Protein AF-A0A1Q9RZF3-F1 (afdb_monomer_lite)

Secondary structure (DSSP, 8-state):
--S------TTTS-HHHHHHHHHHHHHHHHHHT-SEEEEEE-SS--HHHHHHHS---SS--EEEEEESSS--EEEESS-GGGHHHHHHHSS--EEEE-SSHHHHHHHHHTTPPP-EEEEETGGGS-HHHHHHHHHH-TTPEEEEE-STTHHHHTS--HHHHHHHHHHHHHHHHHHHHHTTS-HHHHHHHHHHHHHHTT-S----------S---SS--HHHHHHHHHHHHHHHHHHHHHTTS-HHHHHHHHHHHHHHTT-HHHHHHHHHHHHH--S-HHHHHHHHHHHHHHHHHHHHHHHHHHHHHHHHHHHHTTSSS---------------PPPPPPPP---------------------------PPPP---------PPP---------

pLDDT: mean 74.45, std 24.51, range [26.28, 98.81]

Foldseek 3Di:
DLAPQAFDDCVLPPPVNLVVLLLLLLVVCVVVFHQKEKEKDDLVRCVLVCSNWVDHHNHFIWIWIRGSDDAIAIEGQDDCVCVVSSVRNTVHDHYHYDNAVLVVLLVVCVPPDAEEYEYEVVVPDDPVNVVSNPNNRVRHHYYYDYCSRVVVVVDDDPSRVVVVVVLVVQQVVQQVVLVPDDLVCSVVSSCCSNVVVRDSDDDDDRDPPPPPDDPPQDPVRVVLVVVLVVLQVVLCVVLVVDDPVSSLVSNLVSCVVSVVPVLCVVLVVLVVPDDDDVPVVVVVSVVSSVVVVVVVVVVVVVVVVVVVVVVVVVPPPDDDDDDDDDDDDDDDDDDDDDDDDDDDDDDDDDDDDDDDDDDDDDDDDDDDDDDDDDDDDDDDDDDDDDDDDDDDD

Sequence (393 aa):
MKRGLVVLDPAEVPEQERAERVLRVQRRLAGDGVTIALDYADVHRSDDLGYLTNLCLYWNEGILAVPVVGEPTFLMKLSPRVHPWMRRSSTLTDLRSGKGFTALVEGLLEGIEPGVLGLVDAGLWPATAIEEVRAAAPGWEIRPLGGLVREQRLVPSAAERALLSAAQAQLDGALAAAAGAAEDERIALVERALRGAGFTDVLAEVGGLVREQRLVPSAAERALLSAAQAQLDGALAAAAGAAEDERIALVERALRGAGFTDVLAEVGGLVREQRLVPSAAERALLSAAQAQLDGALAAAAGAAEDERIASSSGRCAGRGSPTCWPRSSTARTGWPRWTSPGSTGSAGCAARGWSTAPMRRGWRACGRRWPRRSRPWLPASRPPLRPPWRSGR

Structure (mmCIF, N/CA/C/O backbone):
data_AF-A0A1Q9RZF3-F1
#
_entry.id   AF-A0A1Q9RZF3-F1
#
loop_
_atom_site.group_PDB
_atom_site.id
_atom_site.type_symbol
_atom_site.label_atom_id
_atom_site.label_alt_id
_atom_site.label_comp_id
_atom_site.label_asym_id
_atom_site.label_entity_id
_atom_site.label_seq_id
_atom_site.pdbx_PDB_ins_code
_atom_site.Cartn_x
_atom_site.Cartn_y
_atom_site.Cartn_z
_atom_site.occupancy
_atom_site.B_iso_or_equiv
_atom_site.auth_seq_id
_atom_site.auth_comp_id
_atom_site.auth_asym_id
_atom_site.auth_atom_id
_atom_site.pdbx_PDB_model_num
ATOM 1 N N . MET A 1 1 ? 15.462 14.061 -3.329 1.00 45.66 1 MET A N 1
ATOM 2 C 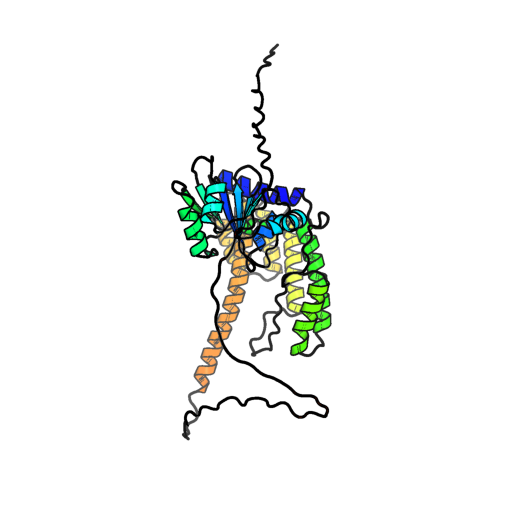CA . MET A 1 1 ? 14.238 13.292 -3.013 1.00 45.66 1 MET A CA 1
ATOM 3 C C . MET A 1 1 ? 14.398 11.919 -3.637 1.00 45.66 1 MET A C 1
ATOM 5 O O . MET A 1 1 ? 14.787 11.875 -4.793 1.00 45.66 1 MET A O 1
ATOM 9 N N . LYS A 1 2 ? 14.195 10.830 -2.879 1.00 50.50 2 LYS A N 1
ATOM 10 C CA . LYS A 1 2 ? 14.403 9.452 -3.375 1.00 50.50 2 LYS A CA 1
ATOM 11 C C . LYS A 1 2 ? 13.351 9.040 -4.415 1.00 50.50 2 LYS A C 1
ATOM 13 O O . LYS A 1 2 ? 13.655 8.288 -5.330 1.00 50.50 2 LYS A O 1
ATOM 18 N N . ARG A 1 3 ? 12.141 9.582 -4.282 1.00 60.59 3 ARG A N 1
ATOM 19 C CA . ARG A 1 3 ? 11.002 9.382 -5.180 1.00 60.59 3 ARG A CA 1
ATOM 20 C C . ARG A 1 3 ? 10.607 10.759 -5.727 1.00 60.59 3 ARG A C 1
ATOM 22 O O . ARG A 1 3 ? 10.690 11.738 -4.981 1.00 60.59 3 ARG A O 1
ATOM 29 N N . GLY A 1 4 ? 10.315 10.863 -7.025 1.00 64.44 4 GLY A N 1
ATOM 30 C CA . GLY A 1 4 ? 9.919 12.117 -7.681 1.00 64.44 4 GLY A CA 1
ATOM 31 C C . GLY A 1 4 ? 8.613 12.697 -7.119 1.00 64.44 4 GLY A C 1
ATOM 32 O O . GLY A 1 4 ? 8.091 12.230 -6.107 1.00 64.44 4 GLY A O 1
ATOM 33 N N . LEU A 1 5 ? 8.069 13.734 -7.760 1.00 69.31 5 LEU A N 1
ATOM 34 C CA . LEU A 1 5 ? 6.765 14.274 -7.372 1.00 69.31 5 LEU A CA 1
ATOM 35 C C . LEU A 1 5 ? 5.672 13.233 -7.682 1.00 69.31 5 LEU A C 1
ATOM 37 O O . LEU A 1 5 ? 5.294 13.075 -8.835 1.00 69.31 5 LEU A O 1
ATOM 41 N N . VAL A 1 6 ? 5.176 12.531 -6.661 1.00 80.19 6 VAL A N 1
ATOM 42 C CA . VAL A 1 6 ? 4.037 11.609 -6.806 1.00 80.19 6 VAL A CA 1
ATOM 43 C C . VAL A 1 6 ? 2.753 12.426 -6.895 1.00 80.19 6 VAL A C 1
ATOM 45 O O . VAL A 1 6 ? 2.451 13.214 -5.990 1.00 80.19 6 VAL A O 1
ATOM 48 N N . VAL A 1 7 ? 2.009 12.239 -7.981 1.00 86.25 7 VAL A N 1
ATOM 49 C CA . VAL A 1 7 ? 0.704 12.857 -8.225 1.00 86.25 7 VAL A CA 1
ATOM 50 C C . VAL A 1 7 ? -0.332 11.743 -8.317 1.00 86.25 7 VAL A C 1
ATOM 52 O O . VAL A 1 7 ? -0.036 10.655 -8.799 1.00 86.25 7 VAL A O 1
ATOM 55 N N . LEU A 1 8 ? -1.535 11.996 -7.808 1.00 91.38 8 LEU A N 1
ATOM 56 C CA . LEU A 1 8 ? -2.672 11.128 -8.076 1.00 91.38 8 LEU A CA 1
ATOM 57 C C . LEU A 1 8 ? -3.182 11.444 -9.482 1.00 91.38 8 LEU A C 1
ATOM 59 O O . LEU A 1 8 ? -3.710 12.536 -9.690 1.00 91.38 8 LEU A O 1
ATOM 63 N N . ASP A 1 9 ? -3.020 10.509 -10.415 1.00 91.88 9 ASP A N 1
ATOM 64 C CA . ASP A 1 9 ? -3.650 10.577 -11.732 1.00 91.88 9 ASP A CA 1
ATOM 65 C C . ASP A 1 9 ? -4.911 9.691 -11.757 1.00 91.88 9 ASP A C 1
ATOM 67 O O . ASP A 1 9 ? -4.808 8.459 -11.740 1.00 91.88 9 ASP A O 1
ATOM 71 N N . PRO A 1 10 ? -6.121 10.285 -11.778 1.00 91.56 10 PRO A N 1
ATOM 72 C CA . PRO A 1 10 ? -7.365 9.528 -11.870 1.00 91.56 10 PRO A CA 1
ATOM 73 C C . PRO A 1 10 ? -7.530 8.761 -13.190 1.00 91.56 10 PRO A C 1
ATOM 75 O O . PRO A 1 10 ? -8.383 7.876 -13.258 1.00 91.56 10 PRO A O 1
ATOM 78 N N . ALA A 1 11 ? -6.764 9.101 -14.235 1.00 92.44 11 ALA A N 1
ATOM 79 C CA . ALA A 1 11 ? -6.804 8.410 -15.520 1.00 92.44 11 ALA A CA 1
ATOM 80 C C . ALA A 1 11 ? -6.021 7.086 -15.506 1.00 92.44 11 ALA A C 1
ATOM 82 O O . ALA A 1 11 ? -6.361 6.184 -16.269 1.00 92.44 11 ALA A O 1
ATOM 83 N N . 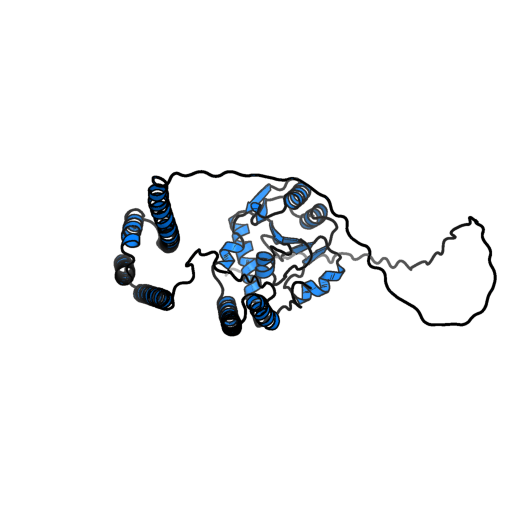GLU A 1 12 ? -5.009 6.947 -14.641 1.00 92.31 12 GLU A N 1
ATOM 84 C CA . GLU A 1 12 ? -4.229 5.708 -14.505 1.00 92.31 12 GLU A CA 1
ATOM 85 C C . GLU A 1 12 ? -5.018 4.620 -13.770 1.00 92.31 12 GLU A C 1
ATOM 87 O O . GLU A 1 12 ? -5.129 3.492 -14.247 1.00 92.31 12 GLU A O 1
ATOM 92 N N . VAL A 1 13 ? -5.580 4.962 -12.606 1.00 94.19 13 VAL A N 1
ATOM 93 C CA . VAL A 1 13 ? -6.428 4.069 -11.804 1.00 94.19 13 VAL A CA 1
ATOM 94 C C . VAL A 1 13 ? -7.645 4.857 -11.315 1.00 94.19 13 VAL A C 1
ATOM 96 O O . VAL A 1 13 ? -7.475 5.756 -10.479 1.00 94.19 13 VAL A O 1
ATOM 99 N N . PRO A 1 14 ? -8.865 4.511 -11.771 1.00 94.81 14 PRO A N 1
ATOM 100 C CA . PRO A 1 14 ? -10.081 5.217 -11.386 1.00 94.81 14 PRO A CA 1
ATOM 101 C C . PRO A 1 14 ? -10.312 5.231 -9.872 1.00 94.81 14 PRO A C 1
ATOM 103 O O . PRO A 1 14 ? -10.046 4.253 -9.170 1.00 94.81 14 PRO A O 1
ATOM 106 N N . GLU A 1 15 ? -10.895 6.317 -9.364 1.00 94.19 15 GLU A N 1
ATOM 107 C CA . GLU A 1 15 ? -11.234 6.465 -7.940 1.00 94.19 15 GLU A CA 1
ATOM 108 C C . GLU A 1 15 ? -12.126 5.321 -7.432 1.00 94.19 15 GLU A C 1
ATOM 110 O O . GLU A 1 15 ? -11.877 4.769 -6.359 1.00 94.19 15 GLU A O 1
ATOM 115 N N . GLN A 1 16 ? -13.105 4.902 -8.241 1.00 96.25 16 GLN A N 1
ATOM 116 C CA . GLN A 1 16 ? -13.979 3.773 -7.924 1.00 96.25 16 GLN A CA 1
ATOM 117 C C . GLN A 1 16 ? -13.185 2.482 -7.686 1.00 96.25 16 GLN A C 1
ATOM 119 O O . GLN A 1 16 ? -13.476 1.755 -6.740 1.00 96.25 16 GLN A O 1
ATOM 124 N N . GLU A 1 17 ? -12.155 2.209 -8.489 1.00 96.44 17 GLU A N 1
ATOM 125 C CA . GLU A 1 17 ? -11.334 1.011 -8.317 1.00 96.44 17 GLU A CA 1
ATOM 126 C C . GLU A 1 17 ? -10.592 1.041 -6.973 1.00 96.44 17 GLU A C 1
ATOM 128 O O . GLU A 1 17 ? -10.495 0.022 -6.288 1.00 96.44 17 GLU A O 1
ATOM 133 N N . ARG A 1 18 ? -10.112 2.216 -6.547 1.00 95.75 18 ARG A N 1
ATOM 134 C CA . ARG A 1 18 ? -9.455 2.379 -5.240 1.00 95.75 18 ARG A CA 1
ATOM 135 C C . ARG A 1 18 ? -10.433 2.176 -4.087 1.00 95.75 18 ARG A C 1
ATOM 137 O O . ARG A 1 18 ? -10.116 1.448 -3.146 1.00 95.75 18 ARG A O 1
ATOM 144 N N . ALA A 1 19 ? -11.636 2.735 -4.190 1.00 97.31 19 ALA A N 1
ATOM 145 C CA . ALA A 1 19 ? -12.700 2.488 -3.220 1.00 97.31 19 ALA A CA 1
ATOM 146 C C . ALA A 1 19 ? -13.056 0.990 -3.141 1.00 97.31 19 ALA A C 1
ATOM 148 O O . ALA A 1 19 ? -13.189 0.428 -2.055 1.00 97.31 19 ALA A O 1
ATOM 149 N N . GLU A 1 20 ? -13.128 0.298 -4.281 1.00 97.88 20 GLU A N 1
ATOM 150 C CA . GLU A 1 20 ? -13.400 -1.141 -4.336 1.00 97.88 20 GLU A CA 1
ATOM 151 C C . GLU A 1 20 ? -12.307 -1.995 -3.676 1.00 97.88 20 GLU A C 1
ATOM 153 O O . GLU A 1 20 ? -12.635 -3.019 -3.066 1.00 97.88 20 GLU A O 1
ATOM 158 N N . ARG A 1 21 ? -11.030 -1.586 -3.744 1.00 98.12 21 ARG A N 1
ATOM 159 C CA . ARG A 1 21 ? -9.920 -2.236 -3.015 1.00 98.12 21 ARG A CA 1
ATOM 160 C C . ARG A 1 21 ? -10.145 -2.173 -1.505 1.00 98.12 21 ARG A C 1
ATOM 162 O O . ARG A 1 21 ? -10.095 -3.202 -0.832 1.00 98.12 21 ARG A O 1
ATOM 169 N N . VAL A 1 22 ? -10.471 -0.990 -0.982 1.00 98.50 22 VAL A N 1
ATOM 170 C CA . VAL A 1 22 ? -10.791 -0.804 0.444 1.00 98.50 22 VAL A CA 1
ATOM 171 C C . VAL A 1 22 ? -12.013 -1.637 0.834 1.00 98.50 22 VAL A C 1
ATOM 173 O O . VAL A 1 22 ? -11.965 -2.372 1.818 1.00 98.50 22 VAL A O 1
ATOM 176 N N . LEU A 1 23 ? -13.074 -1.625 0.024 1.00 98.56 23 LEU A N 1
ATOM 177 C CA . LEU A 1 23 ? -14.278 -2.420 0.284 1.00 98.56 23 LEU A CA 1
ATOM 178 C C . LEU A 1 23 ? -14.004 -3.934 0.304 1.00 98.56 23 LEU A C 1
ATOM 180 O O . LEU A 1 23 ? -14.647 -4.662 1.061 1.00 98.56 23 LEU A O 1
ATOM 184 N N . ARG A 1 24 ? -13.065 -4.444 -0.506 1.00 98.50 24 ARG A N 1
ATOM 185 C CA . ARG A 1 24 ? -12.635 -5.854 -0.438 1.00 98.50 24 ARG A CA 1
ATOM 186 C C . ARG A 1 24 ? -11.941 -6.170 0.881 1.00 98.50 24 ARG A C 1
ATOM 188 O O . ARG A 1 24 ? -12.286 -7.180 1.491 1.00 98.50 24 ARG A O 1
ATOM 195 N N . VAL A 1 25 ? -11.032 -5.300 1.333 1.00 98.56 25 VAL A N 1
ATOM 196 C CA . VAL A 1 25 ? -10.411 -5.420 2.663 1.00 98.56 25 VAL A CA 1
ATOM 197 C C . VAL A 1 25 ? -11.501 -5.458 3.733 1.00 98.56 25 VAL A C 1
ATOM 199 O O . VAL A 1 25 ? -11.568 -6.404 4.505 1.00 98.56 25 VAL A O 1
ATOM 202 N N . GLN A 1 26 ? -12.422 -4.497 3.720 1.00 98.81 26 GLN A N 1
ATOM 203 C CA . GLN A 1 26 ? -13.510 -4.385 4.695 1.00 98.81 26 GLN A CA 1
ATOM 204 C C . GLN A 1 26 ? -14.428 -5.605 4.740 1.00 98.81 26 GLN A C 1
ATOM 206 O O . GLN A 1 26 ? -14.743 -6.100 5.820 1.00 98.81 26 GLN A O 1
ATOM 211 N N . ARG A 1 27 ? -14.811 -6.148 3.577 1.00 98.62 27 ARG A N 1
ATOM 212 C CA . ARG A 1 27 ? -15.575 -7.403 3.512 1.00 98.62 27 ARG A CA 1
ATOM 213 C C . ARG A 1 27 ? -14.814 -8.562 4.143 1.00 98.62 27 ARG A C 1
ATOM 215 O O . ARG A 1 27 ? -15.427 -9.376 4.828 1.00 98.62 27 ARG A O 1
ATOM 222 N N . ARG A 1 28 ? -13.496 -8.632 3.932 1.00 98.31 28 ARG A N 1
ATOM 223 C CA . ARG A 1 28 ? -12.668 -9.659 4.563 1.00 98.31 28 ARG A CA 1
ATOM 224 C C . ARG A 1 28 ? -12.605 -9.475 6.079 1.00 98.31 28 ARG A C 1
ATOM 226 O O . ARG A 1 28 ? -12.827 -10.442 6.796 1.00 98.31 28 ARG A O 1
ATOM 233 N N . LEU A 1 29 ? -12.415 -8.245 6.560 1.00 98.62 29 LEU A N 1
ATOM 234 C CA . LEU A 1 29 ? -12.448 -7.929 7.994 1.00 98.62 29 LEU A CA 1
ATOM 235 C C . LEU A 1 29 ? -13.776 -8.333 8.639 1.00 98.62 29 LEU A C 1
ATOM 237 O O . LEU A 1 29 ? -13.774 -8.968 9.689 1.00 98.62 29 LEU A O 1
ATOM 241 N N . ALA A 1 30 ? -14.899 -8.034 7.981 1.00 98.50 30 ALA A N 1
ATOM 242 C CA . ALA A 1 30 ? -16.222 -8.420 8.458 1.00 98.50 30 ALA A CA 1
ATOM 243 C C . ALA A 1 30 ? -16.376 -9.947 8.559 1.00 98.50 30 ALA A C 1
ATOM 245 O O . ALA A 1 30 ? -16.908 -10.439 9.551 1.00 98.50 30 ALA A O 1
ATOM 246 N N . GLY A 1 31 ? -15.887 -10.693 7.562 1.00 98.19 31 GLY A N 1
ATOM 247 C CA . GLY A 1 31 ? -15.895 -12.159 7.573 1.00 98.19 31 GLY A CA 1
ATOM 248 C C . GLY A 1 31 ? -15.016 -12.770 8.669 1.00 98.19 31 GLY A C 1
ATOM 249 O O . GLY A 1 31 ? -15.392 -13.780 9.256 1.00 98.19 31 GLY A O 1
ATOM 250 N N . ASP A 1 32 ? -13.891 -12.126 8.983 1.00 98.19 32 ASP A N 1
ATOM 251 C CA . ASP A 1 32 ? -12.921 -12.597 9.980 1.00 98.19 32 ASP A CA 1
ATOM 252 C C . ASP A 1 32 ? -13.225 -12.099 11.412 1.00 98.19 32 ASP A C 1
ATOM 254 O O . ASP A 1 32 ? -12.499 -12.426 12.359 1.00 98.19 32 ASP A O 1
ATOM 258 N N . GLY A 1 33 ? -14.286 -11.300 11.589 1.00 98.19 33 GLY A N 1
ATOM 259 C CA . GLY A 1 33 ? -14.644 -10.687 12.872 1.00 98.19 33 GLY A CA 1
ATOM 260 C C . GLY A 1 33 ? -13.629 -9.644 13.353 1.00 98.19 33 GLY A C 1
ATOM 261 O O . GLY A 1 33 ? -13.459 -9.464 14.557 1.00 98.19 33 GLY A O 1
ATOM 262 N N . VAL A 1 34 ? -12.926 -8.983 12.428 1.00 98.69 34 VAL A N 1
ATOM 263 C CA . VAL A 1 34 ? -11.938 -7.939 12.722 1.00 98.69 34 VAL A CA 1
ATOM 264 C C . VAL A 1 34 ? -12.596 -6.567 12.670 1.00 98.69 34 VAL A C 1
ATOM 266 O O . VAL A 1 34 ? -13.186 -6.199 11.658 1.00 98.69 34 VAL A O 1
ATOM 269 N N . THR A 1 35 ? -12.465 -5.779 13.737 1.00 98.62 35 THR A N 1
ATOM 270 C CA . THR A 1 35 ? -13.067 -4.440 13.818 1.00 98.62 35 THR A CA 1
ATOM 271 C C . THR A 1 35 ? -12.256 -3.419 13.023 1.00 98.62 35 THR A C 1
ATOM 273 O O . THR A 1 35 ? -12.820 -2.599 12.300 1.00 98.62 35 THR A O 1
ATOM 276 N N . ILE A 1 36 ? -10.928 -3.452 13.159 1.00 98.81 36 ILE A N 1
ATOM 277 C CA . ILE A 1 36 ? -9.996 -2.547 12.475 1.00 98.81 36 ILE A CA 1
ATOM 278 C C . ILE A 1 36 ? -8.739 -3.337 12.118 1.00 98.81 36 ILE A C 1
ATOM 280 O O . ILE A 1 36 ? -8.187 -4.025 12.975 1.00 98.81 36 ILE A O 1
ATOM 284 N N . ALA A 1 37 ? -8.266 -3.220 10.880 1.00 98.81 37 ALA A N 1
ATOM 285 C CA . ALA A 1 37 ? -6.931 -3.666 10.498 1.00 98.81 37 ALA A CA 1
ATOM 286 C C . ALA A 1 37 ? -5.961 -2.490 10.454 1.00 98.81 37 ALA A C 1
ATOM 288 O O . ALA A 1 37 ? -6.299 -1.407 9.982 1.00 98.81 37 ALA A O 1
ATOM 289 N N . LEU A 1 38 ? -4.749 -2.725 10.932 1.00 98.81 38 LEU A N 1
ATOM 290 C CA . LEU A 1 38 ? -3.630 -1.807 10.880 1.00 98.81 38 LEU A CA 1
ATOM 291 C C . LEU A 1 38 ? -2.598 -2.376 9.912 1.00 98.81 38 LEU A C 1
ATOM 293 O O . LEU A 1 38 ? -2.174 -3.519 10.073 1.00 98.81 38 LEU A O 1
ATOM 297 N N . ASP A 1 39 ? -2.198 -1.575 8.932 1.00 98.50 39 ASP A N 1
ATOM 298 C CA . ASP A 1 39 ? -1.157 -1.877 7.950 1.00 98.50 39 ASP A CA 1
ATOM 299 C C . ASP A 1 39 ? 0.020 -0.914 8.142 1.00 98.50 39 ASP A C 1
ATOM 301 O O . ASP A 1 39 ? -0.155 0.307 8.105 1.00 98.50 39 ASP A O 1
ATOM 305 N N . TYR A 1 40 ? 1.207 -1.452 8.423 1.00 98.25 40 TYR A N 1
ATOM 306 C CA . TYR A 1 40 ? 2.403 -0.647 8.660 1.00 98.25 40 TYR A CA 1
ATOM 307 C C . TYR A 1 40 ? 3.070 -0.310 7.340 1.00 98.25 40 TYR A C 1
ATOM 309 O O . TYR A 1 40 ? 3.354 -1.192 6.533 1.00 98.25 40 TYR A O 1
ATOM 317 N N . ALA A 1 41 ? 3.405 0.965 7.178 1.00 97.31 41 ALA A N 1
ATOM 318 C CA . ALA A 1 41 ? 4.122 1.436 6.016 1.00 97.31 41 ALA A CA 1
ATOM 319 C C . ALA A 1 41 ? 5.360 2.244 6.394 1.00 97.31 41 ALA A C 1
ATOM 321 O O . ALA A 1 41 ? 5.325 3.080 7.295 1.00 97.31 41 ALA A O 1
ATOM 322 N N . ASP A 1 42 ? 6.437 2.056 5.638 1.00 95.50 42 ASP A N 1
ATOM 323 C CA . ASP A 1 42 ? 7.649 2.869 5.708 1.00 95.50 42 ASP A CA 1
ATOM 324 C C . ASP A 1 42 ? 8.211 3.165 4.303 1.00 95.50 42 ASP A C 1
ATOM 326 O O . ASP A 1 42 ? 7.578 2.921 3.268 1.00 95.50 42 ASP A O 1
ATOM 330 N N . VAL A 1 43 ? 9.418 3.731 4.253 1.00 91.06 43 VAL A N 1
ATOM 331 C CA . VAL A 1 43 ? 10.106 4.086 2.999 1.00 91.06 43 VAL A CA 1
ATOM 332 C C . VAL A 1 43 ? 10.456 2.862 2.144 1.00 91.06 43 VAL A C 1
ATOM 334 O O . VAL A 1 43 ? 10.650 2.993 0.940 1.00 91.06 43 VAL A O 1
ATOM 337 N N . HIS A 1 44 ? 10.566 1.681 2.742 1.00 88.56 44 HIS A N 1
ATOM 338 C CA . HIS A 1 44 ? 10.882 0.425 2.066 1.00 88.56 44 HIS A CA 1
ATOM 339 C C . HIS A 1 44 ? 9.643 -0.440 1.815 1.00 88.56 44 HIS A C 1
ATOM 341 O O . HIS A 1 44 ? 9.696 -1.338 0.982 1.00 88.56 44 HIS A O 1
ATOM 347 N N . ARG A 1 45 ? 8.549 -0.186 2.536 1.00 87.44 45 ARG A N 1
ATOM 348 C CA . ARG A 1 45 ? 7.334 -1.000 2.566 1.00 87.44 45 ARG A CA 1
ATOM 349 C C . ARG A 1 45 ? 6.124 -0.085 2.529 1.00 87.44 45 ARG A C 1
ATOM 351 O O . ARG A 1 45 ? 5.480 0.136 3.537 1.00 87.44 45 ARG A O 1
ATOM 358 N N . SER A 1 46 ? 5.840 0.510 1.380 1.00 93.00 46 SER A N 1
ATOM 359 C CA . SER A 1 46 ? 4.656 1.369 1.199 1.00 93.00 46 SER A CA 1
ATOM 360 C C . SER A 1 46 ? 3.726 0.848 0.115 1.00 93.00 46 SER A C 1
ATOM 362 O O . SER A 1 46 ? 2.820 1.559 -0.306 1.00 93.00 46 SER A O 1
ATOM 364 N N . ASP A 1 47 ? 3.927 -0.392 -0.320 1.00 93.81 47 ASP A N 1
ATOM 365 C CA . ASP A 1 47 ? 3.193 -0.949 -1.446 1.00 93.81 47 ASP A CA 1
ATOM 366 C C . ASP A 1 47 ? 1.717 -1.184 -1.116 1.00 93.81 47 ASP A C 1
ATOM 368 O O . ASP A 1 47 ? 0.862 -0.895 -1.946 1.00 93.81 47 ASP A O 1
ATOM 372 N N . ASP A 1 48 ? 1.403 -1.672 0.088 1.00 97.12 48 ASP A N 1
ATOM 373 C CA . ASP A 1 48 ? 0.022 -1.934 0.512 1.00 97.12 48 ASP A CA 1
ATOM 374 C C . ASP A 1 48 ? -0.729 -0.615 0.765 1.00 97.12 48 ASP A C 1
ATOM 376 O O . ASP A 1 48 ? -1.817 -0.396 0.220 1.00 97.12 48 ASP A O 1
ATOM 380 N N . LEU A 1 49 ? -0.078 0.344 1.434 1.00 97.19 49 LEU A N 1
ATOM 381 C CA . LEU A 1 49 ? -0.537 1.732 1.525 1.00 97.19 49 LEU A CA 1
ATOM 382 C C . LEU A 1 49 ? -0.785 2.349 0.135 1.00 97.19 49 LEU A C 1
ATOM 384 O O . LEU A 1 49 ? -1.843 2.938 -0.100 1.00 97.19 49 LEU A O 1
ATOM 388 N N . GLY A 1 50 ? 0.162 2.213 -0.794 1.00 95.81 50 GLY A N 1
ATOM 389 C CA . GLY A 1 50 ? 0.080 2.753 -2.150 1.00 95.81 50 GLY A CA 1
ATOM 390 C C . GLY A 1 50 ? -1.018 2.089 -2.977 1.00 95.81 50 GLY A C 1
ATOM 391 O O . GLY A 1 50 ? -1.775 2.776 -3.665 1.00 95.81 50 GLY A O 1
ATOM 392 N N . TYR A 1 51 ? -1.179 0.773 -2.847 1.00 97.25 51 TYR A N 1
ATOM 393 C CA . TYR A 1 51 ? -2.243 0.012 -3.495 1.00 97.25 51 TYR A CA 1
ATOM 394 C C . TYR A 1 51 ? -3.627 0.486 -3.046 1.00 97.25 51 TYR A C 1
ATOM 396 O O . TYR A 1 51 ? -4.506 0.689 -3.888 1.00 97.25 51 TYR A O 1
ATOM 404 N N . LEU A 1 52 ? -3.819 0.703 -1.743 1.00 98.12 52 LEU A N 1
ATOM 405 C CA . LEU A 1 52 ? -5.108 1.111 -1.184 1.00 98.12 52 LEU A CA 1
ATOM 406 C C . LEU A 1 52 ? -5.403 2.604 -1.370 1.00 98.12 52 LEU A C 1
ATOM 408 O O . LEU A 1 52 ? -6.565 2.976 -1.515 1.00 98.12 52 LEU A O 1
ATOM 412 N N . THR A 1 53 ? -4.379 3.464 -1.373 1.00 97.50 53 THR A N 1
ATOM 413 C CA . THR A 1 53 ? -4.587 4.918 -1.220 1.00 97.50 53 THR A CA 1
ATOM 414 C C . THR A 1 53 ? -3.887 5.798 -2.249 1.00 97.50 53 THR A C 1
ATOM 416 O O . THR A 1 53 ? -4.135 6.998 -2.275 1.00 97.50 53 THR A O 1
ATOM 419 N N . ASN A 1 54 ? -3.003 5.247 -3.085 1.00 95.94 54 ASN A N 1
ATOM 420 C CA . ASN A 1 54 ? -2.012 5.980 -3.888 1.00 95.94 54 ASN A CA 1
ATOM 421 C C . ASN A 1 54 ? -0.918 6.704 -3.079 1.00 95.94 54 ASN A C 1
ATOM 423 O O . ASN A 1 54 ? -0.024 7.318 -3.662 1.00 95.94 54 ASN A O 1
ATOM 427 N N . LEU A 1 55 ? -0.950 6.658 -1.742 1.00 94.88 55 LEU A N 1
ATOM 428 C CA . LEU A 1 55 ? 0.075 7.305 -0.936 1.00 94.88 55 LEU A CA 1
ATOM 429 C C . LEU A 1 55 ? 1.364 6.479 -0.938 1.00 94.88 55 LEU A C 1
ATOM 431 O O . LEU A 1 55 ? 1.401 5.343 -0.483 1.00 94.88 55 LEU A O 1
ATOM 435 N N . CYS A 1 56 ? 2.451 7.096 -1.382 1.00 91.69 56 CYS A N 1
ATOM 436 C CA . CYS A 1 56 ? 3.782 6.512 -1.359 1.00 91.69 56 CYS A CA 1
ATOM 437 C C . CYS A 1 56 ? 4.668 7.280 -0.364 1.00 91.69 56 CYS A C 1
ATOM 439 O O . CYS A 1 56 ? 4.957 8.467 -0.552 1.00 91.69 56 CYS A O 1
ATOM 441 N N . LEU A 1 57 ? 5.122 6.612 0.700 1.00 91.19 57 LEU A N 1
ATOM 442 C CA . LEU A 1 57 ? 5.988 7.222 1.713 1.00 91.19 57 LEU A CA 1
ATOM 443 C C . LEU A 1 57 ? 7.434 7.283 1.227 1.00 91.19 57 LEU A C 1
ATOM 445 O O . LEU A 1 57 ? 7.970 6.295 0.743 1.00 91.19 57 LEU A O 1
ATOM 449 N N . TYR A 1 58 ? 8.094 8.433 1.388 1.00 85.25 58 TYR A N 1
ATOM 450 C CA . TYR A 1 58 ? 9.504 8.575 0.995 1.00 85.25 58 TYR A CA 1
ATOM 451 C C . TYR A 1 58 ? 10.449 9.007 2.121 1.00 85.25 58 TYR A C 1
ATOM 453 O O . TYR A 1 58 ? 11.647 9.139 1.871 1.00 85.25 58 TYR A O 1
ATOM 461 N N . TRP A 1 59 ? 9.956 9.248 3.344 1.00 84.31 59 TRP A N 1
ATOM 462 C CA . TRP A 1 59 ? 10.810 9.764 4.425 1.00 84.31 59 TRP A CA 1
ATOM 463 C C . TRP A 1 59 ? 10.474 9.325 5.860 1.00 84.31 59 TRP A C 1
ATOM 465 O O . TRP A 1 59 ? 11.215 9.695 6.767 1.00 84.31 59 TRP A O 1
ATOM 475 N N . ASN A 1 60 ? 9.374 8.610 6.107 1.00 91.19 60 ASN A N 1
ATOM 476 C CA . ASN A 1 60 ? 9.001 8.189 7.462 1.00 91.19 60 ASN A CA 1
ATOM 477 C C . ASN A 1 60 ? 8.169 6.902 7.444 1.00 91.19 60 ASN A C 1
ATOM 479 O O . ASN A 1 60 ? 7.899 6.354 6.377 1.00 91.19 60 ASN A O 1
ATOM 483 N N . GLU A 1 61 ? 7.751 6.486 8.632 1.00 96.06 61 GLU A N 1
ATOM 484 C CA . GLU A 1 61 ? 6.785 5.436 8.903 1.00 96.06 61 GLU A CA 1
ATOM 485 C C . GLU A 1 61 ? 5.373 5.977 9.192 1.00 96.06 61 GLU A C 1
ATOM 487 O O . GLU A 1 61 ? 5.175 7.134 9.595 1.00 96.06 61 GLU A O 1
ATOM 492 N N . GLY A 1 62 ? 4.386 5.107 9.011 1.00 97.81 62 GLY A N 1
ATOM 493 C CA . GLY A 1 62 ? 2.992 5.332 9.353 1.00 97.81 62 GLY A CA 1
ATOM 494 C C . GLY A 1 62 ? 2.209 4.027 9.457 1.00 97.81 62 GLY A C 1
ATOM 495 O O . GLY A 1 62 ? 2.711 2.957 9.130 1.00 97.81 62 GLY A O 1
ATOM 496 N N . ILE A 1 63 ? 0.969 4.131 9.922 1.00 98.56 63 ILE A N 1
ATOM 497 C CA . ILE A 1 63 ? 0.019 3.024 9.996 1.00 98.56 63 ILE A CA 1
ATOM 498 C C . ILE A 1 63 ? -1.247 3.447 9.259 1.00 98.56 63 ILE A C 1
ATOM 500 O O . ILE A 1 63 ? -1.865 4.455 9.611 1.00 98.56 63 ILE A O 1
ATOM 504 N N . LEU A 1 64 ? -1.642 2.686 8.245 1.00 98.81 64 LEU A N 1
ATOM 505 C CA . LEU A 1 64 ? -2.961 2.791 7.640 1.00 98.81 64 LEU A CA 1
ATOM 506 C C . LEU A 1 64 ? -3.942 1.953 8.458 1.00 98.81 64 LEU A C 1
ATOM 508 O O . LEU A 1 64 ? -3.818 0.735 8.535 1.00 98.81 64 LEU A O 1
ATOM 512 N N . ALA A 1 65 ? -4.921 2.608 9.068 1.00 98.81 65 ALA A N 1
ATOM 513 C CA . ALA A 1 65 ? -6.027 1.950 9.736 1.00 98.81 65 ALA A CA 1
ATOM 514 C C . ALA A 1 65 ? -7.205 1.813 8.771 1.00 98.81 65 ALA A C 1
ATOM 516 O O . ALA A 1 65 ? -7.727 2.812 8.275 1.00 98.81 65 ALA A O 1
ATOM 517 N N . VAL A 1 66 ? -7.639 0.581 8.528 1.00 98.75 66 VAL A N 1
ATOM 518 C CA . VAL A 1 66 ? -8.821 0.259 7.727 1.00 98.75 66 VAL A CA 1
ATOM 519 C C . VAL A 1 66 ? -9.889 -0.301 8.668 1.00 98.75 66 VAL A C 1
ATOM 521 O O . VAL A 1 66 ? -9.768 -1.450 9.103 1.00 98.75 66 VAL A O 1
ATOM 524 N N . PRO A 1 67 ? -10.919 0.483 9.033 1.00 98.75 67 PRO A N 1
ATOM 525 C CA . PRO A 1 67 ? -12.020 -0.032 9.836 1.00 98.75 67 PRO A CA 1
ATOM 526 C C . PRO A 1 67 ? -12.884 -0.971 8.994 1.00 98.75 67 PRO A C 1
ATOM 528 O O . PRO A 1 67 ? -12.986 -0.787 7.783 1.00 98.75 67 PRO A O 1
ATOM 531 N N . VAL A 1 68 ? -13.562 -1.930 9.630 1.00 98.56 68 VAL A N 1
ATOM 532 C CA . VAL A 1 68 ? -14.515 -2.843 8.969 1.00 98.56 68 VAL A CA 1
ATOM 533 C C . VAL A 1 68 ? -15.609 -2.098 8.195 1.00 98.56 68 VAL A C 1
ATOM 535 O O . VAL A 1 68 ? -16.089 -2.585 7.175 1.00 98.56 68 VAL A O 1
ATOM 538 N N . VAL A 1 69 ? -15.972 -0.896 8.651 1.00 98.12 69 VAL A N 1
ATOM 539 C CA . VAL A 1 69 ? -16.876 0.035 7.971 1.00 98.12 69 VAL A CA 1
ATOM 540 C C . VAL A 1 69 ? -16.337 1.454 8.140 1.00 98.12 69 VAL A C 1
ATOM 542 O O . VAL A 1 69 ? -16.010 1.856 9.255 1.00 98.12 69 VAL A O 1
ATOM 545 N N . GLY A 1 70 ? -16.301 2.230 7.056 1.00 97.81 70 GLY A N 1
ATOM 546 C CA . GLY A 1 70 ? -15.922 3.646 7.071 1.00 97.81 70 GLY A CA 1
ATOM 547 C C . GLY A 1 70 ? -14.687 3.962 6.231 1.00 97.81 70 GLY A C 1
ATOM 548 O O . GLY A 1 70 ? -14.213 3.130 5.461 1.00 97.81 70 GLY A O 1
ATOM 549 N N . GLU A 1 71 ? -14.186 5.185 6.369 1.00 97.94 71 GLU A N 1
ATOM 550 C CA . GLU A 1 71 ? -13.010 5.658 5.637 1.00 97.94 71 GLU A CA 1
ATOM 551 C C . GLU A 1 71 ? -11.708 5.184 6.301 1.00 97.94 71 GLU A C 1
ATOM 553 O O . GLU A 1 71 ? -11.622 5.188 7.533 1.00 97.94 71 GLU A O 1
ATOM 558 N N . PRO A 1 72 ? -10.676 4.814 5.522 1.00 98.62 72 PRO A N 1
ATOM 559 C CA . PRO A 1 72 ? -9.347 4.577 6.064 1.00 98.62 72 PRO A CA 1
ATOM 560 C C . PRO A 1 72 ? -8.736 5.840 6.682 1.00 98.62 72 PRO A C 1
ATOM 562 O O . PRO A 1 72 ? -8.838 6.941 6.135 1.00 98.62 72 PRO A O 1
ATOM 565 N N . THR A 1 73 ? -8.014 5.658 7.784 1.00 98.75 73 THR A N 1
ATOM 566 C CA . THR A 1 73 ? -7.290 6.723 8.484 1.00 98.75 73 THR A CA 1
ATOM 567 C C . THR A 1 73 ? -5.796 6.444 8.431 1.00 98.75 73 THR A C 1
ATOM 569 O O . THR A 1 73 ? -5.355 5.360 8.804 1.00 98.75 73 THR A O 1
ATOM 572 N N . PHE A 1 74 ? -4.982 7.425 8.040 1.00 98.62 74 PHE A N 1
ATOM 573 C CA . PHE A 1 74 ? -3.525 7.268 8.048 1.00 98.62 74 PHE A CA 1
ATOM 574 C C . PHE A 1 74 ? -2.882 7.983 9.245 1.00 98.62 74 PHE A C 1
ATOM 576 O O . PHE A 1 74 ? -2.958 9.208 9.386 1.00 98.62 74 PHE A O 1
ATOM 583 N N . LEU A 1 75 ? -2.245 7.198 10.116 1.00 98.69 75 LEU A N 1
ATOM 584 C CA . LEU A 1 75 ? -1.570 7.621 11.340 1.00 98.69 75 LEU A CA 1
ATOM 585 C C . LEU A 1 75 ? -0.068 7.776 11.075 1.00 98.69 75 LEU A C 1
ATOM 587 O O . LEU A 1 75 ? 0.584 6.826 10.654 1.00 98.69 75 LEU A O 1
ATOM 591 N N . MET A 1 76 ? 0.521 8.941 11.350 1.00 97.69 76 MET A N 1
ATOM 592 C CA . MET A 1 76 ? 1.934 9.195 11.037 1.00 97.69 76 MET A CA 1
ATOM 593 C C . MET A 1 76 ? 2.682 9.950 12.137 1.00 97.69 76 MET A C 1
ATOM 595 O O . MET A 1 76 ? 2.174 10.910 12.728 1.00 97.69 76 MET A O 1
ATOM 599 N N . LYS A 1 77 ? 3.961 9.606 12.331 1.00 95.44 77 LYS A N 1
ATOM 600 C CA . LYS A 1 77 ? 4.884 10.325 13.228 1.00 95.44 77 LYS A CA 1
ATOM 601 C C . LYS A 1 77 ? 5.464 11.586 12.567 1.00 95.44 77 LYS A C 1
ATOM 603 O O . LYS A 1 77 ? 6.674 11.803 12.544 1.00 95.44 77 LYS A O 1
ATOM 608 N N . LEU A 1 78 ? 4.610 12.404 11.947 1.00 93.88 78 LEU A N 1
ATOM 609 C CA . LEU A 1 78 ? 5.005 13.587 11.169 1.00 93.88 78 LEU A CA 1
ATOM 610 C C . LEU A 1 78 ? 4.252 14.843 11.569 1.00 93.88 78 LEU A C 1
ATOM 612 O O . LEU A 1 78 ? 3.158 14.788 12.116 1.00 93.88 78 LEU A O 1
ATOM 616 N N . SER A 1 79 ? 4.825 15.996 11.222 1.00 95.06 79 SER A N 1
ATOM 617 C CA . SER A 1 79 ? 4.143 17.284 11.341 1.00 95.06 79 SER A CA 1
ATOM 618 C C . SER A 1 79 ? 2.922 17.353 10.409 1.00 95.06 79 SER A C 1
ATOM 620 O O . SER A 1 79 ? 3.065 17.017 9.234 1.00 95.06 79 SER A O 1
ATOM 622 N N . PRO A 1 80 ? 1.779 17.922 10.848 1.00 96.94 80 PRO A N 1
ATOM 623 C CA . PRO A 1 80 ? 0.603 18.146 9.994 1.00 96.94 80 PRO A CA 1
ATOM 624 C C . PRO A 1 80 ? 0.861 18.979 8.727 1.00 96.94 80 PRO A C 1
ATOM 626 O O . PRO A 1 80 ? 0.037 19.006 7.817 1.00 96.94 80 PRO A O 1
ATOM 629 N N . ARG A 1 81 ? 2.017 19.654 8.627 1.00 96.12 81 ARG A N 1
ATOM 630 C CA . ARG A 1 81 ? 2.438 20.416 7.436 1.00 96.12 81 ARG A CA 1
ATOM 631 C C . ARG A 1 81 ? 2.450 19.588 6.148 1.00 96.12 81 ARG A C 1
ATOM 633 O O . ARG A 1 81 ? 2.409 20.164 5.068 1.00 96.12 81 ARG A O 1
ATOM 640 N N . VAL A 1 82 ? 2.519 18.265 6.259 1.00 94.12 82 VAL A N 1
ATOM 641 C CA . VAL A 1 82 ? 2.621 17.338 5.124 1.00 94.12 82 VAL A CA 1
ATOM 642 C C . VAL A 1 82 ? 1.243 16.911 4.605 1.00 94.12 82 VAL A C 1
ATOM 644 O O . VAL A 1 82 ? 1.135 16.427 3.481 1.00 94.12 82 VAL A O 1
ATOM 647 N N . HIS A 1 83 ? 0.172 17.152 5.375 1.00 96.12 83 HIS A N 1
ATOM 648 C CA . HIS A 1 83 ? -1.193 16.757 5.012 1.00 96.12 83 HIS A CA 1
ATOM 649 C C . HIS A 1 83 ? -1.678 17.357 3.686 1.00 96.12 83 HIS A C 1
ATOM 651 O O . HIS A 1 83 ? -2.266 16.613 2.908 1.00 96.12 83 HIS A O 1
ATOM 657 N N . PRO A 1 84 ? -1.437 18.647 3.353 1.00 95.62 84 PRO A N 1
ATOM 658 C CA . PRO A 1 84 ? -1.865 19.192 2.062 1.00 95.62 84 PRO A CA 1
ATOM 659 C C . PRO A 1 84 ? -1.195 18.519 0.860 1.00 95.62 84 PRO A C 1
ATOM 661 O O . PRO A 1 84 ? -1.755 18.507 -0.231 1.00 95.62 84 PRO A O 1
ATOM 664 N N . TRP A 1 85 ? 0.018 17.988 1.027 1.00 93.19 85 TRP A N 1
ATOM 665 C CA . TRP A 1 85 ? 0.658 17.190 -0.015 1.00 93.19 85 TRP A CA 1
ATOM 666 C C . TRP A 1 85 ? 0.019 15.802 -0.094 1.00 93.19 85 TRP A C 1
ATOM 668 O O . TRP A 1 85 ? -0.443 15.437 -1.168 1.00 93.19 85 TRP A O 1
ATOM 678 N N . MET A 1 86 ? -0.120 15.100 1.035 1.00 95.56 86 MET A N 1
ATOM 679 C CA . MET A 1 86 ? -0.715 13.757 1.071 1.00 95.56 86 MET A CA 1
ATOM 680 C C . MET A 1 86 ? -2.142 13.725 0.515 1.00 95.56 86 MET A C 1
ATOM 682 O O . MET A 1 86 ? -2.457 12.853 -0.283 1.00 95.56 86 MET A O 1
ATOM 686 N N . ARG A 1 87 ? -2.992 14.707 0.845 1.00 95.94 87 ARG A N 1
ATOM 687 C CA . ARG A 1 87 ? -4.356 14.796 0.285 1.00 95.94 87 ARG A CA 1
ATOM 688 C C . ARG A 1 87 ? -4.387 15.037 -1.226 1.00 95.94 87 ARG A C 1
ATOM 690 O O . ARG A 1 87 ? -5.390 14.755 -1.858 1.00 95.94 87 ARG A O 1
ATOM 697 N N . ARG A 1 88 ? -3.324 15.606 -1.806 1.00 94.25 88 ARG A N 1
ATOM 698 C CA . ARG A 1 88 ? -3.225 15.820 -3.261 1.00 94.25 88 ARG A CA 1
ATOM 699 C C . ARG A 1 88 ? -2.655 14.613 -3.999 1.00 94.25 88 ARG A C 1
ATOM 701 O O . ARG A 1 88 ? -2.866 14.499 -5.199 1.00 94.25 88 ARG A O 1
ATOM 708 N N . SER A 1 89 ? -1.904 13.756 -3.313 1.00 94.31 89 SER A N 1
ATOM 709 C CA . SER A 1 89 ? -1.262 12.577 -3.901 1.00 94.31 89 SER A CA 1
ATOM 710 C C . SER A 1 89 ? -1.940 11.257 -3.528 1.00 94.31 89 SER A C 1
ATOM 712 O O . SER A 1 89 ? -1.482 10.209 -3.972 1.00 94.31 89 SER A O 1
ATOM 714 N N . SER A 1 90 ? -3.013 11.282 -2.734 1.00 96.25 90 SER A N 1
ATOM 715 C CA . SER A 1 90 ? -3.716 10.088 -2.257 1.00 96.25 90 SER A CA 1
ATOM 716 C C . SER A 1 90 ? -5.222 10.303 -2.148 1.00 96.25 90 SER A C 1
ATOM 718 O O . SER A 1 90 ? -5.697 11.435 -2.206 1.00 96.25 90 SER A O 1
ATOM 720 N N . THR A 1 91 ? -5.965 9.217 -1.949 1.00 97.19 91 THR A N 1
ATOM 721 C CA . THR A 1 91 ? -7.410 9.234 -1.670 1.00 97.19 91 THR A CA 1
ATOM 722 C C . THR A 1 91 ? -7.738 9.467 -0.189 1.00 97.19 91 THR A C 1
ATOM 724 O O . THR A 1 91 ? -8.905 9.506 0.188 1.00 97.19 91 THR A O 1
ATOM 727 N N . LEU A 1 92 ? -6.731 9.631 0.678 1.00 97.88 92 LEU A N 1
ATOM 728 C CA . LEU A 1 92 ? -6.935 9.749 2.121 1.00 97.88 92 LEU A CA 1
ATOM 729 C C . LEU A 1 92 ? -7.499 11.117 2.522 1.00 97.88 92 LEU A C 1
ATOM 731 O O . LEU A 1 92 ? -6.918 12.167 2.232 1.00 97.88 92 LEU A O 1
ATOM 735 N N . THR A 1 93 ? -8.587 11.097 3.292 1.00 97.69 93 THR A N 1
ATOM 736 C CA . THR A 1 93 ? -9.210 12.301 3.863 1.00 97.69 93 THR A CA 1
ATOM 737 C C . THR A 1 93 ? -8.868 12.482 5.345 1.00 97.69 93 THR A C 1
ATOM 739 O O . THR A 1 93 ? -8.556 13.608 5.762 1.00 97.69 93 THR A O 1
ATOM 742 N N . ASP A 1 94 ? -8.833 11.387 6.117 1.00 98.44 94 ASP A N 1
ATOM 743 C CA . ASP A 1 94 ? -8.425 11.363 7.526 1.00 98.44 94 ASP A CA 1
ATOM 744 C C . ASP A 1 94 ? -6.920 11.077 7.665 1.00 98.44 94 ASP A C 1
ATOM 746 O O . ASP A 1 94 ? -6.426 9.969 7.449 1.00 98.44 94 ASP A O 1
ATOM 750 N N . LEU A 1 95 ? -6.178 12.124 8.027 1.00 98.44 95 LEU A N 1
ATOM 751 C CA . LEU A 1 95 ? -4.737 12.096 8.246 1.00 98.44 95 LEU A CA 1
ATOM 752 C C . LEU A 1 95 ? -4.459 12.578 9.666 1.00 98.44 95 LEU A C 1
ATOM 754 O O . LEU A 1 95 ? -4.806 13.710 10.018 1.00 98.44 95 LEU A O 1
ATOM 758 N N . ARG A 1 96 ? -3.776 11.762 10.469 1.00 98.31 96 ARG A N 1
ATOM 759 C CA . ARG A 1 96 ? -3.482 12.081 11.871 1.00 98.31 96 ARG A CA 1
ATOM 760 C C . ARG A 1 96 ? -1.989 12.070 12.125 1.00 98.31 96 ARG A C 1
ATOM 762 O O . ARG A 1 96 ? -1.276 11.152 11.741 1.00 98.31 96 ARG A O 1
ATOM 769 N N . SER A 1 97 ? -1.523 13.120 12.785 1.00 98.06 97 SER A N 1
ATOM 770 C CA . SER A 1 97 ? -0.109 13.414 12.993 1.00 98.06 97 SER A CA 1
ATOM 771 C C . SER A 1 97 ? 0.200 13.474 14.482 1.00 98.06 97 SER A C 1
ATOM 773 O O . SER A 1 97 ? -0.476 14.192 15.216 1.00 98.06 97 SER A O 1
ATOM 775 N N . GLY A 1 98 ? 1.227 12.754 14.927 1.00 96.88 98 GLY A N 1
ATOM 776 C CA . GLY A 1 98 ? 1.563 12.631 16.346 1.00 96.88 98 GLY A CA 1
ATOM 777 C C . GLY A 1 98 ? 3.050 12.398 16.593 1.00 96.88 98 GLY A C 1
ATOM 778 O O . GLY A 1 98 ? 3.848 12.341 15.661 1.00 96.88 98 GLY A O 1
ATOM 779 N N . LYS A 1 99 ? 3.434 12.296 17.871 1.00 94.88 99 LYS A N 1
ATOM 780 C CA . LYS A 1 99 ? 4.824 12.009 18.275 1.00 94.88 99 LYS A CA 1
ATOM 781 C C . LYS A 1 99 ? 5.155 10.512 18.296 1.00 94.88 99 LYS A C 1
ATOM 783 O O . LYS A 1 99 ? 6.324 10.167 18.205 1.00 94.88 99 LYS A O 1
ATOM 788 N N . GLY A 1 100 ? 4.147 9.655 18.431 1.00 96.81 100 GLY A N 1
ATOM 789 C CA . GLY A 1 100 ? 4.284 8.203 18.540 1.00 96.81 100 GLY A CA 1
ATOM 790 C C . GLY A 1 100 ? 2.981 7.510 18.148 1.00 96.81 100 GLY A C 1
ATOM 791 O O . GLY A 1 100 ? 1.936 8.169 18.121 1.00 96.81 100 GLY A O 1
ATOM 792 N N . PHE A 1 101 ? 3.030 6.213 17.841 1.00 98.56 101 PHE A N 1
ATOM 793 C CA . PHE A 1 101 ? 1.839 5.454 17.472 1.00 98.56 101 PHE A CA 1
ATOM 794 C C . PHE A 1 101 ? 0.925 5.205 18.662 1.00 98.56 101 PHE A C 1
ATOM 796 O O . PHE A 1 101 ? -0.277 5.155 18.447 1.00 98.56 101 PHE A O 1
ATOM 803 N N . THR A 1 102 ? 1.443 5.173 19.896 1.00 98.50 102 THR A N 1
ATOM 804 C CA . THR A 1 102 ? 0.602 4.966 21.084 1.00 98.50 102 THR A CA 1
ATOM 805 C C . THR A 1 102 ? -0.552 5.970 21.156 1.00 98.50 102 THR A C 1
ATOM 807 O O . THR A 1 102 ? -1.708 5.587 21.034 1.00 98.50 102 THR A O 1
ATOM 810 N N . ALA A 1 103 ? -0.248 7.272 21.196 1.00 98.19 103 ALA A N 1
ATOM 811 C CA . ALA A 1 103 ? -1.276 8.317 21.252 1.00 98.19 103 ALA A CA 1
ATOM 812 C C . ALA A 1 103 ? -2.142 8.403 19.978 1.00 98.19 103 ALA A C 1
ATOM 814 O O . ALA A 1 103 ? -3.291 8.839 20.025 1.00 98.19 103 ALA A O 1
ATOM 815 N N . LEU A 1 104 ? -1.589 8.031 18.818 1.00 98.56 104 LEU A N 1
ATOM 816 C CA . LEU A 1 104 ? -2.329 8.048 17.553 1.00 98.56 104 LEU A CA 1
ATOM 817 C C . LEU A 1 104 ? -3.363 6.926 17.484 1.00 98.56 104 LEU A C 1
ATOM 819 O O . LEU A 1 104 ? -4.472 7.159 17.010 1.00 98.56 104 LEU A O 1
ATOM 823 N N . VAL A 1 105 ? -2.998 5.733 17.951 1.00 98.75 105 VAL A N 1
ATOM 824 C CA . VAL A 1 105 ? -3.887 4.575 18.023 1.00 98.75 105 VAL A CA 1
ATOM 825 C C . VAL A 1 105 ? -4.907 4.774 19.141 1.00 98.75 105 VAL A C 1
ATOM 827 O O . VAL A 1 105 ? -6.085 4.578 18.889 1.00 98.75 105 VAL A O 1
ATOM 830 N N . GLU A 1 106 ? -4.522 5.286 20.314 1.00 98.56 106 GLU A N 1
ATOM 831 C CA . GLU A 1 106 ? -5.480 5.663 21.371 1.00 98.56 106 GLU A CA 1
ATOM 832 C C . GLU A 1 106 ? -6.563 6.612 20.835 1.00 98.56 106 GLU A C 1
ATOM 834 O O . GLU A 1 106 ? -7.753 6.347 20.980 1.00 98.56 106 GLU A O 1
ATOM 839 N N . GLY A 1 107 ? -6.164 7.680 20.133 1.00 98.44 107 GLY A N 1
ATOM 840 C CA . GLY A 1 107 ? -7.112 8.620 19.528 1.00 98.44 107 GLY A CA 1
ATOM 841 C C . GLY A 1 107 ? -7.901 8.049 18.341 1.00 98.44 107 GLY A C 1
ATOM 842 O O . GLY A 1 107 ? -8.949 8.587 17.988 1.00 98.44 107 GLY A O 1
ATOM 843 N N . LEU A 1 108 ? -7.417 6.990 17.683 1.00 98.56 108 LEU A N 1
ATOM 844 C CA . LEU A 1 108 ? -8.190 6.246 16.681 1.00 98.56 108 LEU A CA 1
ATOM 845 C C . LEU A 1 108 ? -9.295 5.415 17.344 1.00 98.56 108 LEU A C 1
ATOM 847 O O . LEU A 1 108 ? -10.395 5.352 16.805 1.00 98.56 108 LEU A O 1
ATOM 851 N N . LEU A 1 109 ? -8.991 4.788 18.481 1.00 98.56 109 LEU A N 1
ATOM 852 C CA . LEU A 1 109 ? -9.884 3.871 19.191 1.00 98.56 109 LEU A CA 1
ATOM 853 C C . LEU A 1 109 ? -10.848 4.589 20.153 1.00 98.56 109 LEU A C 1
ATOM 855 O O . LEU A 1 109 ? -11.780 3.968 20.662 1.00 98.56 109 LEU A O 1
ATOM 859 N N . GLU A 1 110 ? -10.647 5.884 20.407 1.00 98.06 110 GLU A N 1
ATOM 860 C CA . GLU A 1 110 ? -11.500 6.687 21.285 1.00 98.06 110 GLU A CA 1
ATOM 861 C C . GLU A 1 110 ? -12.978 6.626 20.857 1.00 98.06 110 GLU A C 1
ATOM 863 O O . GLU A 1 110 ? -13.351 7.012 19.749 1.00 98.06 110 GLU A O 1
ATOM 868 N N . GLY A 1 111 ? -13.837 6.145 21.763 1.00 97.25 111 GLY A N 1
ATOM 869 C CA . GLY A 1 111 ? -15.279 6.018 21.530 1.00 97.25 111 GLY A CA 1
ATOM 870 C C . GLY A 1 111 ? -15.703 4.789 20.716 1.00 97.25 111 GLY A C 1
ATOM 871 O O . GLY A 1 111 ? -16.882 4.681 20.379 1.00 97.25 111 GLY A O 1
ATOM 872 N N . ILE A 1 112 ? -14.781 3.871 20.410 1.00 97.94 112 ILE A N 1
ATOM 873 C CA . ILE A 1 112 ? -15.072 2.592 19.755 1.00 97.94 112 ILE A CA 1
ATOM 874 C C . ILE A 1 112 ? -15.062 1.480 20.809 1.00 97.94 112 ILE A C 1
ATOM 876 O O . ILE A 1 112 ? -14.105 1.353 21.573 1.00 97.94 112 ILE A O 1
ATOM 880 N N . GLU A 1 113 ? -16.118 0.665 20.843 1.00 97.69 113 GLU A N 1
ATOM 881 C CA . GLU A 1 113 ? -16.174 -0.512 21.717 1.00 97.69 113 GLU A CA 1
ATOM 882 C C . GLU A 1 113 ? -15.033 -1.492 21.382 1.00 97.69 113 GLU A C 1
ATOM 884 O O . GLU A 1 113 ? -14.817 -1.781 20.197 1.00 97.69 113 GLU A O 1
ATOM 889 N N . PRO A 1 114 ? -14.304 -2.018 22.388 1.00 98.06 114 PRO A N 1
ATOM 890 C CA . PRO A 1 114 ? -13.215 -2.955 22.151 1.00 98.06 114 PRO A CA 1
ATOM 891 C C . PRO A 1 114 ? -13.651 -4.193 21.362 1.00 98.06 114 PRO A C 1
ATOM 893 O O . PRO A 1 114 ? -14.665 -4.825 21.658 1.00 98.06 114 PRO A O 1
ATOM 896 N N . GLY A 1 115 ? -12.844 -4.559 20.369 1.00 98.06 115 GLY A N 1
ATOM 897 C CA . GLY A 1 115 ? -13.023 -5.764 19.566 1.00 98.06 115 GLY A CA 1
ATOM 898 C C . GLY A 1 115 ? -11.680 -6.340 19.134 1.00 98.06 115 GLY A C 1
ATOM 899 O O . GLY A 1 115 ? -10.729 -6.370 19.919 1.00 98.06 115 GLY A O 1
ATOM 900 N N . VAL A 1 116 ? -11.590 -6.776 17.877 1.00 98.81 116 VAL A N 1
ATOM 901 C CA . VAL A 1 116 ? -10.351 -7.331 17.317 1.00 98.81 116 VAL A CA 1
ATOM 902 C C . VAL A 1 116 ? -9.616 -6.263 16.505 1.00 98.81 116 VAL A C 1
ATOM 904 O O . VAL A 1 116 ? -10.165 -5.696 15.556 1.00 98.81 116 VAL A O 1
ATOM 907 N N . LEU A 1 117 ? -8.357 -6.023 16.868 1.00 98.81 117 LEU A N 1
ATOM 908 C CA . LEU A 1 117 ? -7.409 -5.165 16.166 1.00 98.81 117 LEU A CA 1
ATOM 909 C C . LEU A 1 117 ? -6.419 -6.038 15.381 1.00 98.81 117 LEU A C 1
ATOM 911 O O . LEU A 1 117 ? -5.553 -6.706 15.950 1.00 98.81 117 LEU A O 1
ATOM 915 N N . GLY A 1 118 ? -6.563 -6.056 14.061 1.00 98.69 118 GLY A N 1
ATOM 916 C CA . GLY A 1 118 ? -5.725 -6.839 13.161 1.00 98.69 118 GLY A CA 1
ATOM 917 C C . GLY A 1 118 ? -4.399 -6.151 12.842 1.00 98.69 118 GLY A C 1
ATOM 918 O O . GLY A 1 118 ? -4.405 -4.984 12.474 1.00 98.69 118 GLY A O 1
ATOM 919 N N . LEU A 1 119 ? -3.272 -6.861 12.915 1.00 98.69 119 LEU A N 1
ATOM 920 C CA . LEU A 1 119 ? -1.966 -6.392 12.433 1.00 98.69 119 LEU A CA 1
ATOM 921 C C . LEU A 1 119 ? -1.636 -7.073 11.104 1.00 98.69 119 LEU A C 1
ATOM 923 O O . LEU A 1 119 ? -1.298 -8.261 11.086 1.00 98.69 119 LEU A O 1
ATOM 927 N N . VAL A 1 120 ? -1.743 -6.334 10.003 1.00 98.44 120 VAL A N 1
ATOM 928 C CA . VAL A 1 120 ? -1.495 -6.848 8.650 1.00 98.44 120 VAL A CA 1
ATOM 929 C C . VAL A 1 120 ? -0.020 -7.179 8.488 1.00 98.44 120 VAL A C 1
ATOM 931 O O . VAL A 1 120 ? 0.837 -6.333 8.722 1.00 98.44 120 VAL A O 1
ATOM 934 N N . ASP A 1 121 ? 0.271 -8.426 8.124 1.00 96.88 121 ASP A N 1
ATOM 935 C CA . ASP A 1 121 ? 1.617 -8.955 7.930 1.00 96.88 121 ASP A CA 1
ATOM 936 C C . ASP A 1 121 ? 2.564 -8.619 9.096 1.00 96.88 121 ASP A C 1
ATOM 938 O O . ASP A 1 121 ? 3.700 -8.193 8.901 1.00 96.88 121 ASP A O 1
ATOM 942 N N . ALA A 1 122 ? 2.100 -8.834 10.335 1.00 96.94 122 ALA A N 1
ATOM 943 C CA . ALA A 1 122 ? 2.786 -8.450 11.576 1.00 96.94 122 ALA A CA 1
ATOM 944 C C . ALA A 1 122 ? 4.276 -8.848 11.657 1.00 96.94 122 ALA A C 1
ATOM 946 O O . ALA A 1 122 ? 5.066 -8.140 12.274 1.00 96.94 122 ALA A O 1
ATOM 947 N N . GLY A 1 123 ? 4.687 -9.948 11.011 1.00 96.12 123 GLY A N 1
ATOM 948 C CA . GLY A 1 123 ? 6.096 -10.366 10.934 1.00 96.12 123 GLY A CA 1
ATOM 949 C C . GLY A 1 123 ? 7.012 -9.383 10.189 1.00 96.12 123 GLY A C 1
ATOM 950 O O . GLY A 1 123 ? 8.231 -9.518 10.225 1.00 96.12 123 GLY A O 1
ATOM 951 N N . LEU A 1 124 ? 6.434 -8.390 9.517 1.00 94.06 124 LEU A N 1
ATOM 952 C CA . LEU A 1 124 ? 7.129 -7.347 8.774 1.00 94.06 124 LEU A CA 1
ATOM 953 C C . LEU A 1 124 ? 7.160 -5.997 9.489 1.00 94.06 124 LEU A C 1
ATOM 955 O O . LEU A 1 124 ? 7.753 -5.049 8.974 1.00 94.06 124 LEU A O 1
ATOM 959 N N . TRP A 1 125 ? 6.546 -5.898 10.659 1.00 97.31 125 TRP A N 1
ATOM 960 C CA . TRP A 1 125 ? 6.552 -4.676 11.443 1.00 97.31 125 TRP A CA 1
ATOM 961 C C . TRP A 1 125 ? 7.838 -4.566 12.267 1.00 97.31 125 TRP A C 1
ATOM 963 O O . TRP A 1 125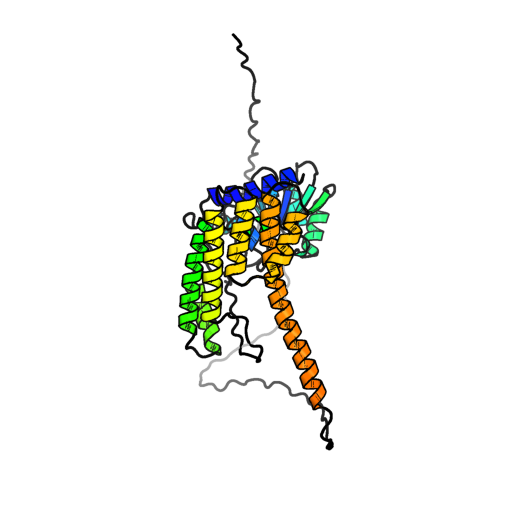 ? 8.346 -5.580 12.759 1.00 97.31 125 TRP A O 1
ATOM 973 N N . PRO A 1 126 ? 8.346 -3.349 12.517 1.00 97.38 126 PRO A N 1
ATOM 974 C CA . PRO A 1 126 ? 9.304 -3.137 13.590 1.00 97.38 126 PRO A CA 1
ATOM 975 C C . PRO A 1 126 ? 8.685 -3.537 14.933 1.00 97.38 126 PRO A C 1
ATOM 977 O O . PRO A 1 126 ? 7.558 -3.146 15.244 1.00 97.38 126 PRO A O 1
ATOM 980 N N . ALA A 1 127 ? 9.439 -4.264 15.762 1.00 97.94 127 ALA A N 1
ATOM 981 C CA . ALA A 1 127 ? 8.970 -4.699 17.080 1.00 97.94 127 ALA A CA 1
ATOM 982 C C . ALA A 1 127 ? 8.470 -3.522 17.938 1.00 97.94 127 ALA A C 1
ATOM 984 O O . ALA A 1 127 ? 7.413 -3.613 18.558 1.00 97.94 127 ALA A O 1
ATOM 985 N N . THR A 1 128 ? 9.162 -2.382 17.878 1.00 97.88 128 THR A N 1
ATOM 986 C CA . THR A 1 128 ? 8.790 -1.154 18.595 1.00 97.88 128 THR A CA 1
ATOM 987 C C . THR A 1 128 ? 7.427 -0.601 18.171 1.00 97.88 128 THR A C 1
ATOM 989 O O . THR A 1 128 ? 6.672 -0.120 19.010 1.00 97.88 128 THR A O 1
ATOM 992 N N . ALA A 1 129 ? 7.062 -0.693 16.888 1.00 98.00 129 ALA A N 1
ATOM 993 C CA . ALA A 1 129 ? 5.749 -0.261 16.412 1.00 98.00 129 ALA A CA 1
ATOM 994 C C . ALA A 1 129 ? 4.637 -1.188 16.931 1.00 98.00 129 ALA A C 1
ATOM 996 O O . ALA A 1 129 ? 3.590 -0.706 17.362 1.00 98.00 129 ALA A O 1
ATOM 997 N N . ILE A 1 130 ? 4.878 -2.506 16.956 1.00 98.44 130 ILE A N 1
ATOM 998 C CA . ILE A 1 130 ? 3.944 -3.481 17.546 1.00 98.44 130 ILE A CA 1
ATOM 999 C C . ILE A 1 130 ? 3.745 -3.195 19.041 1.00 98.44 130 ILE A C 1
ATOM 1001 O O . ILE A 1 130 ? 2.614 -3.212 19.526 1.00 98.44 130 ILE A O 1
ATOM 1005 N N . GLU A 1 131 ? 4.827 -2.935 19.776 1.00 98.50 131 GLU A N 1
ATOM 1006 C CA . GLU A 1 131 ? 4.784 -2.598 21.203 1.00 98.50 131 GLU A CA 1
ATOM 1007 C C . GLU A 1 131 ? 3.972 -1.321 21.462 1.00 98.50 131 GLU A C 1
ATOM 1009 O O . GLU A 1 131 ? 3.108 -1.317 22.341 1.00 98.50 131 GLU A O 1
ATOM 1014 N N . GLU A 1 132 ? 4.177 -0.268 20.662 1.00 98.56 132 GLU A N 1
ATOM 1015 C CA . GLU A 1 132 ? 3.407 0.979 20.756 1.00 98.56 132 GLU A CA 1
ATOM 1016 C C . GLU A 1 132 ? 1.903 0.755 20.516 1.00 98.56 132 GLU A C 1
ATOM 1018 O O . GLU A 1 132 ? 1.090 1.331 21.242 1.00 98.56 132 GLU A O 1
ATOM 1023 N N . VAL A 1 133 ? 1.528 -0.087 19.541 1.00 98.56 133 VAL A N 1
ATOM 1024 C CA . VAL A 1 133 ? 0.123 -0.455 19.271 1.00 98.56 133 VAL A CA 1
ATOM 1025 C C . VAL A 1 133 ? -0.474 -1.256 20.428 1.00 98.56 133 VAL A C 1
ATOM 1027 O O . VAL A 1 133 ? -1.589 -0.973 20.859 1.00 98.56 133 VAL A O 1
ATOM 1030 N N . ARG A 1 134 ? 0.265 -2.234 20.968 1.00 98.50 134 ARG A N 1
ATOM 1031 C CA . ARG A 1 134 ? -0.184 -3.031 22.122 1.00 98.50 134 ARG A CA 1
ATOM 1032 C C . ARG A 1 134 ? -0.432 -2.162 23.349 1.00 98.50 134 ARG A C 1
ATOM 1034 O O . ARG A 1 134 ? -1.427 -2.362 24.039 1.00 98.50 134 ARG A O 1
ATOM 1041 N N . ALA A 1 135 ? 0.444 -1.192 23.599 1.00 98.38 135 ALA A N 1
ATOM 1042 C CA . ALA A 1 135 ? 0.284 -0.247 24.698 1.00 98.38 135 ALA A CA 1
ATOM 1043 C C . ALA A 1 135 ? -0.958 0.650 24.532 1.00 98.38 135 ALA A C 1
ATOM 1045 O O . ALA A 1 135 ? -1.586 0.998 25.526 1.00 98.38 135 ALA A O 1
ATOM 1046 N N . ALA A 1 136 ? -1.323 0.989 23.292 1.00 98.44 136 ALA A N 1
ATOM 1047 C CA . ALA A 1 136 ? -2.427 1.894 22.964 1.00 98.44 136 ALA A CA 1
ATOM 1048 C C . ALA A 1 136 ? -3.827 1.279 23.055 1.00 98.44 136 ALA A C 1
ATOM 1050 O O . ALA A 1 136 ? -4.820 2.005 23.062 1.00 98.44 136 ALA A O 1
ATOM 1051 N N . ALA A 1 137 ? -3.920 -0.050 23.045 1.00 98.25 137 ALA A N 1
ATOM 1052 C CA . ALA A 1 137 ? -5.183 -0.763 22.897 1.00 98.25 137 ALA A CA 1
ATOM 1053 C C . ALA A 1 137 ? -5.450 -1.731 24.069 1.00 98.25 137 ALA A C 1
ATOM 1055 O O . ALA A 1 137 ? -5.707 -2.918 23.841 1.00 98.25 137 ALA A O 1
ATOM 1056 N N . PRO A 1 138 ? -5.393 -1.273 25.340 1.00 97.38 138 PRO A N 1
ATOM 1057 C CA . PRO A 1 138 ? -5.724 -2.132 26.470 1.00 97.38 138 PRO A CA 1
ATOM 1058 C C . PRO A 1 138 ? -7.186 -2.590 26.359 1.00 97.38 138 PRO A C 1
ATOM 1060 O O . PRO A 1 138 ? -8.095 -1.777 26.217 1.00 97.38 138 PRO A O 1
ATOM 1063 N N . GLY A 1 139 ? -7.411 -3.903 26.405 1.00 97.19 139 GLY A N 1
ATOM 1064 C CA . GLY A 1 139 ? -8.743 -4.506 26.269 1.00 97.19 139 GLY A CA 1
ATOM 1065 C C . GLY A 1 139 ? -9.142 -4.898 24.843 1.00 97.19 139 GLY A C 1
ATOM 1066 O O . GLY A 1 139 ? -10.177 -5.535 24.675 1.00 97.19 139 GLY A O 1
ATOM 1067 N N . TRP A 1 140 ? -8.326 -4.584 23.835 1.00 98.62 140 TRP A N 1
ATOM 1068 C CA . TRP A 1 140 ? -8.512 -5.091 22.475 1.00 98.62 140 TRP A CA 1
ATOM 1069 C C . TRP A 1 140 ? -7.826 -6.447 22.295 1.00 98.62 140 TRP A C 1
ATOM 1071 O O . TRP A 1 140 ? -6.720 -6.671 22.793 1.00 98.62 140 TRP A O 1
ATO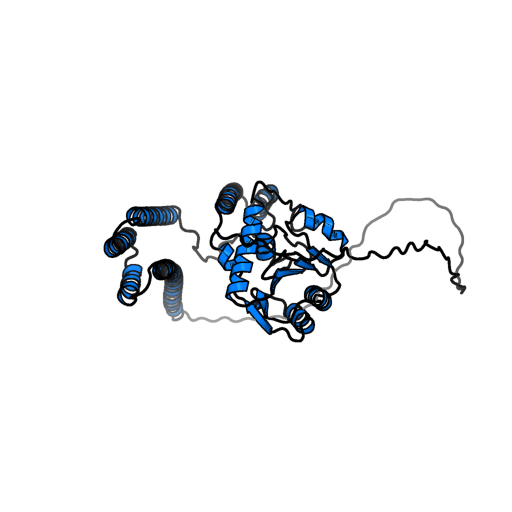M 1081 N N . GLU A 1 141 ? -8.445 -7.347 21.531 1.00 98.62 141 GLU A N 1
ATOM 1082 C CA . GLU A 1 141 ? -7.769 -8.553 21.053 1.00 98.62 141 GLU A CA 1
ATOM 1083 C C . GLU A 1 141 ? -6.886 -8.180 19.858 1.00 98.62 141 GLU A C 1
ATOM 1085 O O . GLU A 1 141 ? -7.387 -7.771 18.813 1.00 98.62 141 GLU A O 1
ATOM 1090 N N . ILE A 1 142 ? -5.568 -8.333 19.985 1.00 98.56 142 ILE A N 1
ATOM 1091 C CA . ILE A 1 142 ? -4.634 -8.042 18.891 1.00 98.56 142 ILE A CA 1
ATOM 1092 C C . ILE A 1 142 ? -4.300 -9.333 18.148 1.00 98.56 142 ILE A C 1
ATOM 1094 O O . ILE A 1 142 ? -3.732 -10.257 18.733 1.00 98.56 142 ILE A O 1
ATOM 1098 N N . ARG A 1 143 ? -4.605 -9.380 16.847 1.00 98.62 143 ARG A N 1
ATOM 1099 C CA . ARG A 1 143 ? -4.465 -10.583 16.013 1.00 98.62 143 ARG A CA 1
ATOM 1100 C C . ARG A 1 143 ? -3.589 -10.319 14.782 1.00 98.62 143 ARG A C 1
ATOM 1102 O O . ARG A 1 143 ? -3.843 -9.350 14.074 1.00 98.62 143 ARG A O 1
ATOM 1109 N N . PRO A 1 144 ? -2.582 -11.153 14.468 1.00 98.31 144 PRO A N 1
ATOM 1110 C CA . PRO A 1 144 ? -1.871 -11.043 13.196 1.00 98.31 144 PRO A CA 1
ATOM 1111 C C . PRO A 1 144 ? -2.785 -11.449 12.030 1.00 98.31 144 PRO A C 1
ATOM 1113 O O . PRO A 1 144 ? -3.497 -12.447 12.122 1.00 98.31 144 PRO A O 1
ATOM 1116 N N . LEU A 1 145 ? -2.742 -10.699 10.929 1.00 98.00 145 LEU A N 1
ATOM 1117 C CA . LEU A 1 145 ? -3.483 -10.978 9.698 1.00 98.00 145 LEU A CA 1
ATOM 1118 C C . LEU A 1 145 ? -2.496 -11.139 8.540 1.00 98.00 145 LEU A C 1
ATOM 1120 O O . LEU A 1 145 ? -1.909 -10.157 8.097 1.00 98.00 145 LEU A O 1
ATOM 1124 N N . GLY A 1 146 ? -2.291 -12.361 8.057 1.00 95.50 146 GLY A N 1
ATOM 1125 C CA . GLY A 1 146 ? -1.435 -12.601 6.892 1.00 95.50 146 GLY A CA 1
ATOM 1126 C C . GLY A 1 146 ? -2.147 -12.256 5.585 1.00 95.50 146 GLY A C 1
ATOM 1127 O O . GLY A 1 146 ? -3.332 -12.543 5.443 1.00 95.50 146 GLY A O 1
ATOM 1128 N N . GLY A 1 147 ? -1.437 -11.644 4.637 1.00 93.31 147 GLY A N 1
ATOM 1129 C CA . GLY A 1 147 ? -1.838 -11.597 3.226 1.00 93.31 147 GLY A CA 1
ATOM 1130 C C . GLY A 1 147 ? -3.022 -10.692 2.868 1.00 93.31 147 GLY A C 1
ATOM 1131 O O . GLY A 1 147 ? -3.346 -10.583 1.689 1.00 93.31 147 GLY A O 1
ATOM 1132 N N . LEU A 1 148 ? -3.635 -9.991 3.829 1.00 96.88 148 LEU A N 1
ATOM 1133 C CA . LEU A 1 148 ? -4.901 -9.257 3.651 1.00 96.88 148 LEU A CA 1
ATOM 1134 C C . LEU A 1 148 ? -4.950 -8.345 2.407 1.00 96.88 148 LEU A C 1
ATOM 1136 O O . LEU A 1 148 ? -5.970 -8.284 1.711 1.00 96.88 148 LEU A O 1
ATOM 1140 N N . VAL A 1 149 ? -3.864 -7.614 2.145 1.00 97.75 149 VAL A N 1
ATOM 1141 C CA . VAL A 1 149 ? -3.737 -6.723 0.978 1.00 97.75 149 VAL A CA 1
ATOM 1142 C C . VAL A 1 149 ? -2.979 -7.411 -0.156 1.00 97.75 149 VAL A C 1
ATOM 1144 O O . VAL A 1 149 ? -3.373 -7.314 -1.318 1.00 97.75 149 VAL A O 1
ATOM 1147 N N . ARG A 1 150 ? -1.930 -8.169 0.171 1.00 94.94 150 ARG A N 1
ATOM 1148 C CA . ARG A 1 150 ? -1.075 -8.847 -0.812 1.00 94.94 150 ARG A CA 1
ATOM 1149 C C . ARG A 1 150 ? -1.816 -9.841 -1.680 1.00 94.94 150 ARG A C 1
ATOM 1151 O O . ARG A 1 150 ? -1.608 -9.839 -2.885 1.00 94.94 150 ARG A O 1
ATOM 1158 N N . GLU A 1 151 ? -2.715 -10.629 -1.102 1.00 96.19 151 GLU A N 1
ATOM 1159 C CA . GLU A 1 151 ? -3.530 -11.584 -1.853 1.00 96.19 151 GLU A CA 1
ATOM 1160 C C . GLU A 1 151 ? -4.401 -10.882 -2.901 1.00 96.19 151 GLU A C 1
ATOM 1162 O O . GLU A 1 151 ? -4.586 -11.398 -3.999 1.00 96.19 151 GLU A O 1
ATOM 1167 N N . GLN A 1 152 ? -4.877 -9.665 -2.615 1.00 96.06 152 GLN A N 1
ATOM 1168 C CA . GLN A 1 152 ? -5.629 -8.875 -3.595 1.00 96.06 152 GLN A CA 1
ATOM 1169 C C . GLN A 1 152 ? -4.741 -8.370 -4.732 1.00 96.06 152 GLN A C 1
ATOM 1171 O O . GLN A 1 152 ? -5.195 -8.271 -5.869 1.00 96.06 152 GLN A O 1
ATOM 1176 N N . ARG A 1 153 ? -3.479 -8.055 -4.429 1.00 95.94 153 ARG A N 1
ATOM 1177 C CA . ARG A 1 153 ? -2.493 -7.559 -5.397 1.00 95.94 153 ARG A CA 1
ATOM 1178 C C . ARG A 1 153 ? -2.007 -8.636 -6.366 1.00 95.94 153 ARG A C 1
ATOM 1180 O O . ARG A 1 153 ? -1.475 -8.290 -7.415 1.00 95.94 153 ARG A O 1
ATOM 1187 N N . LEU A 1 154 ? -2.203 -9.918 -6.047 1.00 96.25 154 LEU A N 1
ATOM 1188 C CA . LEU A 1 154 ? -1.853 -11.027 -6.942 1.00 96.25 154 LEU A CA 1
ATOM 1189 C C . LEU A 1 154 ? -2.712 -11.062 -8.213 1.00 96.25 154 LEU A C 1
ATOM 1191 O O . LEU A 1 154 ? -2.300 -11.645 -9.212 1.00 96.25 154 LEU A O 1
ATOM 1195 N N . VAL A 1 155 ? -3.897 -10.443 -8.192 1.00 95.25 155 VAL A N 1
ATOM 1196 C CA . VAL A 1 155 ? -4.809 -10.401 -9.338 1.00 95.25 155 VAL A CA 1
ATOM 1197 C C . VAL A 1 155 ? -4.953 -8.951 -9.803 1.00 95.25 155 VAL A C 1
ATOM 1199 O O . VAL A 1 155 ? -5.840 -8.245 -9.317 1.00 95.25 155 VAL A O 1
ATOM 1202 N N . PRO A 1 156 ? -4.103 -8.482 -10.738 1.00 95.50 156 PRO A N 1
ATOM 1203 C CA . PRO A 1 156 ? -4.170 -7.105 -11.206 1.00 95.50 156 PRO A CA 1
ATOM 1204 C C . PRO A 1 156 ? -5.506 -6.827 -11.903 1.00 95.50 156 PRO A C 1
ATOM 1206 O O . PRO A 1 156 ? -6.077 -7.693 -12.577 1.00 95.50 156 PRO A O 1
ATOM 1209 N N . SER A 1 157 ? -6.008 -5.603 -11.779 1.00 95.19 157 SER A N 1
ATOM 1210 C CA . SER A 1 157 ? -7.157 -5.120 -12.545 1.00 95.19 157 SER A CA 1
ATOM 1211 C C . SER A 1 157 ? -6.813 -4.925 -14.029 1.00 95.19 157 SER A C 1
ATOM 1213 O O . SER A 1 157 ? -5.671 -5.089 -14.465 1.00 95.19 157 SER A O 1
ATOM 1215 N N . ALA A 1 158 ? -7.809 -4.577 -14.850 1.00 95.50 158 ALA A N 1
ATOM 1216 C CA . ALA A 1 158 ? -7.555 -4.215 -16.244 1.00 95.50 158 ALA A CA 1
ATOM 1217 C C . ALA A 1 158 ? -6.704 -2.936 -16.361 1.00 95.50 158 ALA A C 1
ATOM 1219 O O . ALA A 1 158 ? -5.801 -2.894 -17.195 1.00 95.50 158 ALA A O 1
ATOM 1220 N N . ALA A 1 159 ? -6.950 -1.941 -15.501 1.00 94.12 159 ALA A N 1
ATOM 1221 C CA . ALA A 1 159 ? -6.158 -0.715 -15.443 1.00 94.12 159 ALA A CA 1
ATOM 1222 C C . ALA A 1 159 ? -4.714 -1.013 -15.012 1.00 94.12 159 ALA A C 1
ATOM 1224 O O . ALA A 1 159 ? -3.767 -0.595 -15.673 1.00 94.12 159 ALA A O 1
ATOM 1225 N N . GLU A 1 160 ? -4.529 -1.842 -13.981 1.00 95.50 160 GLU A N 1
ATOM 1226 C CA . GLU A 1 160 ? -3.197 -2.256 -13.527 1.00 95.50 160 GLU A CA 1
ATOM 1227 C C . GLU A 1 160 ? -2.441 -3.044 -14.598 1.00 95.50 160 GLU A C 1
ATOM 1229 O O . GLU A 1 160 ? -1.267 -2.776 -14.835 1.00 95.50 160 GLU A O 1
ATOM 1234 N N . ARG A 1 161 ? -3.101 -3.969 -15.306 1.00 96.88 161 ARG A N 1
ATOM 1235 C CA . ARG A 1 161 ? -2.483 -4.678 -16.440 1.00 96.88 161 ARG A CA 1
ATOM 1236 C C . ARG A 1 161 ? -2.045 -3.730 -17.554 1.00 96.88 161 ARG A C 1
ATOM 1238 O O . ARG A 1 161 ? -0.987 -3.950 -18.146 1.00 96.88 161 ARG A O 1
ATOM 1245 N N . ALA A 1 162 ? -2.826 -2.689 -17.842 1.00 95.88 162 ALA A N 1
ATOM 1246 C CA . ALA A 1 162 ? -2.455 -1.681 -18.831 1.00 95.88 162 ALA A CA 1
ATOM 1247 C C . ALA A 1 162 ? -1.207 -0.898 -18.389 1.00 95.88 162 ALA A C 1
ATOM 1249 O O . ALA A 1 162 ? -0.270 -0.759 -19.175 1.00 95.88 162 ALA A O 1
ATOM 1250 N N . LEU A 1 163 ? -1.149 -0.474 -17.121 1.00 94.38 163 LEU A N 1
ATOM 1251 C CA . LEU A 1 163 ? 0.023 0.193 -16.544 1.00 94.38 163 LEU A CA 1
ATOM 1252 C C . LEU A 1 163 ? 1.260 -0.712 -16.547 1.00 94.38 163 LEU A C 1
ATOM 1254 O O . LEU A 1 163 ? 2.334 -0.272 -16.945 1.00 94.38 163 LEU A O 1
ATOM 1258 N N . LEU A 1 164 ? 1.113 -1.986 -16.175 1.00 95.38 164 LEU A N 1
ATOM 1259 C CA . LEU A 1 164 ? 2.198 -2.972 -16.216 1.00 95.38 164 LEU A CA 1
ATOM 1260 C C . LEU A 1 164 ? 2.716 -3.187 -17.644 1.00 95.38 164 LEU A C 1
ATOM 1262 O O . LEU A 1 164 ? 3.923 -3.245 -17.857 1.00 95.38 164 LEU A O 1
ATOM 1266 N N . SER A 1 165 ? 1.821 -3.243 -18.634 1.00 96.44 165 SER A N 1
ATOM 1267 C CA . SER A 1 165 ? 2.202 -3.381 -20.047 1.00 96.44 165 SER A CA 1
ATOM 1268 C C . SER A 1 165 ? 2.955 -2.147 -20.554 1.00 96.44 165 SER A C 1
ATOM 1270 O O . SER A 1 165 ? 3.973 -2.272 -21.234 1.00 96.44 165 SER A O 1
ATOM 1272 N N . ALA A 1 166 ? 2.494 -0.947 -20.190 1.00 95.12 166 ALA A N 1
ATOM 1273 C CA . ALA A 1 166 ? 3.191 0.296 -20.508 1.00 95.12 166 ALA A CA 1
ATOM 1274 C C . ALA A 1 166 ? 4.566 0.361 -19.822 1.00 95.12 166 ALA A C 1
ATOM 1276 O O . ALA A 1 166 ? 5.552 0.758 -20.445 1.00 95.12 166 ALA A O 1
ATOM 1277 N N . ALA A 1 167 ? 4.650 -0.077 -18.563 1.00 94.94 167 ALA A N 1
ATOM 1278 C CA . ALA A 1 167 ? 5.895 -0.136 -17.816 1.00 94.94 167 ALA A CA 1
ATOM 1279 C C . ALA A 1 167 ? 6.901 -1.118 -18.436 1.00 94.94 167 ALA A C 1
ATOM 1281 O O . ALA A 1 167 ? 8.081 -0.785 -18.552 1.00 94.94 167 ALA A O 1
ATOM 1282 N N . GLN A 1 168 ? 6.435 -2.282 -18.901 1.00 96.38 168 GLN A N 1
ATOM 1283 C CA . GLN A 1 168 ? 7.264 -3.257 -19.610 1.00 96.38 168 GLN A CA 1
ATOM 1284 C C . GLN A 1 168 ? 7.894 -2.648 -20.867 1.00 96.38 168 GLN A C 1
ATOM 1286 O O . GLN A 1 168 ? 9.096 -2.783 -21.070 1.00 96.38 168 GLN A O 1
ATOM 1291 N N . ALA A 1 169 ? 7.127 -1.907 -21.671 1.00 96.00 169 ALA A N 1
ATOM 1292 C CA . ALA A 1 169 ? 7.660 -1.260 -22.870 1.00 96.00 169 ALA A CA 1
ATOM 1293 C C . ALA A 1 169 ? 8.773 -0.239 -22.550 1.00 96.00 169 ALA A C 1
ATOM 1295 O O . ALA A 1 169 ? 9.764 -0.147 -23.278 1.00 96.00 169 ALA A O 1
ATOM 1296 N N . GLN A 1 170 ? 8.641 0.508 -21.446 1.00 96.50 170 GLN A N 1
ATOM 1297 C CA . GLN A 1 170 ? 9.686 1.430 -20.978 1.00 96.50 170 GLN A CA 1
ATOM 1298 C C . GLN A 1 170 ? 10.938 0.680 -20.513 1.00 96.50 170 GLN A C 1
ATOM 1300 O O . GLN A 1 170 ? 12.058 1.088 -20.826 1.00 96.50 170 GLN A O 1
ATOM 1305 N N . LEU A 1 171 ? 10.753 -0.433 -19.797 1.00 95.94 171 LEU A N 1
ATOM 1306 C CA . LEU A 1 171 ? 11.845 -1.300 -19.366 1.00 95.94 171 LEU A CA 1
ATOM 1307 C C . LEU A 1 171 ? 12.591 -1.904 -20.558 1.00 95.94 171 LEU A C 1
ATOM 1309 O O . LEU A 1 171 ? 13.816 -1.823 -20.601 1.00 95.94 171 LEU A O 1
ATOM 1313 N N . ASP A 1 172 ? 11.878 -2.434 -21.550 1.00 96.25 172 ASP A N 1
ATOM 1314 C CA . ASP A 1 172 ? 12.478 -3.006 -22.758 1.00 96.25 172 ASP A CA 1
ATOM 1315 C C . ASP A 1 172 ? 13.318 -1.965 -23.510 1.00 96.25 172 ASP A C 1
ATOM 1317 O O . ASP A 1 172 ? 14.453 -2.242 -23.904 1.00 96.25 172 ASP A O 1
ATOM 1321 N N . GLY A 1 173 ? 12.805 -0.737 -23.646 1.00 95.44 173 GLY A N 1
ATOM 1322 C CA . GLY A 1 173 ? 13.546 0.377 -24.239 1.00 95.44 173 GLY A CA 1
ATOM 1323 C C . GLY A 1 173 ? 14.805 0.747 -23.446 1.00 95.44 173 GLY A C 1
ATOM 1324 O O . GLY A 1 173 ? 15.875 0.939 -24.030 1.00 95.44 173 GLY A O 1
ATOM 1325 N N . ALA A 1 174 ? 14.705 0.803 -22.114 1.00 95.62 174 ALA A N 1
ATOM 1326 C CA . ALA A 1 174 ? 15.833 1.091 -21.231 1.00 95.62 174 ALA A CA 1
ATOM 1327 C C . ALA A 1 174 ? 16.924 0.007 -21.312 1.00 95.62 174 ALA A C 1
ATOM 1329 O O . ALA A 1 174 ? 18.111 0.326 -21.411 1.00 95.62 174 ALA A O 1
ATOM 1330 N N . LEU A 1 175 ? 16.529 -1.269 -21.322 1.00 95.19 175 LEU A N 1
ATOM 1331 C CA . LEU A 1 175 ? 17.443 -2.405 -21.445 1.00 95.19 175 LEU A CA 1
ATOM 1332 C C . LEU A 1 175 ? 18.114 -2.448 -22.822 1.00 95.19 175 LEU A C 1
ATOM 1334 O O . LEU A 1 175 ? 19.325 -2.656 -22.901 1.00 95.19 175 LEU A O 1
ATOM 1338 N N . ALA A 1 176 ? 17.366 -2.196 -23.899 1.00 95.19 176 ALA A N 1
ATOM 1339 C CA . ALA A 1 176 ? 17.917 -2.128 -25.250 1.00 95.19 176 ALA A CA 1
ATOM 1340 C C . ALA A 1 176 ? 18.977 -1.021 -25.377 1.00 95.19 176 ALA A C 1
ATOM 1342 O O . ALA A 1 176 ? 20.042 -1.250 -25.952 1.00 95.19 176 ALA A O 1
ATOM 1343 N N . ALA A 1 177 ? 18.727 0.152 -24.786 1.00 92.44 177 ALA A N 1
ATOM 1344 C CA . ALA A 1 177 ? 19.690 1.251 -24.760 1.00 92.44 177 ALA A CA 1
ATOM 1345 C C . ALA A 1 177 ? 20.955 0.919 -23.946 1.00 92.44 177 ALA A C 1
ATOM 1347 O O . ALA A 1 177 ? 22.046 1.373 -24.290 1.00 92.44 177 ALA A O 1
ATOM 1348 N N . ALA A 1 178 ? 20.828 0.120 -22.883 1.00 95.50 178 ALA A N 1
ATOM 1349 C CA . ALA A 1 178 ? 21.948 -0.277 -22.032 1.00 95.50 178 ALA A CA 1
ATOM 1350 C C . ALA A 1 178 ? 22.758 -1.467 -22.585 1.00 95.50 178 ALA A C 1
ATOM 1352 O O . ALA A 1 178 ? 23.921 -1.632 -22.221 1.00 95.50 178 ALA A O 1
ATOM 1353 N N . ALA A 1 179 ? 22.193 -2.290 -23.475 1.00 93.56 179 ALA A N 1
ATOM 1354 C CA . ALA A 1 179 ? 22.808 -3.543 -23.930 1.00 93.56 179 ALA A CA 1
ATOM 1355 C C . ALA A 1 179 ? 24.216 -3.374 -24.542 1.00 93.56 179 ALA A C 1
ATOM 1357 O O . ALA A 1 179 ? 25.079 -4.232 -24.349 1.00 93.56 179 ALA A O 1
ATOM 1358 N N . GLY A 1 180 ? 24.460 -2.264 -25.248 1.00 91.88 180 GLY A N 1
ATOM 1359 C CA . GLY A 1 180 ? 25.754 -1.946 -25.867 1.00 91.88 180 GLY A CA 1
ATOM 1360 C C . GLY A 1 180 ? 26.712 -1.128 -24.996 1.00 91.88 180 GLY A C 1
ATOM 1361 O O . GLY A 1 180 ? 27.831 -0.862 -25.425 1.00 91.88 180 GLY A O 1
ATOM 1362 N N . ALA A 1 181 ? 26.286 -0.709 -23.805 1.00 95.12 181 ALA A N 1
ATOM 1363 C CA . ALA A 1 181 ? 27.080 0.143 -22.930 1.00 95.12 181 ALA A CA 1
ATOM 1364 C C . ALA A 1 181 ? 28.091 -0.654 -22.098 1.00 95.12 181 ALA A C 1
ATOM 1366 O O . ALA A 1 181 ? 27.933 -1.869 -21.890 1.00 95.12 181 ALA A O 1
ATOM 1367 N N . ALA A 1 182 ? 29.106 0.054 -21.595 1.00 93.19 182 ALA A N 1
ATOM 1368 C CA . ALA A 1 182 ? 30.058 -0.491 -20.637 1.00 93.19 182 ALA A CA 1
ATOM 1369 C C . ALA A 1 182 ? 29.339 -0.950 -19.354 1.00 93.19 182 ALA A C 1
ATOM 1371 O O . ALA A 1 182 ? 28.269 -0.447 -19.008 1.00 93.19 182 ALA A O 1
ATOM 1372 N N . GLU A 1 183 ? 29.896 -1.951 -18.668 1.00 89.31 183 GLU A N 1
ATOM 1373 C CA . GLU A 1 183 ? 29.255 -2.598 -17.513 1.00 89.31 183 GLU A CA 1
ATOM 1374 C C . GLU A 1 183 ? 28.893 -1.599 -16.403 1.00 89.31 183 GLU A C 1
ATOM 1376 O O . GLU A 1 183 ? 27.786 -1.639 -15.865 1.00 89.31 183 GLU A O 1
ATOM 1381 N N . ASP A 1 184 ? 29.793 -0.655 -16.136 1.00 88.12 184 ASP A N 1
ATOM 1382 C CA . ASP A 1 184 ? 29.647 0.425 -15.163 1.00 88.12 184 ASP A CA 1
ATOM 1383 C C . ASP A 1 184 ? 28.637 1.508 -15.585 1.00 88.12 184 ASP A C 1
ATOM 1385 O O . ASP A 1 184 ? 28.100 2.219 -14.734 1.00 88.12 184 ASP A O 1
ATOM 1389 N N . GLU A 1 185 ? 28.304 1.605 -16.874 1.00 95.06 185 GLU A N 1
ATOM 1390 C CA . GLU A 1 185 ? 27.330 2.569 -17.403 1.00 95.06 185 GLU A CA 1
ATOM 1391 C C . GLU A 1 185 ? 25.897 2.023 -17.453 1.00 95.06 185 GLU A C 1
ATOM 1393 O O . GLU A 1 185 ? 24.932 2.791 -17.405 1.00 95.06 185 GLU A O 1
ATOM 1398 N N . ARG A 1 186 ? 25.723 0.699 -17.535 1.00 94.81 186 ARG A N 1
ATOM 1399 C CA . ARG A 1 186 ? 24.413 0.053 -17.740 1.00 94.81 186 ARG A CA 1
ATOM 1400 C C . ARG A 1 186 ? 23.378 0.431 -16.688 1.00 94.81 186 ARG A C 1
ATOM 1402 O O . ARG A 1 186 ? 22.261 0.801 -17.049 1.00 94.81 186 ARG A O 1
ATOM 1409 N N . ILE A 1 187 ? 23.750 0.382 -15.406 1.00 93.75 187 ILE A N 1
ATOM 1410 C CA . ILE A 1 187 ? 22.850 0.759 -14.301 1.00 93.75 187 ILE A CA 1
ATOM 1411 C C . ILE A 1 187 ? 22.400 2.209 -14.472 1.00 93.75 187 ILE A C 1
ATOM 1413 O O . ILE A 1 187 ? 21.204 2.491 -14.433 1.00 93.75 187 ILE A O 1
ATOM 1417 N N . ALA A 1 188 ? 23.343 3.120 -14.723 1.00 93.81 188 ALA A N 1
ATOM 1418 C CA . ALA A 1 188 ? 23.048 4.539 -14.871 1.00 93.81 188 ALA A CA 1
ATOM 1419 C C . ALA A 1 188 ? 22.119 4.813 -16.065 1.00 93.81 188 ALA A C 1
ATOM 1421 O O . ALA A 1 188 ? 21.230 5.659 -15.967 1.00 93.81 188 ALA A O 1
ATOM 1422 N N . LEU A 1 189 ? 22.290 4.096 -17.181 1.00 95.44 189 LEU A N 1
ATOM 1423 C CA . LEU A 1 189 ? 21.416 4.212 -18.350 1.00 95.44 189 LEU A CA 1
ATOM 1424 C C . LEU A 1 189 ? 19.991 3.737 -18.052 1.00 95.44 189 LEU A C 1
ATOM 1426 O O . LEU A 1 189 ? 19.043 4.466 -18.356 1.00 95.44 189 LEU A O 1
ATOM 1430 N N . VAL A 1 190 ? 19.847 2.563 -17.429 1.00 95.25 190 VAL A N 1
ATOM 1431 C CA . VAL A 1 190 ? 18.539 1.998 -17.064 1.00 95.25 190 VAL A CA 1
ATOM 1432 C C . VAL A 1 190 ? 17.830 2.891 -16.050 1.00 95.25 190 VAL A C 1
ATOM 1434 O O . VAL A 1 190 ? 16.690 3.294 -16.280 1.00 95.25 190 VAL A O 1
ATOM 1437 N N . GLU A 1 191 ? 18.505 3.269 -14.961 1.00 94.62 191 GLU A N 1
ATOM 1438 C CA . GLU A 1 191 ? 17.921 4.143 -13.943 1.00 94.62 191 GLU A CA 1
ATOM 1439 C C . GLU A 1 191 ? 17.519 5.498 -14.522 1.00 94.62 191 GLU A C 1
ATOM 1441 O O . GLU A 1 191 ? 16.429 5.986 -14.229 1.00 94.62 191 GLU A O 1
ATOM 1446 N N . ARG A 1 192 ? 18.366 6.112 -15.356 1.00 93.88 192 ARG A N 1
ATOM 1447 C CA . ARG A 1 192 ? 18.053 7.400 -15.981 1.00 93.88 192 ARG A CA 1
ATOM 1448 C C . ARG A 1 192 ? 16.821 7.300 -16.873 1.00 93.88 192 ARG A C 1
ATOM 1450 O O . ARG A 1 192 ? 15.971 8.185 -16.804 1.00 93.88 192 ARG A O 1
ATOM 1457 N N . ALA A 1 193 ? 16.727 6.255 -17.695 1.00 94.69 193 ALA A N 1
ATOM 1458 C CA . ALA A 1 193 ? 15.588 6.046 -18.582 1.00 94.69 193 ALA A CA 1
ATOM 1459 C C . ALA A 1 193 ? 14.290 5.847 -17.784 1.00 94.69 193 ALA A C 1
ATOM 1461 O O . ALA A 1 193 ? 13.333 6.596 -17.972 1.00 94.69 193 ALA A O 1
ATOM 1462 N N . LEU A 1 194 ? 14.283 4.914 -16.828 1.00 94.44 194 LEU A N 1
ATOM 1463 C CA . LEU A 1 194 ? 13.092 4.597 -16.037 1.00 94.44 194 LEU A CA 1
ATOM 1464 C C . LEU A 1 194 ? 12.672 5.754 -15.123 1.00 94.44 194 LEU A C 1
ATOM 1466 O O . LEU A 1 194 ? 11.502 6.126 -15.087 1.00 94.44 194 LEU A O 1
ATOM 1470 N N . ARG A 1 195 ? 13.608 6.403 -14.423 1.00 91.69 195 ARG A N 1
ATOM 1471 C CA . ARG A 1 195 ? 13.279 7.575 -13.591 1.00 91.69 195 ARG A CA 1
ATOM 1472 C C . ARG A 1 195 ? 12.808 8.755 -14.439 1.00 91.69 195 ARG A C 1
ATOM 1474 O O . ARG A 1 195 ? 11.922 9.489 -14.009 1.00 91.69 195 ARG A O 1
ATOM 1481 N N . GLY A 1 196 ? 13.363 8.923 -15.641 1.00 91.56 196 GLY A N 1
ATOM 1482 C CA . GLY A 1 196 ? 12.891 9.903 -16.623 1.00 91.56 196 GLY A CA 1
ATOM 1483 C C . GLY A 1 196 ? 11.454 9.643 -17.084 1.00 91.56 196 GLY A C 1
ATOM 1484 O O . GLY A 1 196 ? 10.724 10.595 -17.341 1.00 91.56 196 GLY A O 1
ATOM 1485 N N . ALA A 1 197 ? 11.033 8.376 -17.107 1.00 91.19 197 ALA A N 1
ATOM 1486 C CA . ALA A 1 197 ? 9.662 7.951 -17.379 1.00 91.19 197 ALA A CA 1
ATOM 1487 C C . ALA A 1 197 ? 8.738 7.978 -16.140 1.00 91.19 197 ALA A C 1
ATOM 1489 O O . ALA A 1 197 ? 7.585 7.573 -16.235 1.00 91.19 197 ALA A O 1
ATOM 1490 N N . GLY A 1 198 ? 9.214 8.456 -14.983 1.00 88.50 198 GLY A N 1
ATOM 1491 C CA . GLY A 1 198 ? 8.396 8.636 -13.778 1.00 88.50 198 GLY A CA 1
ATOM 1492 C C . GLY A 1 198 ? 8.423 7.479 -12.773 1.00 88.50 198 GLY A C 1
ATOM 1493 O O . GLY A 1 198 ? 7.763 7.571 -11.740 1.00 88.50 198 GLY A O 1
ATOM 1494 N N . PHE A 1 199 ? 9.213 6.425 -13.003 1.00 89.25 199 PHE A N 1
ATOM 1495 C CA . PHE A 1 199 ? 9.327 5.310 -12.057 1.00 89.25 199 PHE A CA 1
ATOM 1496 C C . PHE A 1 199 ? 9.950 5.771 -10.729 1.00 89.25 199 PHE A C 1
ATOM 1498 O O . PHE A 1 199 ? 11.003 6.418 -10.700 1.00 89.25 199 PHE A O 1
ATOM 1505 N N . THR A 1 200 ? 9.308 5.424 -9.611 1.00 83.31 200 THR A N 1
ATOM 1506 C CA . THR A 1 200 ? 9.707 5.889 -8.272 1.00 83.31 200 THR A CA 1
ATOM 1507 C C . THR A 1 200 ? 10.735 4.988 -7.601 1.00 83.31 200 THR A C 1
ATOM 1509 O O . THR A 1 200 ? 11.650 5.496 -6.950 1.00 83.31 200 THR A O 1
ATOM 1512 N N . ASP A 1 201 ? 10.613 3.674 -7.787 1.00 82.75 201 ASP A N 1
ATOM 1513 C CA . ASP A 1 201 ? 11.496 2.661 -7.217 1.00 82.75 201 ASP A CA 1
ATOM 1514 C C . ASP A 1 201 ? 12.077 1.805 -8.341 1.00 82.75 201 ASP A C 1
ATOM 1516 O O . ASP A 1 201 ? 11.426 0.915 -8.879 1.00 82.75 201 ASP A O 1
ATOM 1520 N N . VAL A 1 202 ? 13.317 2.118 -8.711 1.00 88.00 202 VAL A N 1
ATOM 1521 C CA . VAL A 1 202 ? 14.108 1.332 -9.657 1.00 88.00 202 VAL A CA 1
ATOM 1522 C C . VAL A 1 202 ? 15.168 0.601 -8.850 1.00 88.00 202 VAL A C 1
ATOM 1524 O O . VAL A 1 202 ? 15.964 1.235 -8.156 1.00 88.00 202 VAL A O 1
ATOM 1527 N N . LEU A 1 203 ? 15.147 -0.725 -8.925 1.00 87.44 203 LEU A N 1
ATOM 1528 C CA . LEU A 1 203 ? 16.212 -1.593 -8.445 1.00 87.44 203 LEU A CA 1
ATOM 1529 C C . LEU A 1 203 ? 16.864 -2.193 -9.686 1.00 87.44 203 LEU A C 1
ATOM 1531 O O . LEU A 1 203 ? 16.216 -2.911 -10.442 1.00 87.44 203 LEU A O 1
ATOM 1535 N N . ALA A 1 204 ? 18.117 -1.826 -9.927 1.00 87.50 204 ALA A N 1
ATOM 1536 C CA . ALA A 1 204 ? 18.884 -2.298 -11.065 1.00 87.50 204 ALA A CA 1
ATOM 1537 C C . ALA A 1 204 ? 20.189 -2.896 -10.553 1.00 87.50 204 ALA A C 1
ATOM 1539 O O . ALA A 1 204 ? 20.944 -2.247 -9.829 1.00 87.50 204 ALA A O 1
ATOM 1540 N N . GLU A 1 205 ? 20.449 -4.129 -10.958 1.00 86.75 205 GLU A N 1
ATOM 1541 C CA . GLU A 1 205 ? 21.677 -4.842 -10.654 1.00 86.75 205 GLU A CA 1
ATOM 1542 C C . GLU A 1 205 ? 22.302 -5.265 -11.977 1.00 86.75 205 GLU A C 1
ATOM 1544 O O . GLU A 1 205 ? 21.634 -5.810 -12.857 1.00 86.75 205 GLU A O 1
ATOM 1549 N N . VAL A 1 206 ? 23.592 -4.988 -12.137 1.00 83.69 206 VAL A N 1
ATOM 1550 C CA . VAL A 1 206 ? 24.381 -5.559 -13.224 1.00 83.69 206 VAL A CA 1
ATOM 1551 C C . VAL A 1 206 ? 25.179 -6.685 -12.608 1.00 83.69 206 VAL A C 1
ATOM 1553 O O . VAL A 1 206 ? 26.182 -6.470 -11.934 1.00 83.69 206 VAL A O 1
ATOM 1556 N N . GLY A 1 207 ? 24.686 -7.901 -12.809 1.00 76.44 207 GLY A N 1
ATOM 1557 C CA . GLY A 1 207 ? 25.481 -9.082 -12.547 1.00 76.44 207 GLY A CA 1
ATOM 1558 C C . GLY A 1 207 ? 26.603 -9.145 -13.574 1.00 76.44 207 GLY A C 1
ATOM 1559 O O . GLY A 1 207 ? 26.384 -9.584 -14.704 1.00 76.44 207 GLY A O 1
ATOM 1560 N N . GLY A 1 208 ? 27.812 -8.744 -13.185 1.00 54.44 208 GLY A N 1
ATOM 1561 C CA . GLY A 1 208 ? 29.002 -9.343 -13.767 1.00 54.44 208 GLY A CA 1
ATOM 1562 C C . GLY A 1 208 ? 28.885 -10.837 -13.500 1.00 54.44 208 GLY A C 1
ATOM 1563 O O . GLY A 1 208 ? 28.675 -11.239 -12.356 1.00 54.44 208 GLY A O 1
ATOM 1564 N N . LEU A 1 209 ? 28.924 -11.666 -14.541 1.00 45.12 209 LEU A N 1
ATOM 1565 C CA . LEU A 1 209 ? 28.951 -13.115 -14.377 1.00 45.12 209 LEU A CA 1
ATOM 1566 C C . LEU A 1 209 ? 30.157 -13.477 -13.494 1.00 45.12 209 LEU A C 1
ATOM 1568 O O . LEU A 1 209 ? 31.235 -13.784 -14.002 1.00 45.12 209 LEU A O 1
ATOM 1572 N N . VAL A 1 210 ? 29.972 -13.571 -12.179 1.00 43.59 210 VAL A N 1
ATOM 1573 C CA . VAL A 1 210 ? 30.698 -14.546 -11.371 1.00 43.59 210 VAL A CA 1
ATOM 1574 C C . VAL A 1 210 ? 30.147 -15.896 -11.796 1.00 43.59 210 VAL A C 1
ATOM 1576 O O . VAL A 1 210 ? 29.374 -16.477 -11.068 1.00 43.59 210 VAL A O 1
ATOM 1579 N N . ARG A 1 211 ? 30.461 -16.329 -13.026 1.00 44.53 211 ARG A N 1
ATOM 1580 C CA . ARG A 1 211 ? 30.368 -17.688 -13.590 1.00 44.53 211 ARG A CA 1
ATOM 1581 C C . ARG A 1 211 ? 29.224 -18.617 -13.120 1.00 44.53 211 ARG A C 1
ATOM 1583 O O . ARG A 1 211 ? 29.349 -19.826 -13.269 1.00 44.53 211 ARG A O 1
ATOM 1590 N N . GLU A 1 212 ? 28.113 -18.083 -12.640 1.00 43.53 212 GLU A N 1
ATOM 1591 C CA . GLU A 1 212 ? 26.860 -18.763 -12.350 1.00 43.53 212 GLU A CA 1
ATOM 1592 C C . GLU A 1 212 ? 25.947 -18.446 -13.523 1.00 43.53 212 GLU A C 1
ATOM 1594 O O . GLU A 1 212 ? 25.331 -17.390 -13.653 1.00 43.53 212 GLU A O 1
ATOM 1599 N N . GLN A 1 213 ? 26.027 -19.345 -14.496 1.00 47.16 213 GLN A N 1
ATOM 1600 C CA . GLN A 1 213 ? 25.243 -19.309 -15.712 1.00 47.16 213 GLN A CA 1
ATOM 1601 C C . GLN A 1 213 ? 23.768 -19.606 -15.413 1.00 47.16 213 GLN A C 1
ATOM 1603 O O . GLN A 1 213 ? 23.461 -20.600 -14.767 1.00 47.16 213 GLN A O 1
ATOM 1608 N N . ARG A 1 214 ? 22.910 -18.817 -16.075 1.00 50.31 214 ARG A N 1
ATOM 1609 C CA . ARG A 1 214 ? 21.503 -19.066 -16.454 1.00 50.31 214 ARG A CA 1
ATOM 1610 C C . ARG A 1 214 ? 20.417 -18.923 -15.380 1.00 50.31 214 ARG A C 1
ATOM 1612 O O . ARG A 1 214 ? 20.000 -19.896 -14.777 1.00 50.31 214 ARG A O 1
ATOM 1619 N N . LEU A 1 215 ? 19.797 -17.738 -15.370 1.00 48.47 215 LEU A N 1
ATOM 1620 C CA . LEU A 1 215 ? 18.361 -17.551 -15.087 1.00 48.47 215 LEU A CA 1
ATOM 1621 C C . LEU A 1 215 ? 17.689 -16.575 -16.077 1.00 48.47 215 LEU A C 1
ATOM 1623 O O . LEU A 1 215 ? 16.690 -15.936 -15.771 1.00 48.47 215 LEU A O 1
ATOM 1627 N N . VAL A 1 216 ? 18.223 -16.453 -17.295 1.00 50.94 216 VAL A N 1
ATOM 1628 C CA . VAL A 1 216 ? 17.482 -15.830 -18.399 1.00 50.94 216 VAL A CA 1
ATOM 1629 C C . VAL A 1 216 ? 17.251 -16.919 -19.438 1.00 50.94 216 VAL A C 1
ATOM 1631 O O . VAL A 1 216 ? 18.237 -17.382 -20.023 1.00 50.94 216 VAL A O 1
ATOM 1634 N N . PRO A 1 217 ? 15.994 -17.344 -19.673 1.00 56.72 217 PRO A N 1
ATOM 1635 C CA . PRO A 1 217 ? 15.699 -18.291 -20.732 1.00 56.72 217 PRO A CA 1
ATOM 1636 C C . PRO A 1 217 ? 16.182 -17.686 -22.050 1.00 56.72 217 PRO A C 1
ATOM 1638 O O . PRO A 1 217 ? 15.925 -16.515 -22.341 1.00 56.72 217 PRO A O 1
ATOM 1641 N N . SER A 1 218 ? 16.921 -18.457 -22.834 1.00 69.88 218 SER A N 1
ATOM 1642 C CA . SER A 1 218 ? 17.313 -18.128 -24.200 1.00 69.88 218 SER A CA 1
ATOM 1643 C C . SER A 1 218 ? 16.094 -17.748 -25.045 1.00 69.88 218 SER A C 1
ATOM 1645 O O . SER A 1 218 ? 14.953 -18.058 -24.708 1.00 69.88 218 SER A O 1
ATOM 1647 N N . ALA A 1 219 ? 16.312 -17.086 -26.184 1.00 67.94 219 ALA A N 1
ATOM 1648 C CA . ALA A 1 219 ? 15.216 -16.758 -27.098 1.00 67.94 219 ALA A CA 1
ATOM 1649 C C . ALA A 1 219 ? 14.408 -18.006 -27.516 1.00 67.94 219 ALA A C 1
ATOM 1651 O O . ALA A 1 219 ? 13.191 -17.923 -27.647 1.00 67.94 219 ALA A O 1
ATOM 1652 N N . ALA A 1 220 ? 15.072 -19.160 -27.649 1.00 64.56 220 ALA A N 1
ATOM 1653 C CA . ALA A 1 220 ? 14.422 -20.439 -27.921 1.00 64.56 220 ALA A CA 1
ATOM 1654 C C . ALA A 1 220 ? 13.574 -20.925 -26.734 1.00 64.56 220 ALA A C 1
ATOM 1656 O O . ALA A 1 220 ? 12.431 -21.322 -26.929 1.00 64.56 220 ALA A O 1
ATOM 1657 N N . GLU A 1 221 ? 14.089 -20.838 -25.504 1.00 65.00 221 GLU A N 1
ATOM 1658 C CA . GLU A 1 221 ? 13.338 -21.212 -24.295 1.00 65.00 221 GLU A CA 1
ATOM 1659 C C . GLU A 1 221 ? 12.145 -20.276 -24.056 1.00 65.00 221 GLU A C 1
ATOM 1661 O O . GLU A 1 221 ? 11.058 -20.744 -23.735 1.00 65.00 221 GLU A O 1
ATOM 1666 N N . ARG A 1 222 ? 12.286 -18.967 -24.303 1.00 76.00 222 ARG A N 1
ATOM 1667 C CA . ARG A 1 222 ? 11.155 -18.024 -24.253 1.00 76.00 222 ARG A CA 1
ATOM 1668 C C . ARG A 1 222 ? 10.100 -18.326 -25.316 1.00 76.00 222 ARG A C 1
ATOM 1670 O O . ARG A 1 222 ? 8.913 -18.244 -25.022 1.00 76.00 222 ARG A O 1
ATOM 1677 N N . ALA A 1 223 ? 10.516 -18.690 -26.530 1.00 71.62 223 ALA A N 1
ATOM 1678 C CA . ALA A 1 223 ? 9.591 -19.088 -27.590 1.00 71.62 223 ALA A CA 1
ATOM 1679 C C . ALA A 1 223 ? 8.849 -20.388 -27.237 1.00 71.62 223 ALA A C 1
ATOM 1681 O O . ALA A 1 223 ? 7.643 -20.475 -27.452 1.00 71.62 223 ALA A O 1
ATOM 1682 N N . LEU A 1 224 ? 9.543 -21.363 -26.640 1.00 69.69 224 LEU A N 1
ATOM 1683 C CA . LEU A 1 224 ? 8.947 -22.605 -26.140 1.00 69.69 224 LEU A CA 1
ATOM 1684 C C . LEU A 1 224 ? 7.938 -22.341 -25.016 1.00 69.69 224 LEU A C 1
ATOM 1686 O O . LEU A 1 224 ? 6.813 -22.826 -25.094 1.00 69.69 224 LEU A O 1
ATOM 1690 N N . LEU A 1 225 ? 8.297 -21.524 -24.020 1.00 73.31 225 LEU A N 1
ATOM 1691 C CA . LEU A 1 225 ? 7.399 -21.151 -22.920 1.00 73.31 225 LEU A CA 1
ATOM 1692 C C . LEU A 1 225 ? 6.169 -20.384 -23.423 1.00 73.31 225 LEU A C 1
ATOM 1694 O O . LEU A 1 225 ? 5.051 -20.672 -23.009 1.00 73.31 225 LEU A O 1
ATOM 1698 N N . SER A 1 226 ? 6.353 -19.451 -24.361 1.00 74.81 226 SER A N 1
ATOM 1699 C CA . SER A 1 226 ? 5.244 -18.713 -24.973 1.00 74.81 226 SER A CA 1
ATOM 1700 C C . SER A 1 226 ? 4.319 -19.626 -25.786 1.00 74.81 226 SER A C 1
ATOM 1702 O O . SER A 1 226 ? 3.101 -19.477 -25.705 1.00 74.81 226 SER A O 1
ATOM 1704 N N . ALA A 1 227 ? 4.869 -20.591 -26.529 1.00 74.19 227 ALA A N 1
ATOM 1705 C CA . ALA A 1 227 ? 4.077 -21.569 -27.272 1.00 74.19 227 ALA A CA 1
ATOM 1706 C C . ALA A 1 227 ? 3.298 -22.508 -26.336 1.00 74.19 227 ALA A C 1
ATOM 1708 O O . ALA A 1 227 ? 2.124 -22.778 -26.586 1.00 74.19 227 ALA A O 1
ATOM 1709 N N . ALA A 1 228 ? 3.920 -22.956 -25.241 1.00 72.06 228 ALA A N 1
ATOM 1710 C CA . ALA A 1 228 ? 3.268 -23.771 -24.220 1.00 72.06 228 ALA A CA 1
ATOM 1711 C C . ALA A 1 228 ? 2.123 -23.011 -23.530 1.00 72.06 228 ALA A C 1
ATOM 1713 O O . ALA A 1 228 ? 1.025 -23.550 -23.393 1.00 72.06 228 ALA A O 1
ATOM 1714 N N . GLN A 1 229 ? 2.341 -21.740 -23.174 1.00 79.00 229 GLN A N 1
ATOM 1715 C CA . GLN A 1 229 ? 1.298 -20.887 -22.599 1.00 79.00 229 GLN A CA 1
ATOM 1716 C C . GLN A 1 229 ? 0.124 -20.710 -23.570 1.00 79.00 229 GLN A C 1
ATOM 1718 O O . GLN A 1 229 ? -1.023 -20.907 -23.184 1.00 79.00 229 GLN A O 1
ATOM 1723 N N . ALA A 1 230 ? 0.396 -20.428 -24.848 1.00 78.00 230 ALA A N 1
ATOM 1724 C CA . ALA A 1 230 ? -0.651 -20.283 -25.859 1.00 78.00 230 ALA A CA 1
ATOM 1725 C C . ALA A 1 230 ? -1.462 -21.578 -26.067 1.00 78.00 230 ALA A C 1
ATOM 1727 O O . ALA A 1 230 ? -2.674 -21.525 -26.285 1.00 78.00 230 ALA A O 1
ATOM 1728 N N . GLN A 1 231 ? -0.818 -22.749 -25.983 1.00 76.81 231 GLN A N 1
ATOM 1729 C CA . GLN A 1 231 ? -1.506 -24.043 -26.033 1.00 76.81 231 GLN A CA 1
ATOM 1730 C C . GLN A 1 231 ? -2.399 -24.269 -24.810 1.00 76.81 231 GLN A C 1
ATOM 1732 O O . GLN A 1 231 ? -3.522 -24.754 -24.963 1.00 76.81 231 GLN A O 1
ATOM 1737 N N . LEU A 1 232 ? -1.927 -23.899 -23.617 1.00 75.00 232 LEU A N 1
ATOM 1738 C CA . LEU A 1 232 ? -2.706 -23.997 -22.386 1.00 75.00 232 LEU A CA 1
ATOM 1739 C C . LEU A 1 232 ? -3.918 -23.058 -22.419 1.00 75.00 232 LEU A C 1
ATOM 1741 O O . LEU A 1 232 ? -5.034 -23.500 -22.154 1.00 75.00 232 LEU A O 1
ATOM 1745 N N . ASP A 1 233 ? -3.726 -21.804 -22.824 1.00 75.12 233 ASP A N 1
ATOM 1746 C CA . ASP A 1 233 ? -4.803 -20.817 -22.952 1.00 75.12 233 ASP A CA 1
ATOM 1747 C C . ASP A 1 233 ? -5.860 -21.275 -23.969 1.00 75.12 233 ASP A C 1
ATOM 1749 O O . ASP A 1 233 ? -7.063 -21.189 -23.711 1.00 75.12 233 ASP A O 1
ATOM 1753 N N . GLY A 1 234 ? -5.426 -21.836 -25.104 1.00 81.50 234 GLY A N 1
ATOM 1754 C CA . GLY A 1 234 ? -6.321 -22.416 -26.105 1.00 81.50 234 GLY A CA 1
ATOM 1755 C C . GLY A 1 234 ? -7.113 -23.617 -25.578 1.00 81.50 234 GLY A C 1
ATOM 1756 O O . GLY A 1 234 ? -8.309 -23.734 -25.846 1.00 81.50 234 GLY A O 1
ATOM 1757 N N . ALA A 1 235 ? -6.478 -24.490 -24.791 1.00 74.94 235 ALA A N 1
ATOM 1758 C CA . ALA A 1 235 ? -7.144 -25.632 -24.171 1.00 74.94 235 ALA A CA 1
ATOM 1759 C C . ALA A 1 235 ? -8.155 -25.203 -23.099 1.00 74.94 235 ALA A C 1
ATOM 1761 O O . ALA A 1 235 ? -9.261 -25.739 -23.061 1.00 74.94 235 ALA A O 1
ATOM 1762 N N . LEU A 1 236 ? -7.816 -24.206 -22.277 1.00 73.38 236 LEU A N 1
ATOM 1763 C CA . LEU A 1 236 ? -8.723 -23.626 -21.283 1.00 73.38 236 LEU A CA 1
ATOM 1764 C C . LEU A 1 236 ? -9.927 -22.944 -21.946 1.00 73.38 236 LEU A C 1
ATOM 1766 O O . LEU A 1 236 ? -11.055 -23.110 -21.484 1.00 73.38 236 LEU A O 1
ATOM 1770 N N . ALA A 1 237 ? -9.713 -22.240 -23.061 1.00 78.88 237 ALA A N 1
ATOM 1771 C CA . ALA A 1 237 ? -10.791 -21.647 -23.844 1.00 78.88 237 ALA A CA 1
ATOM 1772 C C . ALA A 1 237 ? -11.707 -22.712 -24.475 1.00 78.88 237 ALA A C 1
ATOM 1774 O O . ALA A 1 237 ? -12.926 -22.574 -24.420 1.00 78.88 237 ALA A O 1
ATOM 1775 N N . ALA A 1 238 ? -11.148 -23.797 -25.023 1.00 75.75 238 ALA A N 1
ATOM 1776 C CA . ALA A 1 238 ? -11.930 -24.911 -25.570 1.00 75.75 238 ALA A CA 1
ATOM 1777 C C . ALA A 1 238 ? -12.690 -25.697 -24.485 1.00 75.75 238 ALA A C 1
ATOM 1779 O O . ALA A 1 238 ? -13.770 -26.225 -24.734 1.00 75.75 238 ALA A O 1
ATOM 1780 N N . ALA A 1 239 ? -12.141 -25.747 -23.271 1.00 74.62 239 ALA A N 1
ATOM 1781 C CA . ALA A 1 239 ? -12.757 -26.362 -22.102 1.00 74.62 239 ALA A CA 1
ATOM 1782 C C . ALA A 1 239 ? -13.914 -25.524 -21.518 1.00 74.62 239 ALA A C 1
ATOM 1784 O O . ALA A 1 239 ? -14.697 -26.035 -20.711 1.00 74.62 239 ALA A O 1
ATOM 1785 N N . ALA A 1 240 ? -14.057 -24.253 -21.908 1.00 77.25 240 ALA A N 1
ATOM 1786 C CA . ALA A 1 240 ? -15.130 -23.384 -21.441 1.00 77.25 240 ALA A CA 1
ATOM 1787 C C . ALA A 1 240 ? -16.486 -23.829 -22.026 1.00 77.25 240 ALA A C 1
ATOM 1789 O O . ALA A 1 240 ? -16.889 -23.417 -23.110 1.00 77.25 240 ALA A O 1
ATOM 1790 N N . GLY A 1 241 ? -17.193 -24.690 -21.289 1.00 77.12 241 GLY A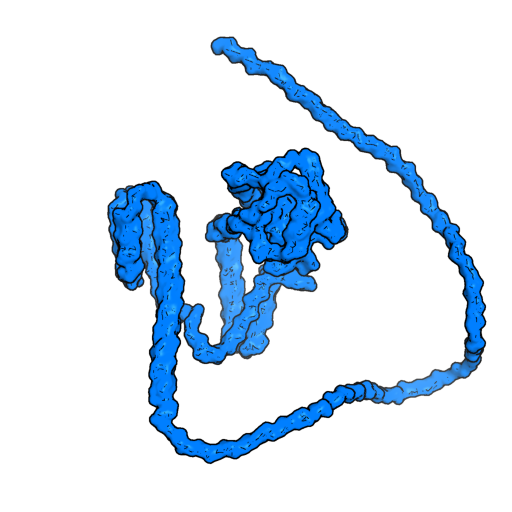 N 1
ATOM 1791 C CA . GLY A 1 241 ? -18.496 -25.251 -21.673 1.00 77.12 241 GLY A CA 1
ATOM 1792 C C . GLY A 1 241 ? -18.498 -26.766 -21.898 1.00 77.12 241 GLY A C 1
ATOM 1793 O O . GLY A 1 241 ? -19.570 -27.339 -22.081 1.00 77.12 241 GLY A O 1
ATOM 1794 N N . ALA A 1 242 ? -17.333 -27.416 -21.845 1.00 82.81 242 ALA A N 1
ATOM 1795 C CA . ALA A 1 242 ? -17.218 -28.869 -21.901 1.00 82.81 242 ALA A CA 1
ATOM 1796 C C . ALA A 1 242 ? -17.594 -29.521 -20.556 1.00 82.81 242 ALA A C 1
ATOM 1798 O O . ALA A 1 242 ? -17.497 -28.896 -19.492 1.00 82.81 242 ALA A O 1
ATOM 1799 N N . ALA A 1 243 ? -18.006 -30.792 -20.597 1.00 86.81 243 ALA A N 1
ATOM 1800 C CA . ALA A 1 243 ? -18.209 -31.586 -19.386 1.00 86.81 243 ALA A CA 1
ATOM 1801 C C . ALA A 1 243 ? -16.881 -31.759 -18.622 1.00 86.81 243 ALA A C 1
ATOM 1803 O O . ALA A 1 243 ? -15.810 -31.713 -19.219 1.00 86.81 243 ALA A O 1
ATOM 1804 N N . GLU A 1 244 ? -16.928 -31.958 -17.304 1.00 77.31 244 GLU A N 1
ATOM 1805 C CA . GLU A 1 244 ? -15.738 -31.991 -16.434 1.00 77.31 244 GLU A CA 1
ATOM 1806 C C . GLU A 1 244 ? -14.660 -32.982 -16.906 1.00 77.31 244 GLU A C 1
ATOM 1808 O O . GLU A 1 244 ? -13.499 -32.599 -17.052 1.00 77.31 244 GLU A O 1
ATOM 1813 N N . ASP A 1 245 ? -15.056 -34.206 -17.260 1.00 77.31 245 ASP A N 1
ATOM 1814 C CA . ASP A 1 245 ? -14.146 -35.230 -17.792 1.00 77.31 245 ASP A CA 1
ATOM 1815 C C . ASP A 1 245 ? -13.476 -34.793 -19.107 1.00 77.31 245 ASP A C 1
ATOM 1817 O O . ASP A 1 245 ? -12.302 -35.071 -19.356 1.00 77.31 245 ASP A O 1
ATOM 1821 N N . GLU A 1 246 ? -14.209 -34.061 -19.948 1.00 81.88 246 GLU A N 1
ATOM 1822 C CA . GLU A 1 246 ? -13.707 -33.528 -21.213 1.00 81.88 246 GLU A CA 1
ATOM 1823 C C . GLU A 1 246 ? -12.755 -32.345 -20.983 1.00 81.88 246 GLU A C 1
ATOM 1825 O O . GLU A 1 246 ? -11.718 -32.256 -21.643 1.00 81.88 246 GLU A O 1
ATOM 1830 N N . ARG A 1 247 ? -13.032 -31.488 -19.989 1.00 76.81 247 ARG A N 1
ATOM 1831 C CA . ARG A 1 247 ? -12.123 -30.407 -19.569 1.00 76.81 247 ARG A CA 1
ATOM 1832 C C . ARG A 1 247 ? -10.793 -30.964 -19.069 1.00 76.81 247 ARG A C 1
ATOM 1834 O O . ARG A 1 247 ? -9.742 -30.496 -19.504 1.00 76.81 247 ARG A O 1
ATOM 1841 N N . ILE A 1 248 ? -10.836 -31.978 -18.202 1.00 77.69 248 ILE A N 1
ATOM 1842 C CA . ILE A 1 248 ? -9.638 -32.654 -17.687 1.00 77.69 248 ILE A CA 1
ATOM 1843 C C . ILE A 1 248 ? -8.847 -33.257 -18.852 1.00 77.69 248 ILE A C 1
ATOM 1845 O O . ILE A 1 248 ? -7.657 -32.985 -18.991 1.00 77.69 248 ILE A O 1
ATOM 1849 N N . ALA A 1 249 ? -9.508 -33.988 -19.756 1.00 81.75 249 ALA A N 1
ATOM 1850 C CA . ALA A 1 249 ? -8.850 -34.591 -20.914 1.00 81.75 249 ALA A CA 1
ATOM 1851 C C . ALA A 1 249 ? -8.208 -33.559 -21.865 1.00 81.75 249 ALA A C 1
ATOM 1853 O O . ALA A 1 249 ? -7.157 -33.834 -22.452 1.00 81.75 249 ALA A O 1
ATOM 1854 N N . LEU A 1 250 ? -8.815 -32.377 -22.030 1.00 80.12 250 LEU A N 1
ATOM 1855 C CA . LEU A 1 250 ? -8.270 -31.283 -22.842 1.00 80.12 250 LEU A CA 1
ATOM 1856 C C . LEU A 1 250 ? -7.014 -30.672 -22.211 1.00 80.12 250 LEU A C 1
ATOM 1858 O O . LEU A 1 250 ? -6.004 -30.523 -22.902 1.00 80.12 250 LEU A O 1
ATOM 1862 N N . VAL A 1 251 ? -7.050 -30.378 -20.908 1.00 76.75 251 VAL A N 1
ATOM 1863 C CA . VAL A 1 251 ? -5.888 -29.854 -20.170 1.00 76.75 251 VAL A CA 1
ATOM 1864 C C . VAL A 1 251 ? -4.759 -30.883 -20.155 1.00 76.75 251 VAL A C 1
ATOM 1866 O O . VAL A 1 251 ? -3.616 -30.546 -20.462 1.00 76.75 251 VAL A O 1
ATOM 1869 N N . GLU A 1 252 ? -5.069 -32.157 -19.901 1.00 80.81 252 GLU A N 1
ATOM 1870 C CA . GLU A 1 252 ? -4.058 -33.211 -19.907 1.00 80.81 252 GLU A CA 1
ATOM 1871 C C . GLU A 1 252 ? -3.373 -33.358 -21.268 1.00 80.81 252 GLU A C 1
ATOM 1873 O O . GLU A 1 252 ? -2.164 -33.582 -21.334 1.00 80.81 252 GLU A O 1
ATOM 1878 N N . ARG A 1 253 ? -4.135 -33.246 -22.364 1.00 84.00 253 ARG A N 1
ATOM 1879 C CA . ARG A 1 253 ? -3.601 -33.324 -23.729 1.00 84.00 253 ARG A CA 1
ATOM 1880 C C . ARG A 1 253 ? -2.708 -32.129 -24.051 1.00 84.00 253 ARG A C 1
ATOM 1882 O O . ARG A 1 253 ? -1.674 -32.323 -24.685 1.00 84.00 253 ARG A O 1
ATOM 1889 N N . ALA A 1 254 ? -3.082 -30.931 -23.602 1.00 79.38 254 ALA A N 1
ATOM 1890 C CA . ALA A 1 254 ? -2.281 -29.722 -23.775 1.00 79.38 254 ALA A CA 1
ATOM 1891 C C . ALA A 1 254 ? -0.947 -29.817 -23.020 1.00 79.38 254 ALA A C 1
ATOM 1893 O O . ALA A 1 254 ? 0.108 -29.610 -23.614 1.00 79.38 254 ALA A O 1
ATOM 1894 N N . LEU A 1 255 ? -0.979 -30.244 -21.753 1.00 76.88 255 LEU A N 1
ATOM 1895 C CA . LEU A 1 255 ? 0.227 -30.458 -20.947 1.00 76.88 255 LEU A CA 1
ATOM 1896 C C . LEU A 1 255 ? 1.137 -31.540 -21.548 1.00 76.88 255 LEU A C 1
ATOM 1898 O O . LEU A 1 255 ? 2.349 -31.347 -21.633 1.00 76.88 255 LEU A O 1
ATOM 1902 N N . ARG A 1 256 ? 0.560 -32.646 -22.044 1.00 82.00 256 ARG A N 1
ATOM 1903 C CA . ARG A 1 256 ? 1.300 -33.696 -22.769 1.00 82.00 256 ARG A CA 1
ATOM 1904 C C . ARG A 1 256 ? 1.960 -33.153 -24.039 1.00 82.00 256 ARG A C 1
ATOM 1906 O O . ARG A 1 256 ? 3.125 -33.445 -24.285 1.00 82.00 256 ARG A O 1
ATOM 1913 N N . GLY A 1 257 ? 1.226 -32.367 -24.829 1.00 78.12 257 GLY A N 1
ATOM 1914 C CA . GLY A 1 257 ? 1.725 -31.749 -26.063 1.00 78.12 257 GLY A CA 1
ATOM 1915 C C . GLY A 1 257 ? 2.849 -30.738 -25.828 1.00 78.12 257 GLY A C 1
ATOM 1916 O O . GLY A 1 257 ? 3.742 -30.621 -26.664 1.00 78.12 257 GLY A O 1
ATOM 1917 N N . ALA A 1 258 ? 2.843 -30.077 -24.671 1.00 75.69 258 ALA A N 1
ATOM 1918 C CA . ALA A 1 258 ? 3.890 -29.158 -24.240 1.00 75.69 258 ALA A CA 1
ATOM 1919 C C . ALA A 1 258 ? 5.070 -29.847 -23.517 1.00 75.69 258 ALA A C 1
ATOM 1921 O O . ALA A 1 258 ? 6.022 -29.176 -23.130 1.00 75.69 258 ALA A O 1
ATOM 1922 N N . GLY A 1 259 ? 5.041 -31.178 -23.361 1.00 78.44 259 GLY A N 1
ATOM 1923 C CA . GLY A 1 259 ? 6.135 -31.956 -22.770 1.00 78.44 259 GLY A CA 1
ATOM 1924 C C . GLY A 1 259 ? 6.146 -32.021 -21.237 1.00 78.44 259 GLY A C 1
ATOM 1925 O O . GLY A 1 259 ? 7.132 -32.474 -20.667 1.00 78.44 259 GLY A O 1
ATOM 1926 N N . PHE A 1 260 ? 5.064 -31.629 -20.555 1.00 76.94 260 PHE A N 1
ATOM 1927 C CA . PHE A 1 260 ? 4.945 -31.674 -19.088 1.00 76.94 260 PHE A CA 1
ATOM 1928 C C . PHE A 1 260 ? 4.433 -33.035 -18.585 1.00 76.94 260 PHE A C 1
ATOM 1930 O O . PHE A 1 260 ? 3.416 -33.126 -17.897 1.00 76.94 260 PHE A O 1
ATOM 1937 N N . THR A 1 261 ? 5.104 -34.126 -18.960 1.00 75.00 261 THR A N 1
ATOM 1938 C CA . THR A 1 261 ? 4.649 -35.491 -18.635 1.00 75.00 261 THR A CA 1
ATOM 1939 C C . THR A 1 261 ? 4.692 -35.819 -17.147 1.00 75.00 261 THR A C 1
ATOM 1941 O O . THR A 1 261 ? 3.849 -36.582 -16.680 1.00 75.00 261 THR A O 1
ATOM 1944 N N . ASP A 1 262 ? 5.611 -35.210 -16.401 1.00 59.44 262 ASP A N 1
ATOM 1945 C CA . ASP A 1 262 ? 5.795 -35.489 -14.973 1.00 59.44 262 ASP A CA 1
ATOM 1946 C C . ASP A 1 262 ? 4.698 -34.824 -14.121 1.00 59.44 262 ASP A C 1
ATOM 1948 O O . ASP A 1 262 ? 4.162 -35.437 -13.201 1.00 59.44 262 ASP A O 1
ATOM 1952 N N . VAL A 1 263 ? 4.249 -33.628 -14.521 1.00 58.22 263 VAL A N 1
ATOM 1953 C CA . VAL A 1 263 ? 3.140 -32.883 -13.887 1.00 58.22 263 VAL A CA 1
ATOM 1954 C C . VAL A 1 263 ? 1.817 -33.651 -13.988 1.00 58.22 263 VAL A C 1
ATOM 1956 O O . VAL A 1 263 ? 0.975 -33.609 -13.091 1.00 58.22 263 VAL A O 1
ATOM 1959 N N . LEU A 1 264 ? 1.629 -34.414 -15.067 1.00 60.84 264 LEU A N 1
ATOM 1960 C CA . LEU A 1 264 ? 0.415 -35.204 -15.280 1.00 60.84 264 LEU A CA 1
ATOM 1961 C C . LEU A 1 264 ? 0.260 -36.362 -14.292 1.00 60.84 264 LEU A C 1
ATOM 1963 O O . LEU A 1 264 ? -0.871 -36.739 -13.985 1.00 60.84 264 LEU A O 1
ATOM 1967 N N . ALA A 1 265 ? 1.362 -36.918 -13.782 1.00 59.28 265 ALA A N 1
ATOM 1968 C CA . ALA A 1 265 ? 1.309 -37.993 -12.795 1.00 59.28 265 ALA A CA 1
ATOM 1969 C C . ALA A 1 265 ? 0.776 -37.491 -11.441 1.00 59.28 265 ALA A C 1
ATOM 1971 O O . ALA A 1 265 ? 0.001 -38.188 -10.785 1.00 59.28 265 ALA A O 1
ATOM 1972 N N . GLU A 1 266 ? 1.131 -36.264 -11.057 1.00 53.34 266 GLU A N 1
ATOM 1973 C CA . GLU A 1 266 ? 0.723 -35.649 -9.791 1.00 53.34 266 GLU A CA 1
ATOM 1974 C C . GLU A 1 266 ? -0.692 -35.049 -9.868 1.00 53.34 266 GLU A C 1
ATOM 1976 O O . GLU A 1 266 ? -1.520 -35.268 -8.980 1.00 53.34 266 GLU A O 1
ATOM 1981 N N . VAL A 1 267 ? -1.024 -34.389 -10.984 1.00 54.09 267 VAL A N 1
ATOM 1982 C CA . VAL A 1 267 ? -2.377 -33.878 -11.269 1.00 54.09 267 VAL A CA 1
ATOM 1983 C C . VAL A 1 267 ? -3.397 -35.017 -11.368 1.00 54.09 267 VAL A C 1
ATOM 1985 O O . VAL A 1 267 ? -4.478 -34.936 -10.782 1.00 54.09 267 VAL A O 1
ATOM 1988 N N . GLY A 1 268 ? -3.041 -36.116 -12.040 1.00 54.47 268 GLY A N 1
ATOM 1989 C CA . GLY A 1 268 ? -3.896 -37.300 -12.147 1.00 54.47 268 GLY A CA 1
ATOM 1990 C C . GLY A 1 268 ? -4.171 -37.987 -10.802 1.00 54.47 268 GLY A C 1
ATOM 1991 O O . GLY A 1 268 ? -5.205 -38.643 -10.659 1.00 54.47 268 GLY A O 1
ATOM 1992 N N . GLY A 1 269 ? -3.285 -37.823 -9.811 1.00 54.94 269 GLY A N 1
ATOM 1993 C CA . GLY A 1 269 ? -3.496 -38.277 -8.433 1.00 54.94 269 GLY A CA 1
ATOM 1994 C C . GLY A 1 269 ? -4.472 -37.383 -7.665 1.00 54.94 269 GLY A C 1
ATOM 1995 O O . GLY A 1 269 ? -5.461 -37.871 -7.119 1.00 54.94 269 GLY A O 1
ATOM 1996 N N . LEU A 1 270 ? -4.254 -36.066 -7.706 1.00 48.41 270 LEU A N 1
ATOM 1997 C CA . LEU A 1 270 ? -5.069 -35.072 -6.992 1.00 48.41 270 LEU A CA 1
ATOM 1998 C C . LEU A 1 270 ? -6.530 -35.029 -7.467 1.00 48.41 270 LEU A C 1
ATOM 2000 O O . LEU A 1 270 ? -7.444 -34.904 -6.652 1.00 48.41 270 LEU A O 1
ATOM 2004 N N . VAL A 1 271 ? -6.763 -35.180 -8.773 1.00 51.12 271 VAL A N 1
ATOM 2005 C CA . VAL A 1 271 ? -8.113 -35.177 -9.365 1.00 51.12 271 VAL A CA 1
ATOM 2006 C C . VAL A 1 271 ? -8.904 -36.440 -9.002 1.00 51.12 271 VAL A C 1
ATOM 2008 O O . VAL A 1 271 ? -10.124 -36.390 -8.865 1.00 51.12 271 VAL A O 1
ATOM 2011 N N . ARG A 1 272 ? -8.234 -37.583 -8.801 1.00 53.84 272 ARG A N 1
ATOM 2012 C CA . ARG A 1 272 ? -8.906 -38.853 -8.469 1.00 53.84 272 ARG A CA 1
ATOM 2013 C C . ARG A 1 272 ? -9.293 -38.973 -6.996 1.00 53.84 272 ARG A C 1
ATOM 2015 O O . ARG A 1 272 ? -10.230 -39.708 -6.691 1.00 53.84 272 ARG A O 1
ATOM 2022 N N . GLU A 1 273 ? -8.607 -38.268 -6.098 1.00 45.69 273 GLU A N 1
ATOM 2023 C CA . GLU A 1 273 ? -8.831 -38.389 -4.651 1.00 45.69 273 GLU A CA 1
ATOM 2024 C C . GLU A 1 273 ? -9.835 -37.380 -4.066 1.00 45.69 273 GLU A C 1
ATOM 2026 O O . GLU A 1 273 ? -10.369 -37.623 -2.983 1.00 45.69 273 GLU A O 1
ATOM 2031 N N . GLN A 1 274 ? -10.183 -36.290 -4.763 1.00 40.94 274 GLN A N 1
ATOM 2032 C CA . GLN A 1 274 ? -11.109 -35.279 -4.234 1.00 40.94 274 GLN A CA 1
ATOM 2033 C C . GLN A 1 274 ? -12.459 -35.245 -4.964 1.00 40.94 274 GLN A C 1
ATOM 2035 O O . GLN A 1 274 ? -12.631 -34.590 -5.986 1.00 40.94 274 GLN A O 1
ATOM 2040 N N . ARG A 1 275 ? -13.488 -35.854 -4.359 1.00 48.31 275 ARG A N 1
ATOM 2041 C CA . ARG A 1 275 ? -14.878 -35.412 -4.562 1.00 48.31 275 ARG A CA 1
ATOM 2042 C C . ARG A 1 275 ? -15.094 -34.152 -3.721 1.00 48.31 275 ARG A C 1
ATOM 2044 O O . ARG A 1 275 ? -15.327 -34.320 -2.531 1.00 48.31 275 ARG A O 1
ATOM 2051 N N . LEU A 1 276 ? -15.013 -32.943 -4.299 1.00 33.78 276 LEU A N 1
ATOM 2052 C CA . LEU A 1 276 ? -15.743 -31.717 -3.887 1.00 33.78 276 LEU A CA 1
ATOM 2053 C C . LEU A 1 276 ? -15.327 -30.466 -4.709 1.00 33.78 276 LEU A C 1
ATOM 2055 O O . LEU A 1 276 ? -14.167 -30.085 -4.745 1.00 33.78 276 LEU A O 1
ATOM 2059 N N . VAL A 1 277 ? -16.347 -29.813 -5.282 1.00 36.59 277 VAL A N 1
ATOM 2060 C CA . VAL A 1 277 ? -16.510 -28.419 -5.773 1.00 36.59 277 VAL A CA 1
ATOM 2061 C C . VAL A 1 277 ? -15.358 -27.748 -6.576 1.00 36.59 277 VAL A C 1
ATOM 2063 O O . VAL A 1 277 ? -14.327 -27.381 -6.009 1.00 36.59 277 VAL A O 1
ATOM 2066 N N . PRO A 1 278 ? -15.564 -27.384 -7.864 1.00 43.88 278 PRO A N 1
ATOM 2067 C CA . PRO A 1 278 ? -14.469 -27.296 -8.844 1.00 43.88 278 PRO A CA 1
ATOM 2068 C C . PRO A 1 278 ? -13.586 -26.036 -8.785 1.00 43.88 278 PRO A C 1
ATOM 2070 O O . PRO A 1 278 ? -12.454 -26.072 -9.245 1.00 43.88 278 PRO A O 1
ATOM 2073 N N . SER A 1 279 ? -14.030 -24.913 -8.205 1.00 52.91 279 SER A N 1
ATOM 2074 C CA . SER A 1 279 ? -13.236 -23.662 -8.272 1.00 52.91 279 SER A CA 1
ATOM 2075 C C . SER A 1 279 ? -12.026 -23.629 -7.329 1.00 52.91 279 SER A C 1
ATOM 2077 O O . SER A 1 279 ? -11.055 -22.915 -7.579 1.00 52.91 279 SER A O 1
ATOM 2079 N N . ALA A 1 280 ? -12.082 -24.374 -6.222 1.00 49.72 280 ALA A N 1
ATOM 2080 C CA . ALA A 1 280 ? -10.955 -24.519 -5.306 1.00 49.72 280 ALA A CA 1
ATOM 2081 C C . ALA A 1 280 ? -9.963 -25.564 -5.829 1.00 49.72 280 ALA A C 1
ATOM 2083 O O . ALA A 1 280 ? -8.764 -25.314 -5.781 1.00 49.72 280 ALA A O 1
ATOM 2084 N N . ALA A 1 281 ? -10.467 -26.663 -6.400 1.00 46.47 281 ALA A N 1
ATOM 2085 C CA . ALA A 1 281 ? -9.653 -27.685 -7.051 1.00 46.47 281 ALA A CA 1
ATOM 2086 C C . ALA A 1 281 ? -8.881 -27.120 -8.256 1.00 46.47 281 ALA A C 1
ATOM 2088 O O . ALA A 1 281 ? -7.697 -27.388 -8.398 1.00 46.47 281 ALA A O 1
ATOM 2089 N N . GLU A 1 282 ? -9.502 -26.262 -9.069 1.00 48.59 282 GLU A N 1
ATOM 2090 C CA . GLU A 1 282 ? -8.862 -25.622 -10.227 1.00 48.59 282 GLU A CA 1
ATOM 2091 C C . GLU A 1 282 ? -7.749 -24.640 -9.816 1.00 48.59 282 GLU A C 1
ATOM 2093 O O . GLU A 1 282 ? -6.658 -24.653 -10.385 1.00 48.59 282 GLU A O 1
ATOM 2098 N N . ARG A 1 283 ? -7.966 -23.848 -8.754 1.00 55.72 283 ARG A N 1
ATOM 2099 C CA . ARG A 1 283 ? -6.911 -23.003 -8.164 1.00 55.72 283 ARG A CA 1
ATOM 2100 C C . ARG A 1 283 ? -5.804 -23.828 -7.508 1.00 55.72 283 ARG A C 1
ATOM 2102 O O . ARG A 1 283 ? -4.639 -23.462 -7.623 1.00 55.72 283 ARG A O 1
ATOM 2109 N N . ALA A 1 284 ? -6.153 -24.928 -6.845 1.00 52.59 284 ALA A N 1
ATOM 2110 C CA . ALA A 1 284 ? -5.184 -25.839 -6.246 1.00 52.59 284 ALA A CA 1
ATOM 2111 C C . ALA A 1 284 ? -4.341 -26.543 -7.318 1.00 52.59 284 ALA A C 1
ATOM 2113 O O . ALA A 1 284 ? -3.137 -26.659 -7.143 1.00 52.59 284 ALA A O 1
ATOM 2114 N N . LEU A 1 285 ? -4.939 -26.926 -8.449 1.00 51.09 285 LEU A N 1
ATOM 2115 C CA . LEU A 1 285 ? -4.250 -27.520 -9.596 1.00 51.09 285 LEU A CA 1
ATOM 2116 C C . LEU A 1 285 ? -3.275 -26.546 -10.252 1.00 51.09 285 LEU A C 1
ATOM 2118 O O . LEU A 1 285 ? -2.121 -26.901 -10.468 1.00 51.09 285 LEU A O 1
ATOM 2122 N N . LEU A 1 286 ? -3.708 -25.311 -10.520 1.00 52.50 286 LEU A N 1
ATOM 2123 C CA . LEU A 1 286 ? -2.830 -24.275 -11.074 1.00 52.50 286 LEU A CA 1
ATOM 2124 C C . LEU A 1 286 ? -1.697 -23.918 -10.103 1.00 52.50 286 LEU A C 1
ATOM 2126 O O . LEU A 1 286 ? -0.549 -23.782 -10.517 1.00 52.50 286 LEU A O 1
ATOM 2130 N N . SER A 1 287 ? -1.994 -23.830 -8.804 1.00 60.12 287 SER A N 1
ATOM 2131 C CA . SER A 1 287 ? -0.984 -23.574 -7.775 1.00 60.12 287 SER A CA 1
ATOM 2132 C C . SER A 1 287 ? -0.012 -24.743 -7.599 1.00 60.12 287 SER A C 1
ATOM 2134 O O . SER A 1 287 ? 1.170 -24.503 -7.370 1.00 60.12 287 SER A O 1
ATOM 2136 N N . ALA A 1 288 ? -0.481 -25.989 -7.695 1.00 55.88 288 ALA A N 1
ATOM 2137 C CA . ALA A 1 288 ? 0.355 -27.183 -7.591 1.00 55.88 288 ALA A CA 1
ATOM 2138 C C . ALA A 1 288 ? 1.263 -27.333 -8.817 1.00 55.88 288 ALA A C 1
ATOM 2140 O O . ALA A 1 288 ? 2.460 -27.557 -8.659 1.00 55.88 288 ALA A O 1
ATOM 2141 N N . ALA A 1 289 ? 0.725 -27.116 -10.022 1.00 52.34 289 ALA A N 1
ATOM 2142 C CA . ALA A 1 289 ? 1.502 -27.124 -11.258 1.00 52.34 289 ALA A CA 1
ATOM 2143 C C . ALA A 1 289 ? 2.587 -26.036 -11.254 1.00 52.34 289 ALA A C 1
ATOM 2145 O O . ALA A 1 289 ? 3.726 -26.304 -11.634 1.00 52.34 289 ALA A O 1
ATOM 2146 N N . GLN A 1 290 ? 2.267 -24.832 -10.766 1.00 60.84 290 GLN A N 1
ATOM 2147 C CA . GLN A 1 290 ? 3.249 -23.759 -10.614 1.00 60.84 290 GLN A CA 1
ATOM 2148 C C . GLN A 1 290 ? 4.324 -24.110 -9.571 1.00 60.84 290 GLN A C 1
ATOM 2150 O O . GLN A 1 290 ? 5.511 -23.988 -9.856 1.00 60.84 290 GLN A O 1
ATOM 2155 N N . ALA A 1 291 ? 3.932 -24.611 -8.395 1.00 60.31 291 ALA A N 1
ATOM 2156 C CA . ALA A 1 291 ? 4.876 -24.991 -7.343 1.00 60.31 291 ALA A CA 1
ATOM 2157 C C . ALA A 1 291 ? 5.811 -26.143 -7.762 1.00 60.31 291 ALA A C 1
ATOM 2159 O O . ALA A 1 291 ? 6.979 -26.162 -7.379 1.00 60.31 291 ALA A O 1
ATOM 2160 N N . GLN A 1 292 ? 5.326 -27.092 -8.566 1.00 53.62 292 GLN A N 1
ATOM 2161 C CA . GLN A 1 292 ? 6.149 -28.166 -9.128 1.00 53.62 292 GLN A CA 1
ATOM 2162 C C . GLN A 1 292 ? 7.062 -27.684 -10.244 1.00 53.62 292 GLN A C 1
ATOM 2164 O O . GLN A 1 292 ? 8.191 -28.155 -10.320 1.00 53.62 292 GLN A O 1
ATOM 2169 N N . LEU A 1 293 ? 6.621 -26.743 -11.085 1.00 50.84 293 LEU A N 1
ATOM 2170 C CA . LEU A 1 293 ? 7.501 -26.107 -12.063 1.00 50.84 293 LEU A CA 1
ATOM 2171 C C . LEU A 1 293 ? 8.671 -25.422 -11.347 1.00 50.84 293 LEU A C 1
ATOM 2173 O O . LEU A 1 293 ? 9.829 -25.650 -11.694 1.00 50.84 293 LEU A O 1
ATOM 2177 N N . ASP A 1 294 ? 8.375 -24.673 -10.286 1.00 57.50 294 ASP A N 1
ATOM 2178 C CA . ASP A 1 294 ? 9.384 -24.013 -9.458 1.00 57.50 294 ASP A CA 1
ATOM 2179 C C . ASP A 1 294 ? 10.295 -25.039 -8.747 1.00 57.50 294 ASP A C 1
ATOM 2181 O O . ASP A 1 294 ? 11.516 -24.872 -8.689 1.00 57.50 294 ASP A O 1
ATOM 2185 N N . GLY A 1 295 ? 9.729 -26.152 -8.266 1.00 64.50 295 GLY A N 1
ATOM 2186 C CA . GLY A 1 295 ? 10.464 -27.254 -7.638 1.00 64.50 295 GLY A CA 1
ATOM 2187 C C . GLY A 1 295 ? 11.362 -28.039 -8.602 1.00 64.50 295 GLY A C 1
ATOM 2188 O O . GLY A 1 295 ? 12.499 -28.354 -8.258 1.00 64.50 295 GLY A O 1
ATOM 2189 N N . ALA A 1 296 ? 10.901 -28.315 -9.823 1.00 50.47 296 ALA A N 1
ATOM 2190 C CA . ALA A 1 296 ? 11.677 -28.981 -10.868 1.00 50.47 296 ALA A CA 1
ATOM 2191 C C . ALA A 1 296 ? 12.857 -28.109 -11.319 1.00 50.47 296 ALA A C 1
ATOM 2193 O O . ALA A 1 296 ? 13.964 -28.615 -11.511 1.00 50.47 296 ALA A O 1
ATOM 2194 N N . LEU A 1 297 ? 12.649 -26.791 -11.407 1.00 51.44 297 LEU A N 1
ATOM 2195 C CA . LEU A 1 297 ? 13.717 -25.822 -11.655 1.00 51.44 297 LEU A CA 1
ATOM 2196 C C . LEU A 1 297 ? 14.766 -25.836 -10.529 1.00 51.44 297 LEU A C 1
ATOM 2198 O O . LEU A 1 297 ? 15.965 -25.837 -10.811 1.00 51.44 297 LEU A O 1
ATOM 2202 N N . ALA A 1 298 ? 14.339 -25.918 -9.266 1.00 56.38 298 ALA A N 1
ATOM 2203 C CA . ALA A 1 298 ? 15.245 -26.009 -8.120 1.00 56.38 298 ALA A CA 1
ATOM 2204 C C . ALA A 1 298 ? 15.993 -27.358 -8.042 1.00 56.38 298 ALA A C 1
ATOM 2206 O O . ALA A 1 298 ? 17.190 -27.390 -7.755 1.00 56.38 298 ALA A O 1
ATOM 2207 N N . ALA A 1 299 ? 15.323 -28.475 -8.334 1.00 50.81 299 ALA A N 1
ATOM 2208 C CA . ALA A 1 299 ? 15.923 -29.810 -8.322 1.00 50.81 299 ALA A CA 1
ATOM 2209 C C . ALA A 1 299 ? 16.942 -30.000 -9.457 1.00 50.81 299 ALA A C 1
ATOM 2211 O O . ALA A 1 299 ? 18.008 -30.575 -9.237 1.00 50.81 299 ALA A O 1
ATOM 2212 N N . ALA A 1 300 ? 16.660 -29.464 -10.650 1.00 49.69 300 ALA A N 1
ATOM 2213 C CA . ALA A 1 300 ? 17.612 -29.442 -11.758 1.00 49.69 300 ALA A CA 1
ATOM 2214 C C . ALA A 1 300 ? 18.876 -28.631 -11.417 1.00 49.69 300 ALA A C 1
ATOM 2216 O O . ALA A 1 300 ? 19.976 -29.008 -11.823 1.00 49.69 300 ALA A O 1
ATOM 2217 N N . ALA A 1 301 ? 18.737 -27.560 -10.628 1.00 50.41 301 ALA A N 1
ATOM 2218 C CA . ALA A 1 301 ? 19.875 -26.805 -10.111 1.00 50.41 301 ALA A CA 1
ATOM 2219 C C . ALA A 1 301 ? 20.688 -27.614 -9.079 1.00 50.41 301 ALA A C 1
ATOM 2221 O O . ALA A 1 301 ? 21.914 -27.632 -9.152 1.00 50.41 301 ALA A O 1
ATOM 2222 N N . GLY A 1 302 ? 20.023 -28.339 -8.170 1.00 55.97 302 GLY A N 1
ATOM 2223 C CA . GLY A 1 302 ? 20.682 -29.169 -7.151 1.00 55.97 302 GLY A CA 1
ATOM 2224 C C . GLY A 1 302 ? 21.410 -30.399 -7.709 1.00 55.97 302 GLY A C 1
ATOM 2225 O O . GLY A 1 302 ? 22.539 -30.677 -7.320 1.00 55.97 302 GLY A O 1
ATOM 2226 N N . ALA A 1 303 ? 20.826 -31.110 -8.678 1.00 49.22 303 ALA A N 1
ATOM 2227 C CA . ALA A 1 303 ? 21.472 -32.274 -9.296 1.00 49.22 303 ALA A CA 1
ATOM 2228 C C . ALA A 1 303 ? 22.775 -31.905 -10.037 1.00 49.22 303 ALA A C 1
ATOM 2230 O O . ALA A 1 303 ? 23.739 -32.673 -10.036 1.00 49.22 303 ALA A O 1
ATOM 2231 N N . ALA A 1 304 ? 22.833 -30.700 -10.617 1.00 49.69 304 ALA A N 1
ATOM 2232 C CA . ALA A 1 304 ? 24.042 -30.165 -11.240 1.00 49.69 304 ALA A CA 1
ATOM 2233 C C . ALA A 1 304 ? 25.149 -29.820 -10.215 1.00 49.69 304 ALA A C 1
ATOM 2235 O O . ALA A 1 304 ? 26.334 -29.839 -10.562 1.00 49.69 304 ALA A O 1
ATOM 2236 N N . GLU A 1 305 ? 24.781 -29.526 -8.963 1.00 46.25 305 GLU A N 1
ATOM 2237 C CA . GLU A 1 305 ? 25.695 -29.292 -7.835 1.00 46.25 305 GLU A CA 1
ATOM 2238 C C . GLU A 1 305 ? 26.350 -30.610 -7.379 1.00 46.25 305 GLU A C 1
ATOM 2240 O O . GLU A 1 305 ? 27.577 -30.700 -7.277 1.00 46.25 305 GLU A O 1
ATOM 2245 N N . ASP A 1 306 ? 25.556 -31.667 -7.185 1.00 47.91 306 ASP A N 1
ATOM 2246 C CA . ASP A 1 306 ? 26.037 -32.965 -6.689 1.00 47.91 306 ASP A CA 1
ATOM 2247 C C . ASP A 1 306 ? 26.963 -33.673 -7.692 1.00 47.91 306 ASP A C 1
ATOM 2249 O O . ASP A 1 306 ? 28.002 -34.229 -7.315 1.00 47.91 306 ASP A O 1
ATOM 2253 N N . GLU A 1 307 ? 26.669 -33.579 -8.992 1.00 47.97 307 GLU A N 1
ATOM 2254 C CA . GLU A 1 307 ? 27.548 -34.088 -10.055 1.00 47.97 307 GLU A CA 1
ATOM 2255 C C . GLU A 1 307 ? 28.880 -33.304 -10.120 1.00 47.97 307 GLU A C 1
ATOM 2257 O O . GLU A 1 307 ? 29.950 -33.845 -10.440 1.00 47.97 307 GLU A O 1
ATOM 2262 N N . ARG A 1 308 ? 28.866 -32.025 -9.722 1.00 49.56 308 ARG A N 1
ATOM 2263 C CA . ARG A 1 308 ? 30.059 -31.170 -9.617 1.00 49.56 308 ARG A CA 1
ATOM 2264 C C . ARG A 1 308 ? 30.893 -31.491 -8.368 1.00 49.56 308 ARG A C 1
ATOM 2266 O O . ARG A 1 308 ? 32.127 -31.504 -8.438 1.00 49.56 308 ARG A O 1
ATOM 2273 N N . ILE A 1 309 ? 30.263 -31.815 -7.241 1.00 57.84 309 ILE A N 1
ATOM 2274 C CA . ILE A 1 309 ? 30.946 -32.283 -6.021 1.00 57.84 309 ILE A CA 1
ATOM 2275 C C . ILE A 1 309 ? 31.574 -33.670 -6.254 1.00 57.84 309 ILE A C 1
ATOM 2277 O O . ILE A 1 309 ? 32.739 -33.902 -5.908 1.00 57.84 309 ILE A O 1
ATOM 2281 N N . ALA A 1 310 ? 30.869 -34.570 -6.942 1.00 57.84 310 ALA A N 1
ATOM 2282 C CA . ALA A 1 310 ? 31.394 -35.879 -7.335 1.00 57.84 310 ALA A CA 1
ATOM 2283 C C . ALA A 1 310 ? 32.581 -35.778 -8.321 1.00 57.84 310 ALA A C 1
ATOM 2285 O O . ALA A 1 310 ? 33.564 -36.512 -8.205 1.00 57.84 310 ALA A O 1
ATOM 2286 N N . SER A 1 311 ? 32.557 -34.823 -9.259 1.00 57.53 311 SER A N 1
ATOM 2287 C CA . SER A 1 311 ? 33.623 -34.642 -10.266 1.00 57.53 311 SER A CA 1
ATOM 2288 C C . SER A 1 311 ? 34.809 -33.769 -9.821 1.00 57.53 311 SER A C 1
ATOM 2290 O O . SER A 1 311 ? 35.865 -33.771 -10.473 1.00 57.53 311 SER A O 1
ATOM 2292 N N . SER A 1 312 ? 34.673 -33.040 -8.709 1.00 52.50 312 SER A N 1
ATOM 2293 C CA . SER A 1 312 ? 35.762 -32.292 -8.063 1.00 52.50 312 SER A CA 1
ATOM 2294 C C . SER A 1 312 ? 36.495 -33.122 -7.003 1.00 52.50 312 SER A C 1
ATOM 2296 O O . SER A 1 312 ? 37.724 -33.056 -6.927 1.00 52.50 312 SER A O 1
ATOM 2298 N N . SER A 1 313 ? 35.791 -33.990 -6.271 1.00 52.66 313 SER A N 1
ATOM 2299 C CA . SER A 1 313 ? 36.396 -34.911 -5.294 1.00 52.66 313 SER A CA 1
ATOM 2300 C C . SER A 1 313 ? 37.279 -35.996 -5.936 1.00 52.66 313 SER A C 1
ATOM 2302 O O . SER A 1 313 ? 38.273 -36.409 -5.338 1.00 52.66 313 SER A O 1
ATOM 2304 N N . GLY A 1 314 ? 37.027 -36.370 -7.196 1.00 50.75 314 GLY A N 1
ATOM 2305 C CA . GLY A 1 314 ? 37.892 -37.276 -7.968 1.00 50.75 314 GLY A CA 1
ATOM 2306 C C . GLY A 1 314 ? 39.235 -36.681 -8.429 1.00 50.75 314 GLY A C 1
ATOM 2307 O O . GLY A 1 314 ? 40.083 -37.411 -8.939 1.00 50.75 314 GLY A O 1
ATOM 2308 N N . ARG A 1 315 ? 39.462 -35.367 -8.265 1.00 50.44 315 ARG A N 1
ATOM 2309 C CA . ARG A 1 315 ? 40.646 -34.666 -8.805 1.00 50.44 315 ARG A CA 1
ATOM 2310 C C . ARG A 1 315 ? 41.745 -34.348 -7.784 1.00 50.44 315 ARG A C 1
ATOM 2312 O O . ARG A 1 315 ? 42.802 -33.867 -8.186 1.00 50.44 315 ARG A O 1
ATOM 2319 N N . CYS A 1 316 ? 41.550 -34.666 -6.503 1.00 45.84 316 CYS A N 1
ATOM 2320 C CA . CYS A 1 316 ? 42.542 -34.405 -5.447 1.00 45.84 316 CYS A CA 1
ATOM 2321 C C . CYS A 1 316 ? 43.488 -35.585 -5.144 1.00 45.84 316 CYS A C 1
ATOM 2323 O O . CYS A 1 316 ? 44.470 -35.410 -4.425 1.00 45.84 316 CYS A O 1
ATOM 2325 N N . ALA A 1 317 ? 43.271 -36.768 -5.724 1.00 46.94 317 ALA A N 1
ATOM 2326 C CA . ALA A 1 317 ? 44.161 -37.920 -5.561 1.00 46.94 317 ALA A CA 1
ATOM 2327 C C . ALA A 1 317 ? 45.237 -37.964 -6.660 1.00 46.94 317 ALA A C 1
ATOM 2329 O O . ALA A 1 317 ? 45.280 -38.881 -7.474 1.00 46.94 317 ALA A O 1
ATOM 2330 N N . GLY A 1 318 ? 46.101 -36.951 -6.738 1.00 49.28 318 GLY A N 1
ATOM 2331 C CA . GLY A 1 318 ? 47.193 -37.007 -7.709 1.00 49.28 318 GLY A CA 1
ATOM 2332 C C . GLY A 1 318 ? 47.920 -35.700 -7.938 1.00 49.28 318 GLY A C 1
ATOM 2333 O O . GLY A 1 318 ? 47.770 -35.111 -9.004 1.00 49.28 318 GLY A O 1
ATOM 2334 N N . ARG A 1 319 ? 48.727 -35.282 -6.958 1.00 42.25 319 ARG A N 1
ATOM 2335 C CA . ARG A 1 319 ? 50.061 -34.679 -7.149 1.00 42.25 319 ARG A CA 1
ATOM 2336 C C . ARG A 1 319 ? 50.585 -34.193 -5.802 1.00 42.25 319 ARG A C 1
ATOM 2338 O O . ARG A 1 319 ? 50.124 -33.196 -5.259 1.00 42.25 319 ARG A O 1
ATOM 2345 N N . GLY A 1 320 ? 51.574 -34.912 -5.283 1.00 44.19 320 GLY A N 1
ATOM 2346 C CA . GLY A 1 320 ? 52.473 -34.365 -4.281 1.00 44.19 320 GLY A CA 1
ATOM 2347 C C . GLY A 1 320 ? 53.397 -33.341 -4.933 1.00 44.19 320 GLY A C 1
ATOM 2348 O O . GLY A 1 320 ? 53.982 -33.619 -5.975 1.00 44.19 320 GLY A O 1
ATOM 2349 N N . SER A 1 321 ? 53.517 -32.159 -4.339 1.00 33.81 321 SER A N 1
ATOM 2350 C CA . SER A 1 321 ? 54.798 -31.726 -3.776 1.00 33.81 321 SER A CA 1
ATOM 2351 C C . SER A 1 321 ? 54.684 -30.372 -3.067 1.00 33.81 321 SER A C 1
ATOM 2353 O O . SER A 1 321 ? 53.797 -29.585 -3.399 1.00 33.81 321 SER A O 1
ATOM 2355 N N . PRO A 1 322 ? 55.563 -30.103 -2.084 1.00 52.47 322 PRO A N 1
ATOM 2356 C CA . PRO A 1 322 ? 55.377 -29.066 -1.081 1.00 52.47 322 PRO A CA 1
ATOM 2357 C C . PRO A 1 322 ? 56.337 -27.888 -1.281 1.00 52.47 322 PRO A C 1
ATOM 2359 O O . PRO A 1 322 ? 57.527 -28.102 -1.472 1.00 52.47 322 PRO A O 1
ATOM 2362 N N . THR A 1 323 ? 55.870 -26.656 -1.086 1.00 36.41 323 THR A N 1
ATOM 2363 C CA . THR A 1 323 ? 56.741 -25.572 -0.597 1.00 36.41 323 THR A CA 1
ATOM 2364 C C . THR A 1 323 ? 55.929 -24.505 0.126 1.00 36.41 323 THR A C 1
ATOM 2366 O O . THR A 1 323 ? 55.086 -23.825 -0.454 1.00 36.41 323 THR A O 1
ATOM 2369 N N . CYS A 1 324 ? 56.229 -24.393 1.416 1.00 34.12 324 CYS A N 1
ATOM 2370 C CA . CYS A 1 324 ? 55.899 -23.318 2.341 1.00 34.12 324 CYS A CA 1
ATOM 2371 C C . CYS A 1 324 ? 56.537 -21.976 1.930 1.00 34.12 324 CYS A C 1
ATOM 2373 O O . CYS A 1 324 ? 57.575 -22.000 1.275 1.00 34.12 324 CYS A O 1
ATOM 2375 N N . TRP A 1 325 ? 55.983 -20.847 2.406 1.00 32.84 325 TRP A N 1
ATOM 2376 C CA . TRP A 1 325 ? 56.612 -19.774 3.229 1.00 32.84 325 TRP A CA 1
ATOM 2377 C C . TRP A 1 325 ? 55.669 -18.529 3.319 1.00 32.84 325 TRP A C 1
ATOM 2379 O O . TRP A 1 325 ? 54.679 -18.490 2.593 1.00 32.84 325 TRP A O 1
ATOM 2389 N N . PRO A 1 326 ? 55.822 -17.597 4.292 1.00 50.41 326 PRO A N 1
ATOM 2390 C CA . PRO A 1 326 ? 54.800 -17.361 5.311 1.00 50.41 326 PRO A CA 1
ATOM 2391 C C . PRO A 1 326 ? 54.322 -15.898 5.443 1.00 50.41 326 PRO A C 1
ATOM 2393 O O . PRO A 1 326 ? 54.764 -14.984 4.754 1.00 50.41 326 PRO A O 1
ATOM 2396 N N . ARG A 1 327 ? 53.406 -15.720 6.406 1.00 39.66 327 ARG A N 1
ATOM 2397 C CA . ARG A 1 327 ? 52.834 -14.470 6.934 1.00 39.66 327 ARG A CA 1
ATOM 2398 C C . ARG A 1 327 ? 53.873 -13.415 7.331 1.00 39.66 327 ARG A C 1
ATOM 2400 O O . ARG A 1 327 ? 54.853 -13.730 8.001 1.00 39.66 327 ARG A O 1
ATOM 2407 N N . SER A 1 328 ? 53.510 -12.149 7.128 1.00 34.38 328 SER A N 1
ATOM 2408 C CA . SER A 1 328 ? 54.001 -11.020 7.923 1.00 34.38 328 SER A CA 1
ATOM 2409 C C . SER A 1 328 ? 52.881 -10.019 8.238 1.00 34.38 328 SER A C 1
ATOM 2411 O O . SER A 1 328 ? 51.823 -9.981 7.612 1.00 34.38 328 SER A O 1
ATOM 2413 N N . SER A 1 329 ? 53.109 -9.300 9.328 1.00 33.94 329 SER A N 1
ATOM 2414 C CA . SER A 1 329 ? 52.176 -8.618 10.217 1.00 33.94 329 SER A CA 1
ATOM 2415 C C . SER A 1 329 ? 52.150 -7.094 10.039 1.00 33.94 329 SER A C 1
ATOM 2417 O O . SER A 1 329 ? 53.174 -6.491 9.748 1.00 33.94 329 SER A O 1
ATOM 2419 N N . THR A 1 330 ? 50.987 -6.497 10.328 1.00 41.31 330 THR A N 1
ATOM 2420 C CA . THR A 1 330 ? 50.735 -5.159 10.920 1.00 41.31 330 THR A CA 1
ATOM 2421 C C . THR A 1 330 ? 51.728 -4.008 10.679 1.00 41.31 330 THR A C 1
ATOM 2423 O O . THR A 1 330 ? 52.795 -3.973 11.287 1.00 41.31 330 THR A O 1
ATOM 2426 N N . ALA A 1 331 ? 51.258 -2.939 10.024 1.00 33.47 331 ALA A N 1
ATOM 2427 C CA . ALA A 1 331 ? 51.680 -1.567 10.327 1.00 33.47 331 ALA A CA 1
ATOM 2428 C C . ALA A 1 331 ? 50.561 -0.556 10.014 1.00 33.47 331 ALA A C 1
ATOM 2430 O O . ALA A 1 331 ? 49.942 -0.592 8.955 1.00 33.47 331 ALA A O 1
ATOM 2431 N N . ARG A 1 332 ? 50.304 0.331 10.983 1.00 38.53 332 ARG A N 1
ATOM 2432 C CA . ARG A 1 332 ? 49.429 1.508 10.894 1.00 38.53 332 ARG A CA 1
ATOM 2433 C C . ARG A 1 332 ? 50.067 2.557 9.986 1.00 38.53 332 ARG A C 1
ATOM 2435 O O . ARG A 1 332 ? 51.242 2.861 10.169 1.00 38.53 332 ARG A O 1
ATOM 2442 N N . THR A 1 333 ? 49.275 3.217 9.149 1.00 37.78 333 THR A N 1
ATOM 2443 C CA . THR A 1 333 ? 49.668 4.479 8.508 1.00 37.78 333 THR A CA 1
ATOM 2444 C C . THR A 1 333 ? 48.568 5.518 8.669 1.00 37.78 333 THR A C 1
ATOM 2446 O O . THR A 1 333 ? 47.406 5.279 8.346 1.00 37.78 333 THR A O 1
ATOM 2449 N N . GLY A 1 334 ? 48.960 6.658 9.241 1.00 30.27 334 GLY A N 1
ATOM 2450 C CA . GLY A 1 334 ? 48.133 7.837 9.442 1.00 30.27 334 GLY A CA 1
ATOM 2451 C C . GLY A 1 334 ? 47.879 8.613 8.150 1.00 30.27 334 GLY A C 1
ATOM 2452 O O . GLY A 1 334 ? 48.608 8.499 7.168 1.00 30.27 334 GLY A O 1
ATOM 2453 N N . TRP A 1 335 ? 46.816 9.407 8.189 1.00 34.53 335 TRP A N 1
ATOM 2454 C CA . TRP A 1 335 ? 46.360 10.286 7.117 1.00 34.53 335 TRP A CA 1
ATOM 2455 C C . TRP A 1 335 ? 47.185 11.584 7.061 1.00 34.53 335 TRP A C 1
ATOM 2457 O O . TRP A 1 335 ? 47.429 12.174 8.118 1.00 34.53 335 TRP A O 1
ATOM 2467 N N . PRO A 1 336 ? 47.554 12.100 5.873 1.00 44.72 336 PRO A N 1
ATOM 2468 C CA . PRO A 1 336 ? 48.156 13.421 5.753 1.00 44.72 336 PRO A CA 1
ATOM 2469 C C . PRO A 1 336 ? 47.096 14.527 5.606 1.00 44.72 336 PRO A C 1
ATOM 2471 O O . PRO A 1 336 ? 46.126 14.412 4.855 1.00 44.72 336 PRO A O 1
ATOM 2474 N N . ARG A 1 337 ? 47.321 15.632 6.329 1.00 30.44 337 ARG A N 1
ATOM 2475 C CA . ARG A 1 337 ? 46.643 16.927 6.162 1.00 30.44 337 ARG A CA 1
ATOM 2476 C C . ARG A 1 337 ? 47.029 17.556 4.823 1.00 30.44 337 ARG A C 1
ATOM 2478 O O . ARG A 1 337 ? 48.211 17.659 4.514 1.00 30.44 337 ARG A O 1
ATOM 2485 N N . TRP A 1 338 ? 46.032 18.059 4.104 1.00 38.41 338 TRP A N 1
ATOM 2486 C CA . TRP A 1 338 ? 46.208 18.947 2.958 1.00 38.41 338 TRP A CA 1
ATOM 2487 C C . TRP A 1 338 ? 46.556 20.370 3.419 1.00 38.41 338 TRP A C 1
ATOM 2489 O O . TRP A 1 338 ? 45.863 20.945 4.260 1.00 38.41 338 TRP A O 1
ATOM 2499 N N . THR A 1 339 ? 47.622 20.934 2.855 1.00 35.47 339 THR A N 1
ATOM 2500 C CA . THR A 1 339 ? 47.996 22.351 2.937 1.00 35.47 339 THR A CA 1
ATOM 2501 C C . THR A 1 339 ? 47.614 23.056 1.634 1.00 35.47 339 THR A C 1
ATOM 2503 O O . THR A 1 339 ? 47.940 22.585 0.547 1.00 35.47 339 THR A O 1
ATOM 2506 N N . SER A 1 340 ? 46.934 24.200 1.736 1.00 33.94 340 SER A N 1
ATOM 2507 C CA . SER A 1 340 ? 46.667 25.099 0.604 1.00 33.94 340 SER A CA 1
ATOM 2508 C C . SER A 1 340 ? 47.850 26.048 0.372 1.00 33.94 340 SER A C 1
ATOM 2510 O O . SER A 1 340 ? 48.412 26.541 1.356 1.00 33.94 340 SER A O 1
ATOM 2512 N N . PRO A 1 341 ? 48.211 26.380 -0.881 1.00 48.88 341 PRO A N 1
ATOM 2513 C CA . PRO A 1 341 ? 49.218 27.395 -1.155 1.00 48.88 341 PRO A CA 1
ATOM 2514 C C . PRO A 1 341 ? 48.607 28.794 -1.351 1.00 48.88 341 PRO A C 1
ATOM 2516 O O . PRO A 1 341 ? 47.653 28.972 -2.099 1.00 48.88 341 PRO A O 1
ATOM 2519 N N . GLY A 1 342 ? 49.245 29.782 -0.717 1.00 33.72 342 GLY A N 1
ATOM 2520 C CA . GLY A 1 342 ? 49.882 30.889 -1.444 1.00 33.72 342 GLY A CA 1
ATOM 2521 C C . GLY A 1 342 ? 49.029 32.077 -1.895 1.00 33.72 342 GLY A C 1
ATOM 2522 O O . GLY A 1 342 ? 48.371 32.042 -2.923 1.00 33.72 342 GLY A O 1
ATOM 2523 N N . SER A 1 343 ? 49.180 33.170 -1.152 1.00 35.03 343 SER A N 1
ATOM 2524 C CA . SER A 1 343 ? 48.700 34.545 -1.338 1.00 35.03 343 SER A CA 1
ATOM 2525 C C . SER A 1 343 ? 49.492 35.406 -2.339 1.00 35.03 343 SER A C 1
ATOM 2527 O O . SER A 1 343 ? 50.711 35.273 -2.395 1.00 35.03 343 SER A O 1
ATOM 2529 N N . THR A 1 344 ? 48.849 36.442 -2.894 1.00 38.00 344 THR A N 1
ATOM 2530 C CA . THR A 1 344 ? 49.380 37.810 -3.148 1.00 38.00 344 THR A CA 1
ATOM 2531 C C . THR A 1 344 ? 48.181 38.789 -3.136 1.00 38.00 344 THR A C 1
ATOM 2533 O O . THR A 1 344 ? 47.113 38.422 -3.601 1.00 38.00 344 THR A O 1
ATOM 2536 N N . GLY A 1 345 ? 48.182 40.015 -2.598 1.00 30.05 345 GLY A N 1
ATOM 2537 C CA . GLY A 1 345 ? 49.174 40.821 -1.896 1.00 30.05 345 GLY A CA 1
ATOM 2538 C C . GLY A 1 345 ? 48.545 42.106 -1.296 1.00 30.05 345 GLY A C 1
ATOM 2539 O O . GLY A 1 345 ? 47.510 42.574 -1.754 1.00 30.05 345 GLY A O 1
ATOM 2540 N N . SER A 1 346 ? 49.232 42.629 -0.271 1.00 33.72 346 SER A N 1
ATOM 2541 C CA . SER A 1 346 ? 49.446 44.030 0.164 1.00 33.72 346 SER A CA 1
ATOM 2542 C C . SER A 1 346 ? 48.327 45.033 0.529 1.00 33.72 346 SER A C 1
ATOM 2544 O O . SER A 1 346 ? 47.388 45.270 -0.218 1.00 33.72 346 SER A O 1
ATOM 2546 N N . ALA A 1 347 ? 48.674 45.773 1.602 1.00 34.44 347 ALA A N 1
ATOM 2547 C CA . ALA A 1 347 ? 48.165 47.040 2.156 1.00 34.44 347 ALA A CA 1
ATOM 2548 C C . ALA A 1 347 ? 46.847 46.943 2.951 1.00 34.44 347 ALA A C 1
ATOM 2550 O O . ALA A 1 347 ? 45.828 46.527 2.433 1.00 34.44 347 ALA A O 1
ATOM 2551 N N . GLY A 1 348 ? 46.741 47.304 4.230 1.00 30.19 348 GLY A N 1
ATOM 2552 C CA . GLY A 1 348 ? 47.608 48.063 5.126 1.00 30.19 348 GLY A CA 1
ATOM 2553 C C . GLY A 1 348 ? 46.729 49.063 5.877 1.00 30.19 348 GLY A C 1
ATOM 2554 O O . GLY A 1 348 ? 46.245 49.992 5.254 1.00 30.19 348 GLY A O 1
ATOM 2555 N N . CYS A 1 349 ? 46.483 48.849 7.174 1.00 32.25 349 CYS A N 1
ATOM 2556 C CA . CYS A 1 349 ? 46.365 49.893 8.204 1.00 32.25 349 CYS A CA 1
ATOM 2557 C C . CYS A 1 349 ? 45.954 49.282 9.549 1.00 32.25 349 CYS A C 1
ATOM 2559 O O . CYS A 1 349 ? 45.041 48.468 9.655 1.00 32.25 349 CYS A O 1
ATOM 2561 N N . ALA A 1 350 ? 46.692 49.690 10.572 1.00 32.47 350 ALA A N 1
ATOM 2562 C CA . ALA A 1 350 ? 46.606 49.249 11.949 1.00 32.47 350 ALA A CA 1
ATOM 2563 C C . ALA A 1 350 ? 45.407 49.856 12.700 1.00 32.47 350 ALA A C 1
ATOM 2565 O O . ALA A 1 350 ? 45.004 50.980 12.418 1.00 32.47 350 ALA A O 1
ATOM 2566 N N . ALA A 1 351 ? 44.952 49.178 13.759 1.00 32.22 351 ALA A N 1
ATOM 2567 C CA . ALA A 1 351 ? 45.248 49.558 15.150 1.00 32.22 351 ALA A CA 1
ATOM 2568 C C . ALA A 1 351 ? 44.116 49.183 16.130 1.00 32.22 351 ALA A C 1
ATOM 2570 O O . ALA A 1 351 ? 42.966 49.543 15.914 1.00 32.22 351 ALA A O 1
ATOM 2571 N N . ARG A 1 352 ? 44.542 48.619 17.277 1.00 32.94 352 ARG A N 1
ATOM 2572 C CA . ARG A 1 352 ? 43.879 48.564 18.604 1.00 32.94 352 ARG A CA 1
ATOM 2573 C C . ARG A 1 352 ? 42.635 47.654 18.663 1.00 32.94 352 ARG A C 1
ATOM 2575 O O . ARG A 1 352 ? 41.637 47.912 18.021 1.00 32.94 352 ARG A O 1
ATOM 2582 N N . GLY A 1 353 ? 42.616 46.526 19.372 1.00 30.30 353 GLY A N 1
ATOM 2583 C CA . GLY A 1 353 ? 43.125 46.259 20.715 1.00 30.30 353 GLY A CA 1
ATOM 2584 C C . GLY A 1 353 ? 41.999 46.495 21.726 1.00 30.30 353 GLY A C 1
ATOM 2585 O O . GLY A 1 353 ? 41.543 47.626 21.829 1.00 30.30 353 GLY A O 1
ATOM 2586 N N . TRP A 1 354 ? 41.585 45.447 22.449 1.00 29.95 354 TRP A N 1
ATOM 2587 C CA . TRP A 1 354 ? 41.389 45.385 23.912 1.00 29.95 354 TRP A CA 1
ATOM 2588 C C . TRP A 1 354 ? 40.587 44.131 24.295 1.00 29.95 354 TRP A C 1
ATOM 2590 O O . TRP A 1 354 ? 39.488 43.879 23.805 1.00 29.95 354 TRP A O 1
ATOM 2600 N N . SER A 1 355 ? 41.170 43.349 25.201 1.00 29.45 355 SER A N 1
ATOM 2601 C CA . SER A 1 355 ? 40.510 42.311 25.984 1.00 29.45 355 SER A CA 1
ATOM 2602 C C . SER A 1 355 ? 39.858 42.913 27.228 1.00 29.45 355 SER A C 1
ATOM 2604 O O . SER A 1 355 ? 40.464 43.767 27.869 1.00 29.45 355 SER A O 1
ATOM 2606 N N . THR A 1 356 ? 38.705 42.397 27.640 1.00 32.62 356 THR A N 1
ATOM 2607 C CA . THR A 1 356 ? 38.454 41.689 28.917 1.00 32.62 356 THR A CA 1
ATOM 2608 C C . THR A 1 356 ? 36.949 41.700 29.234 1.00 32.62 356 THR A C 1
ATOM 2610 O O . THR A 1 356 ? 36.208 42.594 28.842 1.00 32.62 356 THR A O 1
ATOM 2613 N N . ALA A 1 357 ? 36.505 40.613 29.863 1.00 31.91 357 ALA A N 1
ATOM 2614 C CA . ALA A 1 357 ? 35.137 40.244 30.240 1.00 31.91 357 ALA A CA 1
ATOM 2615 C C . ALA A 1 357 ? 34.530 41.148 31.353 1.00 31.91 357 ALA A C 1
ATOM 2617 O O . ALA A 1 357 ? 35.144 42.143 31.723 1.00 31.91 357 ALA A O 1
ATOM 2618 N N . PRO A 1 358 ? 33.473 40.737 32.086 1.00 48.03 358 PRO A N 1
ATOM 2619 C CA . PRO A 1 358 ? 32.138 40.243 31.720 1.00 48.03 358 PRO A CA 1
ATOM 2620 C C . PRO A 1 358 ? 31.029 41.138 32.337 1.00 48.03 358 PRO A C 1
ATOM 2622 O O . PRO A 1 358 ? 31.230 41.758 33.378 1.00 48.03 358 PRO A O 1
ATOM 2625 N N . MET A 1 359 ? 29.799 41.135 31.805 1.00 26.28 359 MET A N 1
ATOM 2626 C CA . MET A 1 359 ? 28.651 41.694 32.542 1.00 26.28 359 MET A CA 1
ATOM 2627 C C . MET A 1 359 ? 27.366 40.879 32.377 1.00 26.28 359 MET A C 1
ATOM 2629 O O . MET A 1 359 ? 26.815 40.723 31.291 1.00 26.28 359 MET A O 1
ATOM 2633 N N . ARG A 1 360 ? 26.874 40.405 33.526 1.00 36.03 360 ARG A N 1
ATOM 2634 C CA . ARG A 1 360 ? 25.492 39.990 33.782 1.00 36.03 360 ARG A CA 1
ATOM 2635 C C . ARG A 1 360 ? 24.540 41.160 33.512 1.00 36.03 360 ARG A C 1
ATOM 2637 O O . ARG A 1 360 ? 24.832 42.259 33.976 1.00 36.03 360 ARG A O 1
ATOM 2644 N N . ARG A 1 361 ? 23.364 40.897 32.922 1.00 32.56 361 ARG A N 1
ATOM 2645 C CA . ARG A 1 361 ? 22.055 41.480 33.311 1.00 32.56 361 ARG A CA 1
ATOM 2646 C C . ARG A 1 361 ? 20.896 40.927 32.466 1.00 32.56 361 ARG A C 1
ATOM 2648 O O . ARG A 1 361 ? 20.900 41.023 31.249 1.00 32.56 361 ARG A O 1
ATOM 2655 N N . GLY A 1 362 ? 19.898 40.405 33.181 1.00 29.94 362 GLY A N 1
ATOM 2656 C CA . GLY A 1 362 ? 18.465 40.684 33.020 1.00 29.94 362 GLY A CA 1
ATOM 2657 C C . GLY A 1 362 ? 17.815 40.527 31.646 1.00 29.94 362 GLY A C 1
ATOM 2658 O O . GLY A 1 362 ? 17.773 41.475 30.869 1.00 29.94 362 GLY A O 1
ATOM 2659 N N . TRP A 1 363 ? 17.138 39.398 31.433 1.00 30.19 363 TRP A N 1
ATOM 2660 C CA . TRP A 1 363 ? 16.077 39.302 30.431 1.00 30.19 363 TRP A CA 1
ATOM 2661 C C . TRP A 1 363 ? 14.781 39.891 30.995 1.00 30.19 363 TRP A C 1
ATOM 2663 O O . TRP A 1 363 ? 14.186 39.353 31.928 1.00 30.19 363 TRP A O 1
ATOM 2673 N N . ARG A 1 364 ? 14.361 41.027 30.428 1.00 31.92 364 ARG A N 1
ATOM 2674 C CA . ARG A 1 364 ? 13.010 41.575 30.581 1.00 31.92 364 ARG A CA 1
ATOM 2675 C C . ARG A 1 364 ? 12.080 40.900 29.579 1.00 31.92 364 ARG A C 1
ATOM 2677 O O . ARG A 1 364 ? 12.407 40.756 28.405 1.00 31.92 364 ARG A O 1
ATOM 2684 N N . ALA A 1 365 ? 10.905 40.532 30.071 1.00 34.72 365 ALA A N 1
ATOM 2685 C CA . ALA A 1 365 ? 9.787 40.026 29.298 1.00 34.72 365 ALA A CA 1
ATOM 2686 C C . ALA A 1 365 ? 9.251 41.091 28.325 1.00 34.72 365 ALA A C 1
ATOM 2688 O O . ALA A 1 365 ? 8.862 42.181 28.744 1.00 34.72 365 ALA A O 1
ATOM 2689 N N . CYS A 1 366 ? 9.160 40.748 27.040 1.00 32.66 366 CYS A N 1
ATOM 2690 C CA . CYS A 1 366 ? 8.301 41.445 26.087 1.00 32.66 366 CYS A CA 1
ATOM 2691 C C . CYS A 1 366 ? 6.998 40.658 25.938 1.00 32.66 366 CYS A C 1
ATOM 2693 O O . CYS A 1 366 ? 6.939 39.633 25.262 1.00 32.66 366 CYS A O 1
ATOM 2695 N N . GLY A 1 367 ? 5.944 41.159 26.581 1.00 30.67 367 GLY A N 1
ATOM 2696 C CA . GLY A 1 367 ? 4.578 40.724 26.340 1.00 30.67 367 GLY A CA 1
ATOM 2697 C C . GLY A 1 367 ? 4.075 41.227 24.988 1.00 30.67 367 GLY A C 1
ATOM 2698 O O . GLY A 1 367 ? 4.108 42.423 24.706 1.00 30.67 367 GLY A O 1
ATOM 2699 N N . ARG A 1 368 ? 3.539 40.318 24.172 1.00 33.12 368 ARG A N 1
ATOM 2700 C CA . ARG A 1 368 ? 2.553 40.651 23.139 1.00 33.12 368 ARG A CA 1
ATOM 2701 C C . ARG A 1 368 ? 1.321 39.785 23.367 1.00 33.12 368 ARG A C 1
ATOM 2703 O O . ARG A 1 368 ? 1.344 38.574 23.170 1.00 33.12 368 ARG A O 1
ATOM 2710 N N . ARG A 1 369 ? 0.259 40.439 23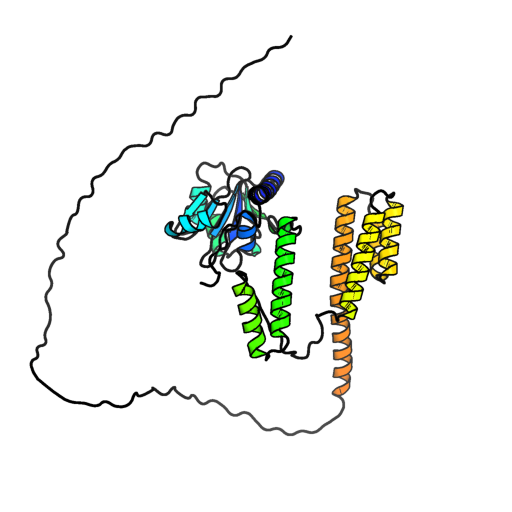.844 1.00 29.28 369 ARG A N 1
ATOM 2711 C CA . ARG A 1 369 ? -1.098 39.897 23.959 1.00 29.28 369 ARG A CA 1
ATOM 2712 C C . ARG A 1 369 ? -1.642 39.618 22.559 1.00 29.28 369 ARG A C 1
ATOM 2714 O O . ARG A 1 369 ? -1.713 40.530 21.743 1.00 29.28 369 ARG A O 1
ATOM 2721 N N . TRP A 1 370 ? -2.080 38.387 22.330 1.00 34.47 370 TRP A N 1
ATOM 2722 C CA . TRP A 1 370 ? -2.984 38.026 21.239 1.00 34.47 370 TRP A CA 1
ATOM 2723 C C . TRP A 1 370 ? -4.419 37.961 21.783 1.00 34.47 370 TRP A C 1
ATOM 2725 O O . TRP A 1 370 ? -4.617 37.449 22.891 1.00 34.47 370 TRP A O 1
ATOM 2735 N N . PRO A 1 371 ? -5.432 38.475 21.065 1.00 41.88 371 PRO A N 1
ATOM 2736 C CA . PRO A 1 371 ? -6.807 38.427 21.539 1.00 41.88 371 PRO A CA 1
ATOM 2737 C C . PRO A 1 371 ? -7.381 37.009 21.419 1.00 41.88 371 PRO A C 1
ATOM 2739 O O . PRO A 1 371 ? -7.482 36.441 20.333 1.00 41.88 371 PRO A O 1
ATOM 2742 N N . ARG A 1 372 ? -7.807 36.461 22.563 1.00 34.09 372 ARG A N 1
ATOM 2743 C CA . ARG A 1 372 ? -8.687 35.291 22.661 1.00 34.09 372 ARG A CA 1
ATOM 2744 C C . ARG A 1 372 ? -10.035 35.619 22.006 1.00 34.09 372 ARG A C 1
ATOM 2746 O O . ARG A 1 372 ? -10.773 36.456 22.515 1.00 34.09 372 ARG A O 1
ATOM 2753 N N . ARG A 1 373 ? -10.385 34.919 20.925 1.00 35.62 373 ARG A N 1
ATOM 2754 C CA . ARG A 1 373 ? -11.781 34.708 20.510 1.00 35.62 373 ARG A CA 1
ATOM 2755 C C . ARG A 1 373 ? -12.118 33.238 20.714 1.00 35.62 373 ARG A C 1
ATOM 2757 O O . ARG A 1 373 ? -11.849 32.403 19.863 1.00 35.62 373 ARG A O 1
ATOM 2764 N N . SER A 1 374 ? -12.691 32.939 21.869 1.00 32.91 374 SER A N 1
ATOM 2765 C CA . SER A 1 374 ? -13.390 31.690 22.151 1.00 32.91 374 SER A CA 1
ATOM 2766 C C . SER A 1 374 ? -14.837 31.828 21.673 1.00 32.91 374 SER A C 1
ATOM 2768 O O . SER A 1 374 ? -15.604 32.599 22.248 1.00 32.91 374 SER A O 1
ATOM 2770 N N . ARG A 1 375 ? -15.211 31.094 20.621 1.00 37.28 375 ARG A N 1
ATOM 2771 C CA . ARG A 1 375 ? -16.605 30.714 20.362 1.00 37.28 375 ARG A CA 1
ATOM 2772 C C . ARG A 1 375 ? -16.701 29.195 20.525 1.00 37.28 375 ARG A C 1
ATOM 2774 O O . ARG A 1 375 ? -15.919 28.503 19.875 1.00 37.28 375 ARG A O 1
ATOM 2781 N N . PRO A 1 376 ? -17.605 28.677 21.368 1.00 43.78 376 PRO A N 1
ATOM 2782 C CA . PRO A 1 376 ? -17.843 27.246 21.452 1.00 43.78 376 PRO A CA 1
ATOM 2783 C C . PRO A 1 376 ? -18.602 26.790 20.202 1.00 43.78 376 PRO A C 1
ATOM 2785 O O . PRO A 1 376 ? -19.644 27.348 19.858 1.00 43.78 376 PRO A O 1
ATOM 2788 N N . TRP A 1 377 ? -18.059 25.790 19.513 1.00 39.09 377 TRP A N 1
ATOM 2789 C CA . TRP A 1 377 ? -18.807 24.993 18.549 1.00 39.09 377 TRP A CA 1
ATOM 2790 C C . TRP A 1 377 ? -19.648 23.989 19.337 1.00 39.09 377 TRP A C 1
ATOM 2792 O O . TRP A 1 377 ? -19.110 23.092 19.980 1.00 39.09 377 TRP A O 1
ATOM 2802 N N . LEU A 1 378 ? -20.965 24.181 19.323 1.00 44.41 378 LEU A N 1
ATOM 2803 C CA . LEU A 1 378 ? -21.927 23.153 19.707 1.00 44.41 378 LEU A CA 1
ATOM 2804 C C . LEU A 1 378 ? -22.080 22.181 18.527 1.00 44.41 378 LEU A C 1
ATOM 2806 O O . LEU A 1 378 ? -22.184 22.646 17.388 1.00 44.41 378 LEU A O 1
ATOM 2810 N N . PRO A 1 379 ? -22.116 20.859 18.753 1.00 44.97 379 PRO A N 1
ATOM 2811 C CA . PRO A 1 379 ? -22.443 19.914 17.698 1.00 44.97 379 PRO A CA 1
ATOM 2812 C C . PRO A 1 379 ? -23.928 20.038 17.340 1.00 44.97 379 PRO A C 1
ATOM 2814 O O . PRO A 1 379 ? -24.795 20.076 18.213 1.00 44.97 379 PRO A O 1
ATOM 2817 N N . ALA A 1 380 ? -24.217 20.103 16.040 1.00 41.50 380 ALA A N 1
ATOM 2818 C CA . ALA A 1 380 ? -25.574 20.019 15.525 1.00 41.50 380 ALA A CA 1
ATOM 2819 C C . ALA A 1 380 ? -26.157 18.641 15.870 1.00 41.50 380 ALA A C 1
ATOM 2821 O O . ALA A 1 380 ? -25.728 17.611 15.348 1.00 41.50 380 ALA A O 1
ATOM 2822 N N . SER A 1 381 ? -27.138 18.628 16.764 1.00 40.69 381 SER A N 1
ATOM 2823 C CA . SER A 1 381 ? -27.998 17.486 17.034 1.00 40.69 381 SER A CA 1
ATOM 2824 C C . SER A 1 381 ? -28.756 17.113 15.757 1.00 40.69 381 SER A C 1
ATOM 2826 O O . SER A 1 381 ? -29.568 17.883 15.244 1.00 40.69 381 SER A O 1
ATOM 2828 N N . ARG A 1 382 ? -28.486 15.916 15.224 1.00 46.47 382 ARG A N 1
ATOM 2829 C CA . ARG A 1 382 ? -29.329 15.301 14.192 1.00 46.47 382 ARG A CA 1
ATOM 2830 C C . ARG A 1 382 ? -30.726 15.046 14.778 1.00 46.47 382 ARG A C 1
ATOM 2832 O O . ARG A 1 382 ? -30.813 14.531 15.894 1.00 46.47 382 ARG A O 1
ATOM 2839 N N . PRO A 1 383 ? -31.814 15.363 14.059 1.00 49.28 383 PRO A N 1
ATOM 2840 C CA . PRO A 1 383 ? -33.151 15.000 14.504 1.00 49.28 383 PRO A CA 1
ATOM 2841 C C . PRO A 1 383 ? -33.352 13.475 14.410 1.00 49.28 383 PRO A C 1
ATOM 2843 O O . PRO A 1 383 ? -32.789 12.837 13.515 1.00 49.28 383 PRO A O 1
ATOM 2846 N N . PRO A 1 384 ? -34.151 12.875 15.309 1.00 46.06 384 PRO A N 1
ATOM 2847 C CA . PRO A 1 384 ? -34.432 11.448 15.278 1.00 46.06 384 PRO A CA 1
ATOM 2848 C C . PRO A 1 384 ? -35.287 11.091 14.057 1.00 46.06 384 PRO A C 1
ATOM 2850 O O . PRO A 1 384 ? -36.281 11.755 13.753 1.00 46.06 384 PRO A O 1
ATOM 2853 N N . LEU A 1 385 ? -34.910 10.007 13.378 1.00 48.09 385 LEU A N 1
ATOM 2854 C CA . LEU A 1 385 ? -35.723 9.363 12.351 1.00 48.09 385 LEU A CA 1
ATOM 2855 C C . LEU A 1 385 ? -37.028 8.865 12.990 1.00 48.09 385 LEU A C 1
ATOM 2857 O O . LEU A 1 385 ? -37.017 7.974 13.837 1.00 48.09 385 LEU A O 1
ATOM 2861 N N . ARG A 1 386 ? -38.160 9.439 12.577 1.00 40.03 386 ARG A N 1
ATOM 2862 C CA . ARG A 1 386 ? -39.487 8.862 12.820 1.00 40.03 386 ARG A CA 1
ATOM 2863 C C . ARG A 1 386 ? -39.752 7.756 11.781 1.00 40.03 386 ARG A C 1
ATOM 2865 O O . ARG A 1 386 ? -39.686 8.066 10.594 1.00 40.03 386 ARG A O 1
ATOM 2872 N N . PRO A 1 387 ? -40.129 6.519 12.158 1.00 52.66 387 PRO A N 1
ATOM 2873 C CA . PRO A 1 387 ? -41.074 5.733 11.355 1.00 52.66 387 PRO A CA 1
ATOM 2874 C C . PRO A 1 387 ? -42.494 6.305 11.612 1.00 52.66 387 PRO A C 1
ATOM 2876 O O . PRO A 1 387 ? -42.629 7.038 12.598 1.00 52.66 387 PRO A O 1
ATOM 2879 N N . PRO A 1 388 ? -43.574 6.036 10.838 1.00 52.34 388 PRO A N 1
ATOM 2880 C CA . PRO A 1 388 ? -43.834 4.845 10.009 1.00 52.34 388 PRO A CA 1
ATOM 2881 C C . PRO A 1 388 ? -44.599 5.117 8.685 1.00 52.34 388 PRO A C 1
ATOM 2883 O O . PRO A 1 388 ? -45.278 6.123 8.570 1.00 52.34 388 PRO A O 1
ATOM 2886 N N . TRP A 1 389 ? -44.641 4.160 7.750 1.00 42.62 389 TRP A N 1
ATOM 2887 C CA . TRP A 1 389 ? -45.851 3.913 6.940 1.00 42.62 389 TRP A CA 1
ATOM 2888 C C . TRP A 1 389 ? -45.999 2.406 6.702 1.00 42.62 389 TRP A C 1
ATOM 2890 O O . TRP A 1 389 ? -45.327 1.811 5.865 1.00 42.62 389 TRP A O 1
ATOM 2900 N N . ARG A 1 390 ? -46.891 1.786 7.484 1.00 52.16 390 ARG A N 1
ATOM 2901 C CA . ARG A 1 390 ? -47.659 0.617 7.052 1.00 52.16 390 ARG A CA 1
ATOM 2902 C C . ARG A 1 390 ? -48.854 1.158 6.272 1.00 52.16 390 ARG A C 1
ATOM 2904 O O . ARG A 1 390 ? -49.636 1.919 6.830 1.00 52.16 390 ARG A O 1
ATOM 2911 N N . SER A 1 391 ? -49.051 0.693 5.050 1.00 54.38 391 SER A N 1
ATOM 2912 C CA . SER A 1 391 ? -50.381 0.614 4.453 1.00 54.38 391 SER A CA 1
ATOM 2913 C C . SER A 1 391 ? -50.466 -0.709 3.713 1.00 54.38 391 SER A C 1
ATOM 2915 O O . SER A 1 391 ? -49.903 -0.864 2.634 1.00 54.38 391 SER A O 1
ATOM 2917 N N . GLY A 1 392 ? -51.132 -1.670 4.345 1.00 56.00 392 GLY A N 1
ATOM 2918 C CA . GLY A 1 392 ? -51.759 -2.763 3.624 1.00 56.00 392 GLY A CA 1
ATOM 2919 C C . GLY A 1 392 ? -53.134 -2.304 3.151 1.00 56.00 392 GLY A C 1
ATOM 2920 O O . GLY A 1 392 ? -53.888 -1.727 3.938 1.00 56.00 392 GLY A O 1
ATOM 2921 N N . ARG A 1 393 ? -53.430 -2.568 1.883 1.00 53.44 393 ARG A N 1
ATOM 2922 C CA . ARG A 1 393 ? -54.665 -3.199 1.418 1.00 53.44 393 ARG A CA 1
ATOM 2923 C C . ARG A 1 393 ? -54.301 -4.112 0.265 1.00 53.44 393 ARG A C 1
ATOM 2925 O O . ARG A 1 393 ? -53.422 -3.695 -0.521 1.00 53.44 393 ARG A O 1
#

Radius of gyration: 33.02 Å; chains: 1; bounding box: 111×89×62 Å